Protein AF-0000000084380809 (afdb_homodimer)

Sequence (590 aa):
MQLVTRNTAVLCALCAFASAAHSDEVAWRGMGEVIAASSATDWRDIEPGNTLYVELNHGTVVLELAPQFAPRHIDNLRKLIAAGHFRDAAIVRSQDNYVVQWNADGPFGEAADKLKPEFYRDAEGLAFTSLESNDAYADEVGFVDGFPVGRDSADGRAWLAHCYGMLGAGRANDVDSGNAAELYVVTGHAPRHLDRNVTLMGRVIFGIEHLSSLPRGTGPLGFYEKESENVPIRSMRFGSDYDAAWQALRTDTETFKALVESRRYRNEEWFADPAGKIELCNVPLPVRRVETTRPMQLVTRNTAVLCALCAFASAAHSDEVAWRGMGEVIAASSATDWRDIEPGNTLYVELNHGTVVLELAPQFAPRHIDNLRKLIAAGHFRDAAIVRSQDNYVVQWNADGPFGEAADKLKPEFYRDAEGLAFTSLESNDAYADEVGFVDGFPVGRDSADGRAWLAHCYGMLGAGRANDVDSGNAAELYVVTGHAPRHLDRNVTLMGRVIFGIEHLSSLPRGTGPLGFYEKESENVPIRSMRFGSDYDAAWQALRTDTETFKALVESRRYRNEEWFADPAGKIELCNVPLPVRRVETTRP

Nearest PDB structures (foldseek):
  5ex1-assembly2_B  TM=9.160E-01  e=2.878E-23  Hirschia baltica ATCC 49814
  5ex2-assembly2_B  TM=7.808E-01  e=4.479E-17  Hirschia baltica ATCC 49814
  6lkb-assembly1_B  TM=7.505E-01  e=6.022E-09  Arabidopsis thaliana
  2hq6-assembly1_A  TM=6.993E-01  e=2.936E-08  Homo sapiens
  4r3f-assembly1_A  TM=6.390E-01  e=5.599E-08  Thermochaetoides thermophila DSM 1495

InterPro domains:
  IPR002130 Cyclophilin-type peptidyl-prolyl cis-trans isomerase domain [PF00160] (53-236)
  IPR029000 Cyclophilin-like domain superfamily [G3DSA:2.40.100.10] (38-242)
  IPR029000 Cyclophilin-like domain superfamily [SSF50891] (52-246)

Secondary structure (DSSP, 8-state):
------------------------------HHHHHHT--GGGEEEPPGGGEEEEEETTEEEEEEE-TTT-HHHHHHHHHHHHHTTTTT-EEEEE-TTSEEEEE-----TTS-S-----S-EE-TT---EEE----SS-SEEEEETTEEEEEETTTTEEEE---TTEEEE---SSTT---SSEEEEE-SS--GGGTTTS-EEEEEEE-THHHHTSPPP-SGGGB-SSGGG-EEEEEEEEGGGSS-EEEEE-SSSHHHHHHHHHHHH--STT-SS------GGGS---EEEE-----/------------------------------HHHHHHT--GGGEEEPPGGGEEEEEETTEEEEEEE-TTT-HHHHHHHHHHHHHTTTTT-EEEEE-TTSEEEEE-----TTS-S-----S-EE-TT---EEE----SS-SEEEEETTEEEEEETTTTEEEE---TTEEEE---SSTT---SSEEEEE-SS--GGGTTTS-EEEEEEE-THHHHTSPPP-SGGGB-SSGGG-EEEEEEEEGGGSS-EEEEE-SSSHHHHHHHHHHHH--STT-SS------GGGS---EEEE-----

pLDDT: mean 90.98, std 17.99, range [30.98, 99.0]

Solvent-accessible surface area (backbone atoms only — not comparable to full-atom values): 31765 Å² total; per-residue (Å²): 137,83,79,79,80,78,80,78,78,78,78,78,76,79,77,76,75,74,75,71,73,70,70,77,72,76,76,91,52,51,51,71,54,44,59,69,68,51,59,76,85,46,43,38,77,53,53,36,87,40,23,39,36,40,32,39,93,89,45,59,30,34,29,40,52,35,60,92,54,17,47,68,45,52,54,25,35,52,33,22,49,73,47,43,14,43,61,75,16,28,35,47,28,26,22,81,64,36,35,33,31,34,38,44,84,45,49,44,68,88,29,56,76,58,29,83,66,35,26,50,41,70,40,76,91,59,75,71,31,78,46,87,51,45,50,43,84,34,78,39,42,29,32,44,92,64,36,55,28,31,30,33,78,90,78,40,37,23,28,62,48,43,26,62,35,24,27,32,28,43,59,61,63,52,71,33,44,32,28,43,62,26,36,31,32,29,48,11,40,52,57,52,67,45,35,53,55,43,34,46,40,32,30,54,71,39,44,57,65,73,58,46,26,45,75,62,27,82,32,79,87,10,22,45,80,48,77,87,68,39,44,60,31,70,41,66,44,49,27,74,78,49,99,65,38,41,30,33,48,40,56,84,40,70,63,35,52,50,35,53,48,23,65,20,36,39,82,49,81,61,44,82,41,53,60,68,36,44,44,80,77,73,59,84,75,58,60,45,78,44,81,74,72,74,129,137,83,82,76,81,77,78,77,79,76,77,75,79,76,76,78,77,72,74,72,73,70,68,76,73,75,76,89,51,51,50,69,55,43,61,71,66,50,57,76,83,45,43,38,76,53,54,36,87,39,22,39,36,40,33,39,92,88,43,56,30,34,27,40,52,36,60,92,54,19,47,70,45,52,54,26,34,53,32,21,49,74,47,42,15,44,63,77,15,27,36,46,28,26,23,82,63,38,37,33,32,34,38,46,84,44,49,43,69,88,27,56,75,56,28,83,68,33,27,49,43,71,40,75,91,59,73,69,32,79,46,87,54,46,50,42,86,34,78,39,42,28,31,43,91,64,35,54,27,32,29,34,79,91,78,41,36,24,29,63,48,43,26,61,35,24,27,31,25,42,56,63,63,52,74,33,44,33,28,44,63,28,37,32,33,30,48,9,39,51,55,53,66,44,35,53,54,44,32,45,41,32,29,54,71,39,46,58,65,72,58,47,25,43,74,62,28,83,32,79,86,10,23,46,80,47,77,86,68,40,45,60,32,70,39,67,44,49,27,75,78,48,98,68,40,42,31,32,48,40,54,84,41,68,61,34,53,49,34,52,50,24,66,19,34,38,82,49,82,62,44,80,40,52,62,67,34,44,47,79,76,71,59,83,74,58,60,45,79,43,83,75,73,73,129

Structure (mmCIF, N/CA/C/O backbone):
data_AF-0000000084380809-model_v1
#
loop_
_entity.id
_entity.type
_entity.pdbx_description
1 polymer 'PPIase cyclophilin-type domain-containing protein'
#
loop_
_atom_site.group_PDB
_atom_site.id
_atom_site.type_symbol
_atom_site.label_atom_id
_atom_site.label_alt_id
_atom_site.label_comp_id
_atom_site.label_asym_id
_atom_site.label_entity_id
_atom_site.label_seq_id
_atom_site.pdbx_PDB_ins_code
_atom_site.Cartn_x
_atom_site.Cartn_y
_atom_site.Cartn_z
_atom_site.occupancy
_atom_site.B_iso_or_equiv
_atom_site.auth_seq_id
_atom_site.auth_comp_id
_atom_site.auth_asym_id
_atom_site.auth_atom_id
_atom_site.pdbx_PDB_model_num
ATOM 1 N N . MET A 1 1 ? 85.312 -7.016 57.656 1 30.98 1 MET A N 1
ATOM 2 C CA . MET A 1 1 ? 85.062 -6.781 56.25 1 30.98 1 MET A CA 1
ATOM 3 C C . MET A 1 1 ? 83.75 -7.453 55.781 1 30.98 1 MET A C 1
ATOM 5 O O . MET A 1 1 ? 83.75 -8.656 55.5 1 30.98 1 MET A O 1
ATOM 9 N N . GLN A 1 2 ? 82.625 -7.156 56.5 1 34.59 2 GLN A N 1
ATOM 10 C CA . GLN A 1 2 ? 81.312 -7.727 56.469 1 34.59 2 GLN A CA 1
ATOM 11 C C . GLN A 1 2 ? 80.562 -7.402 55.156 1 34.59 2 GLN A C 1
ATOM 13 O O . GLN A 1 2 ? 80.438 -6.23 54.812 1 34.59 2 GLN A O 1
ATOM 18 N N . LEU A 1 3 ? 80.812 -8.266 54.156 1 33.81 3 LEU A N 1
ATOM 19 C CA . LEU A 1 3 ? 80.312 -8.156 52.812 1 33.81 3 LEU A CA 1
ATOM 20 C C . LEU A 1 3 ? 78.75 -8.211 52.812 1 33.81 3 LEU A C 1
ATOM 22 O O . LEU A 1 3 ? 78.188 -9.188 53.25 1 33.81 3 LEU A O 1
ATOM 26 N N . VAL A 1 4 ? 78.062 -7.09 52.844 1 39.56 4 VAL A N 1
ATOM 27 C CA . VAL A 1 4 ? 76.625 -6.859 52.812 1 39.56 4 VAL A CA 1
ATOM 28 C C . VAL A 1 4 ? 76.062 -7.246 51.438 1 39.56 4 VAL A C 1
ATOM 30 O O . VAL A 1 4 ? 76.5 -6.715 50.438 1 39.56 4 VAL A O 1
ATOM 33 N N . THR A 1 5 ? 75.625 -8.5 51.219 1 33.31 5 THR A N 1
ATOM 34 C CA . THR A 1 5 ? 75 -9.031 50 1 33.31 5 THR A CA 1
ATOM 35 C C . THR A 1 5 ? 73.688 -8.297 49.656 1 33.31 5 THR A C 1
ATOM 37 O O . THR A 1 5 ? 72.75 -8.281 50.469 1 33.31 5 THR A O 1
ATOM 40 N N . ARG A 1 6 ? 73.75 -7.172 48.938 1 34.53 6 ARG A N 1
ATOM 41 C CA . ARG A 1 6 ? 72.625 -6.391 48.469 1 34.53 6 ARG A CA 1
ATOM 42 C C . ARG A 1 6 ? 71.688 -7.211 47.562 1 34.53 6 ARG A C 1
ATOM 44 O O . ARG A 1 6 ? 72.125 -7.656 46.5 1 34.53 6 ARG A O 1
ATOM 51 N N . ASN A 1 7 ? 70.75 -7.953 48.094 1 32.09 7 ASN A N 1
ATOM 52 C CA . ASN A 1 7 ? 69.75 -8.695 47.344 1 32.09 7 ASN A CA 1
ATOM 53 C C . ASN A 1 7 ? 68.938 -7.773 46.406 1 32.09 7 ASN A C 1
ATOM 55 O O . ASN A 1 7 ? 68.312 -6.789 46.875 1 32.09 7 ASN A O 1
ATOM 59 N N . THR A 1 8 ? 69.312 -7.613 45.125 1 34.56 8 THR A N 1
ATOM 60 C CA . THR A 1 8 ? 68.688 -6.863 44.094 1 34.56 8 THR A CA 1
ATOM 61 C C . THR A 1 8 ? 67.312 -7.449 43.781 1 34.56 8 THR A C 1
ATOM 63 O O . THR A 1 8 ? 67.188 -8.609 43.375 1 34.56 8 THR A O 1
ATOM 66 N N . ALA A 1 9 ? 66.25 -7.09 44.5 1 35 9 ALA A N 1
ATOM 67 C CA . ALA A 1 9 ? 64.875 -7.449 44.188 1 35 9 ALA A CA 1
ATOM 68 C C . ALA A 1 9 ? 64.5 -6.949 42.812 1 35 9 ALA A C 1
ATOM 70 O O . ALA A 1 9 ? 64.5 -5.742 42.531 1 35 9 ALA A O 1
ATOM 71 N N . VAL A 1 10 ? 64.812 -7.715 41.75 1 36.34 10 VAL A N 1
ATOM 72 C CA . VAL A 1 10 ? 64.25 -7.367 40.438 1 36.34 10 VAL A CA 1
ATOM 73 C C . VAL A 1 10 ? 62.75 -7.422 40.438 1 36.34 10 VAL A C 1
ATOM 75 O O . VAL A 1 10 ? 62.156 -8.445 40.781 1 36.34 10 VAL A O 1
ATOM 78 N N . LEU A 1 11 ? 62.031 -6.301 40.625 1 35.75 11 LEU A N 1
ATOM 79 C CA . LEU A 1 11 ? 60.594 -6.094 40.438 1 35.75 11 LEU A CA 1
ATOM 80 C C . LEU A 1 11 ? 60.188 -6.43 39.031 1 35.75 11 LEU A C 1
ATOM 82 O O . LEU A 1 11 ? 60.656 -5.824 38.062 1 35.75 11 LEU A O 1
ATOM 86 N N . CYS A 1 12 ? 59.75 -7.703 38.781 1 33.09 12 CYS A N 1
ATOM 87 C CA . CYS A 1 12 ? 59.094 -8.086 37.531 1 33.09 12 CYS A CA 1
ATOM 88 C C . CYS A 1 12 ? 57.812 -7.262 37.281 1 33.09 12 CYS A C 1
ATOM 90 O O . CYS A 1 12 ? 56.875 -7.359 38.062 1 33.09 12 CYS A O 1
ATOM 92 N N . ALA A 1 13 ? 57.938 -6.137 36.625 1 37.59 13 ALA A N 1
ATOM 93 C CA . ALA A 1 13 ? 56.781 -5.391 36.156 1 37.59 13 ALA A CA 1
ATOM 94 C C . ALA A 1 13 ? 55.906 -6.266 35.25 1 37.59 13 ALA A C 1
ATOM 96 O O . ALA A 1 13 ? 56.344 -6.719 34.188 1 37.59 13 ALA A O 1
ATOM 97 N N . LEU A 1 14 ? 54.938 -6.996 35.844 1 39.19 14 LEU A N 1
ATOM 98 C CA . LEU A 1 14 ? 53.875 -7.645 35.062 1 39.19 14 LEU A CA 1
ATOM 99 C C . LEU A 1 14 ? 53.188 -6.641 34.156 1 39.19 14 LEU A C 1
ATOM 101 O O . LEU A 1 14 ? 52.531 -5.695 34.656 1 39.19 14 LEU A O 1
ATOM 105 N N . CYS A 1 15 ? 53.594 -6.551 32.875 1 40.41 15 CYS A N 1
ATOM 106 C CA . CYS A 1 15 ? 52.875 -5.855 31.844 1 40.41 15 CYS A CA 1
ATOM 107 C C . CYS A 1 15 ? 51.5 -6.488 31.641 1 40.41 15 CYS A C 1
ATOM 109 O O . CYS A 1 15 ? 51.406 -7.637 31.203 1 40.41 15 CYS A O 1
ATOM 111 N N . ALA A 1 16 ? 50.5 -6.09 32.406 1 41.19 16 ALA A N 1
ATOM 112 C CA . ALA A 1 16 ? 49.125 -6.449 32.062 1 41.19 16 ALA A CA 1
ATOM 113 C C . ALA A 1 16 ? 48.781 -6.016 30.641 1 41.19 16 ALA A C 1
ATOM 115 O O . ALA A 1 16 ? 48.844 -4.828 30.312 1 41.19 16 ALA A O 1
ATOM 116 N N . PHE A 1 17 ? 48.906 -6.906 29.656 1 42.09 17 PHE A N 1
ATOM 117 C CA . PHE A 1 17 ? 48.281 -6.715 28.359 1 42.09 17 PHE A CA 1
ATOM 118 C C . PHE A 1 17 ? 46.781 -6.461 28.5 1 42.09 17 PHE A C 1
ATOM 120 O O . PHE A 1 17 ? 46.062 -7.344 28.922 1 42.09 17 PHE A O 1
ATOM 127 N N . ALA A 1 18 ? 46.344 -5.238 28.625 1 39.56 18 ALA A N 1
ATOM 128 C CA . ALA A 1 18 ? 44.938 -4.961 28.359 1 39.56 18 ALA A CA 1
ATOM 129 C C . ALA A 1 18 ? 44.531 -5.414 26.953 1 39.56 18 ALA A C 1
ATOM 131 O O . ALA A 1 18 ? 45.031 -4.867 25.969 1 39.56 18 ALA A O 1
ATOM 132 N N . SER A 1 19 ? 44.125 -6.633 26.812 1 38.03 19 SER A N 1
ATOM 133 C CA . SER A 1 19 ? 43.438 -6.91 25.562 1 38.03 19 SER A CA 1
ATOM 134 C C . SER A 1 19 ? 42.344 -5.895 25.312 1 38.03 19 SER A C 1
ATOM 136 O O . SER A 1 19 ? 41.406 -5.773 26.109 1 38.03 19 SER A O 1
ATOM 138 N N . ALA A 1 20 ? 42.656 -4.773 24.656 1 39.41 20 ALA A N 1
ATOM 139 C CA . ALA A 1 20 ? 41.531 -3.994 24.094 1 39.41 20 ALA A CA 1
ATOM 140 C C . ALA A 1 20 ? 40.531 -4.902 23.422 1 39.41 20 ALA A C 1
ATOM 142 O O . ALA A 1 20 ? 40.812 -5.555 22.422 1 39.41 20 ALA A O 1
ATOM 143 N N . ALA A 1 21 ? 39.625 -5.352 24.125 1 38.53 21 ALA A N 1
ATOM 144 C CA . ALA A 1 21 ? 38.438 -5.844 23.438 1 38.53 21 ALA A CA 1
ATOM 145 C C . ALA A 1 21 ? 38.031 -4.91 22.312 1 38.53 21 ALA A C 1
ATOM 147 O O . ALA A 1 21 ? 37.531 -3.801 22.547 1 38.53 21 ALA A O 1
ATOM 148 N N . HIS A 1 22 ? 38.75 -4.922 21.219 1 38.31 22 HIS A N 1
ATOM 149 C CA . HIS A 1 22 ? 38.094 -4.352 20.062 1 38.31 22 HIS A CA 1
ATOM 150 C C . HIS A 1 22 ? 36.656 -4.91 19.906 1 38.31 22 HIS A C 1
ATOM 152 O O . HIS A 1 22 ? 36.5 -6.098 19.625 1 38.31 22 HIS A O 1
ATOM 158 N N . SER A 1 23 ? 35.812 -4.582 20.75 1 39.19 23 SER A N 1
ATOM 159 C CA . SER A 1 23 ? 34.438 -4.82 20.312 1 39.19 23 SER A CA 1
ATOM 160 C C . SER A 1 23 ? 34.281 -4.508 18.828 1 39.19 23 SER A C 1
ATOM 162 O O . SER A 1 23 ? 34.562 -3.391 18.391 1 39.19 23 SER A O 1
ATOM 164 N N . ASP A 1 24 ? 34.531 -5.348 17.891 1 40.16 24 ASP A N 1
ATOM 165 C CA . ASP A 1 24 ? 34.188 -5.246 16.484 1 40.16 24 ASP A CA 1
ATOM 166 C C . ASP A 1 24 ? 32.844 -4.539 16.312 1 40.16 24 ASP A C 1
ATOM 168 O O . ASP A 1 24 ? 31.781 -5.156 16.453 1 40.16 24 ASP A O 1
ATOM 172 N N . GLU A 1 25 ? 32.562 -3.443 16.828 1 47.03 25 GLU A N 1
ATOM 173 C CA . GLU A 1 25 ? 31.359 -2.67 16.484 1 47.03 25 GLU A CA 1
ATOM 174 C C . GLU A 1 25 ? 31.109 -2.686 14.969 1 47.03 25 GLU A C 1
ATOM 176 O O . GLU A 1 25 ? 31.891 -2.104 14.203 1 47.03 25 GLU A O 1
ATOM 181 N N . VAL A 1 26 ? 30.703 -3.748 14.391 1 52.19 26 VAL A N 1
ATOM 182 C CA . VAL A 1 26 ? 30.344 -3.811 12.984 1 52.19 26 VAL A CA 1
ATOM 183 C C . VAL A 1 26 ? 29.594 -2.543 12.586 1 52.19 26 VAL A C 1
ATOM 185 O O . VAL A 1 26 ? 28.531 -2.25 13.133 1 52.19 26 VAL A O 1
ATOM 188 N N . ALA A 1 27 ? 30.188 -1.633 11.883 1 68.81 27 ALA A N 1
ATOM 189 C CA . ALA A 1 27 ? 29.656 -0.369 11.375 1 68.81 27 ALA A CA 1
ATOM 190 C C . ALA A 1 27 ? 28.359 -0.586 10.594 1 68.81 27 ALA A C 1
ATOM 192 O O . ALA A 1 27 ? 28.25 -1.529 9.805 1 68.81 27 ALA A O 1
ATOM 193 N N . TRP A 1 28 ? 27.203 0.055 10.969 1 81.06 28 TRP A N 1
ATOM 194 C CA . TRP A 1 28 ? 25.922 0.03 10.258 1 81.06 28 TRP A CA 1
ATOM 195 C C . TRP A 1 28 ? 26.125 0.343 8.773 1 81.06 28 TRP A C 1
ATOM 197 O O . TRP A 1 28 ? 26.938 1.208 8.422 1 81.06 28 TRP A O 1
ATOM 207 N N . ARG A 1 29 ? 25.562 -0.516 7.91 1 89.81 29 ARG A N 1
ATOM 208 C CA . ARG A 1 29 ? 25.547 -0.294 6.465 1 89.81 29 ARG A CA 1
ATOM 209 C C . ARG A 1 29 ? 24.109 -0.105 5.973 1 89.81 29 ARG A C 1
ATOM 211 O O . ARG A 1 29 ? 23.203 -0.832 6.383 1 89.81 29 ARG A O 1
ATOM 218 N N . GLY A 1 30 ? 23.922 0.896 5.086 1 93.88 30 GLY A N 1
ATOM 219 C CA . GLY A 1 30 ? 22.641 1.019 4.402 1 93.88 30 GLY A CA 1
ATOM 220 C C . GLY A 1 30 ? 22.391 -0.087 3.395 1 93.88 30 GLY A C 1
ATOM 221 O O . GLY A 1 30 ? 23.312 -0.848 3.064 1 93.88 30 GLY A O 1
ATOM 222 N N . MET A 1 31 ? 21.188 -0.156 2.891 1 94.75 31 MET A N 1
ATOM 223 C CA . MET A 1 31 ? 20.812 -1.243 1.993 1 94.75 31 MET A CA 1
ATOM 224 C C . MET A 1 31 ? 21.688 -1.255 0.748 1 94.75 31 MET A C 1
ATOM 226 O O . MET A 1 31 ? 22.141 -2.314 0.312 1 94.75 31 MET A O 1
ATOM 230 N N . GLY A 1 32 ? 21.859 -0.03 0.182 1 95.31 32 GLY A N 1
ATOM 231 C CA . GLY A 1 32 ? 22.703 0.044 -0.997 1 95.31 32 GLY A CA 1
ATOM 232 C C . GLY A 1 32 ? 24.094 -0.515 -0.767 1 95.31 32 GLY A C 1
ATOM 233 O O . GLY A 1 32 ? 24.625 -1.23 -1.616 1 95.31 32 GLY A O 1
ATOM 234 N N . GLU A 1 33 ? 24.656 -0.23 0.369 1 96.25 33 GLU A N 1
ATOM 235 C CA . GLU A 1 33 ? 25.984 -0.722 0.723 1 96.25 33 GLU A CA 1
ATOM 236 C C . GLU A 1 33 ? 25.969 -2.236 0.917 1 96.25 33 GLU A C 1
ATOM 238 O O . GLU A 1 33 ? 26.922 -2.92 0.53 1 96.25 33 GLU A O 1
ATOM 243 N N . VAL A 1 34 ? 24.938 -2.742 1.586 1 97.69 34 VAL A N 1
ATOM 244 C CA . VAL A 1 34 ? 24.812 -4.176 1.81 1 97.69 34 VAL A CA 1
ATOM 245 C C . VAL A 1 34 ? 24.766 -4.906 0.469 1 97.69 34 VAL A C 1
ATOM 247 O O . VAL A 1 34 ? 25.469 -5.902 0.274 1 97.69 34 VAL A O 1
ATOM 250 N N . ILE A 1 35 ? 24 -4.414 -0.496 1 97.69 35 ILE A N 1
ATOM 251 C CA . ILE A 1 35 ? 23.844 -5.039 -1.806 1 97.69 35 ILE A CA 1
ATOM 252 C C . ILE A 1 35 ? 25.172 -4.969 -2.566 1 97.69 35 ILE A C 1
ATOM 254 O O . ILE A 1 35 ? 25.578 -5.945 -3.189 1 97.69 35 ILE A O 1
ATOM 258 N N . ALA A 1 36 ? 25.828 -3.807 -2.465 1 97.25 36 ALA A N 1
ATOM 259 C CA . ALA A 1 36 ? 27.094 -3.625 -3.164 1 97.25 36 ALA A CA 1
ATOM 260 C C . ALA A 1 36 ? 28.156 -4.602 -2.648 1 97.25 36 ALA A C 1
ATOM 262 O O . ALA A 1 36 ? 29.031 -5.027 -3.4 1 97.25 36 ALA A O 1
ATOM 263 N N . ALA A 1 37 ? 28.031 -4.949 -1.426 1 97.44 37 ALA A N 1
ATOM 264 C CA . ALA A 1 37 ? 29.031 -5.82 -0.8 1 97.44 37 ALA A CA 1
ATOM 265 C C . ALA A 1 37 ? 28.656 -7.289 -0.986 1 97.44 37 ALA A C 1
ATOM 267 O O . ALA A 1 37 ? 29.406 -8.18 -0.57 1 97.44 37 ALA A O 1
ATOM 268 N N . SER A 1 38 ? 27.547 -7.562 -1.621 1 97.94 38 SER A N 1
ATOM 269 C CA . SER A 1 38 ? 27.094 -8.938 -1.791 1 97.94 38 SER A CA 1
ATOM 270 C C . SER A 1 38 ? 28.016 -9.719 -2.721 1 97.94 38 SER A C 1
ATOM 272 O O . SER A 1 38 ? 28.703 -9.125 -3.561 1 97.94 38 SER A O 1
ATOM 274 N N . SER A 1 39 ? 28.062 -11.016 -2.535 1 97.75 39 SER A N 1
ATOM 275 C CA . SER A 1 39 ? 28.828 -11.891 -3.42 1 97.75 39 SER A CA 1
ATOM 276 C C . SER A 1 39 ? 27.922 -12.539 -4.465 1 97.75 39 SER A C 1
ATOM 278 O O . SER A 1 39 ? 26.688 -12.469 -4.363 1 97.75 39 SER A O 1
ATOM 280 N N . ALA A 1 40 ? 28.516 -13.188 -5.441 1 96.69 40 ALA A N 1
ATOM 281 C CA . ALA A 1 40 ? 27.75 -13.867 -6.488 1 96.69 40 ALA A CA 1
ATOM 282 C C . ALA A 1 40 ? 26.875 -14.969 -5.902 1 96.69 40 ALA A C 1
ATOM 284 O O . ALA A 1 40 ? 25.781 -15.219 -6.387 1 96.69 40 ALA A O 1
ATOM 285 N N . THR A 1 41 ? 27.328 -15.57 -4.812 1 98 41 THR A N 1
ATOM 286 C CA . THR A 1 41 ? 26.625 -16.703 -4.238 1 98 41 THR A CA 1
ATOM 287 C C . THR A 1 41 ? 25.422 -16.234 -3.422 1 98 41 THR A C 1
ATOM 289 O O . THR A 1 41 ? 24.594 -17.047 -3.014 1 98 41 THR A O 1
ATOM 292 N N . ASP A 1 42 ? 25.344 -14.953 -3.199 1 98.62 42 ASP A N 1
ATOM 293 C CA . ASP A 1 42 ? 24.203 -14.398 -2.484 1 98.62 42 ASP A CA 1
ATOM 294 C C . ASP A 1 42 ? 22.984 -14.281 -3.408 1 98.62 42 ASP A C 1
ATOM 296 O O . ASP A 1 42 ? 21.891 -13.969 -2.953 1 98.62 42 ASP A O 1
ATOM 300 N N . TRP A 1 43 ? 23.203 -14.508 -4.656 1 98.25 43 TRP A N 1
ATOM 301 C CA . TRP A 1 43 ? 22.156 -14.359 -5.656 1 98.25 43 TRP A CA 1
ATOM 302 C C . TRP A 1 43 ? 21.797 -15.703 -6.281 1 98.25 43 TRP A C 1
ATOM 304 O O . TRP A 1 43 ? 22.688 -16.516 -6.566 1 98.25 43 TRP A O 1
ATOM 314 N N . ARG A 1 44 ? 20.562 -15.938 -6.453 1 98.06 44 ARG A N 1
ATOM 315 C CA . ARG A 1 44 ? 20.109 -17.125 -7.156 1 98.06 44 ARG A CA 1
ATOM 316 C C . ARG A 1 44 ? 19.547 -16.781 -8.531 1 98.06 44 ARG A C 1
ATOM 318 O O . ARG A 1 44 ? 18.906 -15.742 -8.695 1 98.06 44 ARG A O 1
ATOM 325 N N . ASP A 1 45 ? 19.734 -17.672 -9.422 1 96.94 45 ASP A N 1
ATOM 326 C CA . ASP A 1 45 ? 19.125 -17.531 -10.734 1 96.94 45 ASP A CA 1
ATOM 327 C C . ASP A 1 45 ? 17.625 -17.797 -10.68 1 96.94 45 ASP A C 1
ATOM 329 O O . ASP A 1 45 ? 17.172 -18.719 -9.992 1 96.94 45 ASP A O 1
ATOM 333 N N . ILE A 1 46 ? 16.906 -16.953 -11.312 1 97.75 46 ILE A N 1
ATOM 334 C CA . ILE A 1 46 ? 15.492 -17.234 -11.508 1 97.75 46 ILE A CA 1
ATOM 335 C C . ILE A 1 46 ? 15.305 -18.078 -12.766 1 97.75 46 ILE A C 1
ATOM 337 O O . ILE A 1 46 ? 15.703 -17.672 -13.859 1 97.75 46 ILE A O 1
ATOM 341 N N . GLU A 1 47 ? 14.742 -19.266 -12.57 1 96.19 47 GLU A N 1
ATOM 342 C CA . GLU A 1 47 ? 14.586 -20.188 -13.688 1 96.19 47 GLU A CA 1
ATOM 343 C C . GLU A 1 47 ? 13.719 -19.578 -14.789 1 96.19 47 GLU A C 1
ATOM 345 O O . GLU A 1 47 ? 12.602 -19.141 -14.531 1 96.19 47 GLU A O 1
ATOM 350 N N . PRO A 1 48 ? 14.203 -19.609 -16 1 95.62 48 PRO A N 1
ATOM 351 C CA . PRO A 1 48 ? 13.414 -19.047 -17.094 1 95.62 48 PRO A CA 1
ATOM 352 C C . PRO A 1 48 ? 12.023 -19.688 -17.203 1 95.62 48 PRO A C 1
ATOM 354 O O . PRO A 1 48 ? 11.055 -19 -17.547 1 95.62 48 PRO A O 1
ATOM 357 N N . GLY A 1 49 ? 11.93 -20.969 -16.859 1 95.88 49 GLY A N 1
ATOM 358 C CA . GLY A 1 49 ? 10.648 -21.641 -16.906 1 95.88 49 GLY A CA 1
ATOM 359 C C . GLY A 1 49 ? 9.688 -21.172 -15.82 1 95.88 49 GLY A C 1
ATOM 360 O O . GLY A 1 49 ? 8.492 -21.453 -15.883 1 95.88 49 GLY A O 1
ATOM 361 N N . ASN A 1 50 ? 10.227 -20.422 -14.859 1 97.38 50 ASN A N 1
ATOM 362 C CA . ASN A 1 50 ? 9.414 -19.844 -13.797 1 97.38 50 ASN A CA 1
ATOM 363 C C . ASN A 1 50 ? 9.375 -18.328 -13.883 1 97.38 50 ASN A C 1
ATOM 365 O O . ASN A 1 50 ? 9.102 -17.641 -12.891 1 97.38 50 ASN A O 1
ATOM 369 N N . THR A 1 51 ? 9.742 -17.844 -15.016 1 98.06 51 THR A N 1
ATOM 370 C CA . THR A 1 51 ? 9.664 -16.422 -15.305 1 98.06 51 THR A CA 1
ATOM 371 C C . THR A 1 51 ? 8.586 -16.141 -16.344 1 98.06 51 THR A C 1
ATOM 373 O O . THR A 1 51 ? 8.578 -16.75 -17.422 1 98.06 51 THR A O 1
ATOM 376 N N . LEU A 1 52 ? 7.668 -15.297 -16.047 1 98.44 52 LEU A N 1
ATOM 377 C CA . LEU A 1 52 ? 6.57 -14.93 -16.938 1 98.44 52 LEU A CA 1
ATOM 378 C C . LEU A 1 52 ? 6.723 -13.484 -17.422 1 98.44 52 LEU A C 1
ATOM 380 O O . LEU A 1 52 ? 6.918 -12.578 -16.609 1 98.44 52 LEU A O 1
ATOM 384 N N . TYR A 1 53 ? 6.68 -13.289 -18.672 1 98 53 TYR A N 1
ATOM 385 C CA . TYR A 1 53 ? 6.68 -11.969 -19.297 1 98 53 TYR A CA 1
ATOM 386 C C . TYR A 1 53 ? 5.281 -11.586 -19.75 1 98 53 TYR A C 1
ATOM 388 O O . TYR A 1 53 ? 4.629 -12.336 -20.484 1 98 53 TYR A O 1
ATOM 396 N N . VAL A 1 54 ? 4.824 -10.5 -19.328 1 98.62 54 VAL A N 1
ATOM 397 C CA . VAL A 1 54 ? 3.592 -9.875 -19.797 1 98.62 54 VAL A CA 1
ATOM 398 C C . VAL A 1 54 ? 3.916 -8.602 -20.578 1 98.62 54 VAL A C 1
ATOM 400 O O . VAL A 1 54 ? 4.363 -7.609 -20 1 98.62 54 VAL A O 1
ATOM 403 N N . GLU A 1 55 ? 3.619 -8.633 -21.844 1 98.12 55 GLU A N 1
ATOM 404 C CA . GLU A 1 55 ? 3.949 -7.508 -22.703 1 98.12 55 GLU A CA 1
ATOM 405 C C . GLU A 1 55 ? 2.74 -6.598 -22.906 1 98.12 55 GLU A C 1
ATOM 407 O O . GLU A 1 55 ? 1.707 -7.035 -23.422 1 98.12 55 GLU A O 1
ATOM 412 N N . LEU A 1 56 ? 2.9 -5.387 -22.484 1 98.62 56 LEU A N 1
ATOM 413 C CA . LEU A 1 56 ? 1.92 -4.336 -22.734 1 98.62 56 LEU A CA 1
ATOM 414 C C . LEU A 1 56 ? 2.434 -3.348 -23.781 1 98.62 56 LEU A C 1
ATOM 416 O O . LEU A 1 56 ? 3.625 -3.338 -24.094 1 98.62 56 LEU A O 1
ATOM 420 N N . ASN A 1 57 ? 1.523 -2.545 -24.359 1 97.88 57 ASN A N 1
ATOM 421 C CA . ASN A 1 57 ? 1.944 -1.558 -25.344 1 97.88 57 ASN A CA 1
ATOM 422 C C . ASN A 1 57 ? 2.916 -0.545 -24.75 1 97.88 57 ASN A C 1
ATOM 424 O O . ASN A 1 57 ? 3.801 -0.042 -25.438 1 97.88 57 ASN A O 1
ATOM 428 N N . HIS A 1 58 ? 2.773 -0.322 -23.438 1 97.56 58 HIS A N 1
ATOM 429 C CA . HIS A 1 58 ? 3.547 0.757 -22.828 1 97.56 58 HIS A CA 1
ATOM 430 C C . HIS A 1 58 ? 4.68 0.208 -21.969 1 97.56 58 HIS A C 1
ATOM 432 O O . HIS A 1 58 ? 5.332 0.958 -21.234 1 97.56 58 HIS A O 1
ATOM 438 N N . GLY A 1 59 ? 4.863 -1.145 -22.016 1 97.88 59 GLY A N 1
ATOM 439 C CA . GLY A 1 59 ? 6.008 -1.691 -21.297 1 97.88 59 GLY A CA 1
ATOM 440 C C . GLY A 1 59 ? 5.863 -3.168 -20.984 1 97.88 59 GLY A C 1
ATOM 441 O O . GLY A 1 59 ? 4.805 -3.756 -21.203 1 97.88 59 GLY A O 1
ATOM 442 N N . THR A 1 60 ? 6.93 -3.768 -20.422 1 97.75 60 THR A N 1
ATOM 443 C CA . THR A 1 60 ? 6.98 -5.184 -20.078 1 97.75 60 THR A CA 1
ATOM 444 C C . THR A 1 60 ? 6.941 -5.379 -18.562 1 97.75 60 THR A C 1
ATOM 446 O O . THR A 1 60 ? 7.605 -4.652 -17.828 1 97.75 60 THR A O 1
ATOM 449 N N . VAL A 1 61 ? 6.148 -6.301 -18.172 1 98.75 61 VAL A N 1
ATOM 450 C CA . VAL A 1 61 ? 6.125 -6.746 -16.781 1 98.75 61 VAL A CA 1
ATOM 451 C C . VAL A 1 61 ? 6.707 -8.156 -16.672 1 98.75 61 VAL A C 1
ATOM 453 O O . VAL A 1 61 ? 6.348 -9.039 -17.453 1 98.75 61 VAL A O 1
ATOM 456 N N . VAL A 1 62 ? 7.648 -8.375 -15.742 1 98.69 62 VAL A N 1
ATOM 457 C CA . VAL A 1 62 ? 8.258 -9.688 -15.523 1 98.69 62 VAL A CA 1
ATOM 458 C C . VAL A 1 62 ? 7.887 -10.203 -14.133 1 98.69 62 VAL A C 1
ATOM 460 O O . VAL A 1 62 ? 7.973 -9.469 -13.148 1 98.69 62 VAL A O 1
ATOM 463 N N . LEU A 1 63 ? 7.457 -11.43 -14.094 1 98.88 63 LEU A N 1
ATOM 464 C CA . LEU A 1 63 ? 7.055 -12.055 -12.844 1 98.88 63 LEU A CA 1
ATOM 465 C C . LEU A 1 63 ? 7.863 -13.32 -12.586 1 98.88 63 LEU A C 1
ATOM 467 O O . LEU A 1 63 ? 8.188 -14.055 -13.516 1 98.88 63 LEU A O 1
ATOM 471 N N . GLU A 1 64 ? 8.195 -13.539 -11.375 1 98.88 64 GLU A N 1
ATOM 472 C CA . GLU A 1 64 ? 8.688 -14.844 -10.93 1 98.88 64 GLU A CA 1
ATOM 473 C C . GLU A 1 64 ? 7.562 -15.664 -10.305 1 98.88 64 GLU A C 1
ATOM 475 O O . GLU A 1 64 ? 6.816 -15.172 -9.461 1 98.88 64 GLU A O 1
ATOM 480 N N . LEU A 1 65 ? 7.457 -16.906 -10.773 1 98.88 65 LEU A N 1
ATOM 481 C CA . LEU A 1 65 ? 6.441 -17.812 -10.234 1 98.88 65 LEU A CA 1
ATOM 482 C C . LEU A 1 65 ? 6.977 -18.578 -9.039 1 98.88 65 LEU A C 1
ATOM 484 O O . LEU A 1 65 ? 8.195 -18.656 -8.836 1 98.88 65 LEU A O 1
ATOM 488 N N . ALA A 1 66 ? 6.055 -19.062 -8.203 1 98.81 66 ALA A N 1
ATOM 489 C CA . ALA A 1 66 ? 6.391 -19.75 -6.957 1 98.81 66 ALA A CA 1
ATOM 490 C C . ALA A 1 66 ? 5.891 -21.188 -6.984 1 98.81 66 ALA A C 1
ATOM 492 O O . ALA A 1 66 ? 4.949 -21.547 -6.27 1 98.81 66 ALA A O 1
ATOM 493 N N . PRO A 1 67 ? 6.594 -22.078 -7.613 1 98.19 67 PRO A N 1
ATOM 494 C CA . PRO A 1 67 ? 6.086 -23.438 -7.781 1 98.19 67 PRO A CA 1
ATOM 495 C C . PRO A 1 67 ? 6.008 -24.203 -6.461 1 98.19 67 PRO A C 1
ATOM 497 O O . PRO A 1 67 ? 5.273 -25.188 -6.355 1 98.19 67 PRO A O 1
ATOM 500 N N . GLN A 1 68 ? 6.703 -23.828 -5.414 1 98.12 68 GLN A N 1
ATOM 501 C CA . GLN A 1 68 ? 6.613 -24.5 -4.121 1 98.12 68 GLN A CA 1
ATOM 502 C C . GLN A 1 68 ? 5.262 -24.25 -3.463 1 98.12 68 GLN A C 1
ATOM 504 O O . GLN A 1 68 ? 4.832 -25.016 -2.604 1 98.12 68 GLN A O 1
ATOM 509 N N . PHE A 1 69 ? 4.613 -23.172 -3.854 1 98.81 69 PHE A N 1
ATOM 510 C CA . PHE A 1 69 ? 3.391 -22.781 -3.16 1 98.81 69 PHE A CA 1
ATOM 511 C C . PHE A 1 69 ? 2.168 -23.031 -4.035 1 98.81 69 PHE A C 1
ATOM 513 O O . PHE A 1 69 ? 1.068 -23.25 -3.525 1 98.81 69 PHE A O 1
ATOM 520 N N . ALA A 1 70 ? 2.354 -22.984 -5.367 1 98.75 70 ALA A N 1
ATOM 521 C CA . ALA A 1 70 ? 1.188 -23.125 -6.238 1 98.75 70 ALA A CA 1
ATOM 522 C C . ALA A 1 70 ? 1.514 -23.984 -7.461 1 98.75 70 ALA A C 1
ATOM 524 O O . ALA A 1 70 ? 1.283 -23.562 -8.594 1 98.75 70 ALA A O 1
ATOM 525 N N . PRO A 1 71 ? 2.016 -25.172 -7.238 1 98.69 71 PRO A N 1
ATOM 526 C CA . PRO A 1 71 ? 2.443 -26.016 -8.367 1 98.69 71 PRO A CA 1
ATOM 527 C C . PRO A 1 71 ? 1.306 -26.328 -9.336 1 98.69 71 PRO A C 1
ATOM 529 O O . PRO A 1 71 ? 1.504 -26.328 -10.547 1 98.69 71 PRO A O 1
ATOM 532 N N . ARG A 1 72 ? 0.098 -26.641 -8.875 1 98.69 72 ARG A N 1
ATOM 533 C CA . ARG A 1 72 ? -1.013 -27 -9.758 1 98.69 72 ARG A CA 1
ATOM 534 C C . ARG A 1 72 ? -1.457 -25.797 -10.586 1 98.69 72 ARG A C 1
ATOM 536 O O . ARG A 1 72 ? -1.728 -25.922 -11.781 1 98.69 72 ARG A O 1
ATOM 543 N N . HIS A 1 73 ? -1.496 -24.703 -9.969 1 98.88 73 HIS A N 1
ATOM 544 C CA . HIS A 1 73 ? -1.915 -23.5 -10.664 1 98.88 73 HIS A CA 1
ATOM 545 C C . HIS A 1 73 ? -0.898 -23.078 -11.727 1 98.88 73 HIS A C 1
ATOM 547 O O . HIS A 1 73 ? -1.273 -22.672 -12.82 1 98.88 73 HIS A O 1
ATOM 553 N N . ILE A 1 74 ? 0.333 -23.156 -11.383 1 98.75 74 ILE A N 1
ATOM 554 C CA . ILE A 1 74 ? 1.383 -22.781 -12.328 1 98.75 74 ILE A CA 1
ATOM 555 C C . ILE A 1 74 ? 1.383 -23.75 -13.508 1 98.75 74 ILE A C 1
ATOM 557 O O . ILE A 1 74 ? 1.536 -23.328 -14.656 1 98.75 74 ILE A O 1
ATOM 561 N N . ASP A 1 75 ? 1.219 -25.047 -13.211 1 98.69 75 ASP A N 1
ATOM 562 C CA . ASP A 1 75 ? 1.094 -26.016 -14.289 1 98.69 75 ASP A CA 1
ATOM 563 C C . ASP A 1 75 ? -0.097 -25.688 -15.188 1 98.69 75 ASP A C 1
ATOM 565 O O . ASP A 1 75 ? 0.007 -25.75 -16.422 1 98.69 75 ASP A O 1
ATOM 569 N N . ASN A 1 76 ? -1.217 -25.312 -14.602 1 98.88 76 ASN A N 1
ATOM 570 C CA . ASN A 1 76 ? -2.398 -24.953 -15.375 1 98.88 76 ASN A CA 1
ATOM 571 C C . ASN A 1 76 ? -2.162 -23.688 -16.203 1 98.88 76 ASN A C 1
ATOM 573 O O . ASN A 1 76 ? -2.623 -23.594 -17.328 1 98.88 76 ASN A O 1
ATOM 577 N N . LEU A 1 77 ? -1.484 -22.703 -15.602 1 98.62 77 LEU A N 1
ATOM 578 C CA . LEU A 1 77 ? -1.129 -21.5 -16.328 1 98.62 77 LEU A CA 1
ATOM 579 C C . LEU A 1 77 ? -0.302 -21.828 -17.578 1 98.62 77 LEU A C 1
ATOM 581 O O . LEU A 1 77 ? -0.54 -21.281 -18.656 1 98.62 77 LEU A O 1
ATOM 585 N N . ARG A 1 78 ? 0.675 -22.719 -17.422 1 98.12 78 ARG A N 1
ATOM 586 C CA . ARG A 1 78 ? 1.492 -23.141 -18.562 1 98.12 78 ARG A CA 1
ATOM 587 C C . ARG A 1 78 ? 0.625 -23.719 -19.672 1 98.12 78 ARG A C 1
ATOM 589 O O . ARG A 1 78 ? 0.826 -23.406 -20.844 1 98.12 78 ARG A O 1
ATOM 596 N N . LYS A 1 79 ? -0.314 -24.578 -19.328 1 98.62 79 LYS A N 1
ATOM 597 C CA . LYS A 1 79 ? -1.218 -25.172 -20.297 1 98.62 79 LYS A CA 1
ATOM 598 C C . LYS A 1 79 ? -2.078 -24.125 -20.984 1 98.62 79 LYS A C 1
ATOM 600 O O . LYS A 1 79 ? -2.297 -24.172 -22.188 1 98.62 79 LYS A O 1
ATOM 605 N N . LEU A 1 80 ? -2.574 -23.141 -20.188 1 98.56 80 LEU A N 1
ATOM 606 C CA . LEU A 1 80 ? -3.391 -22.062 -20.734 1 98.56 80 LEU A CA 1
ATOM 607 C C . LEU A 1 80 ? -2.598 -21.25 -21.75 1 98.56 80 LEU A C 1
ATOM 609 O O . LEU A 1 80 ? -3.098 -20.953 -22.828 1 98.56 80 LEU A O 1
ATOM 613 N N . ILE A 1 81 ? -1.424 -20.859 -21.422 1 97.81 81 ILE A N 1
ATOM 614 C CA . ILE A 1 81 ? -0.591 -20.078 -22.312 1 97.81 81 ILE A CA 1
ATOM 615 C C . ILE A 1 81 ? -0.284 -20.875 -23.578 1 97.81 81 ILE A C 1
ATOM 617 O O . ILE A 1 81 ? -0.36 -20.359 -24.688 1 97.81 81 ILE A O 1
ATOM 621 N N . ALA A 1 82 ? 0.035 -22.156 -23.406 1 97.06 82 ALA A N 1
ATOM 622 C CA . ALA A 1 82 ? 0.325 -23.031 -24.547 1 97.06 82 ALA A CA 1
ATOM 623 C C . ALA A 1 82 ? -0.881 -23.141 -25.469 1 97.06 82 ALA A C 1
ATOM 625 O O . ALA A 1 82 ? -0.728 -23.234 -26.688 1 97.06 82 ALA A O 1
ATOM 626 N N . ALA A 1 83 ? -2.07 -23.109 -24.906 1 98.19 83 ALA A N 1
ATOM 627 C CA . ALA A 1 83 ? -3.305 -23.25 -25.672 1 98.19 83 ALA A CA 1
ATOM 628 C C . ALA A 1 83 ? -3.68 -21.953 -26.359 1 98.19 83 ALA A C 1
ATOM 630 O O . ALA A 1 83 ? -4.602 -21.922 -27.188 1 98.19 83 ALA A O 1
ATOM 631 N N . GLY A 1 84 ? -3.018 -20.891 -26.016 1 97.75 84 GLY A N 1
ATOM 632 C CA . GLY A 1 84 ? -3.342 -19.578 -26.578 1 97.75 84 GLY A CA 1
ATOM 633 C C . GLY A 1 84 ? -4.48 -18.891 -25.859 1 97.75 84 GLY A C 1
ATOM 634 O O . GLY A 1 84 ? -5.172 -18.047 -26.438 1 97.75 84 GLY A O 1
ATOM 635 N N . HIS A 1 85 ? -4.707 -19.281 -24.641 1 98.19 85 HIS A N 1
ATOM 636 C CA . HIS A 1 85 ? -5.816 -18.734 -23.875 1 98.19 85 HIS A CA 1
ATOM 637 C C . HIS A 1 85 ? -5.711 -17.219 -23.766 1 98.19 85 HIS A C 1
ATOM 639 O O . HIS A 1 85 ? -6.723 -16.516 -23.828 1 98.19 85 HIS A O 1
ATOM 645 N N . PHE A 1 86 ? -4.5 -16.656 -23.688 1 98.19 86 PHE A N 1
ATOM 646 C CA . PHE A 1 86 ? -4.285 -15.258 -23.359 1 98.19 86 PHE A CA 1
ATOM 647 C C . PHE A 1 86 ? -3.99 -14.438 -24.609 1 98.19 86 PHE A C 1
ATOM 649 O O . PHE A 1 86 ? -3.523 -13.305 -24.531 1 98.19 86 PHE A O 1
ATOM 656 N N . ARG A 1 87 ? -4.207 -14.914 -25.781 1 96.81 87 ARG A N 1
ATOM 657 C CA . ARG A 1 87 ? -3.922 -14.219 -27.031 1 96.81 87 ARG A CA 1
ATOM 658 C C . ARG A 1 87 ? -4.66 -12.891 -27.094 1 96.81 87 ARG A C 1
ATOM 660 O O . ARG A 1 87 ? -4.137 -11.906 -27.625 1 96.81 87 ARG A O 1
ATOM 667 N N . ASP A 1 88 ? -5.898 -12.805 -26.547 1 96.19 88 ASP A N 1
ATOM 668 C CA . ASP A 1 88 ? -6.688 -11.578 -26.547 1 96.19 88 ASP A CA 1
ATOM 669 C C . ASP A 1 88 ? -6.973 -11.117 -25.109 1 96.19 88 ASP A C 1
ATOM 671 O O . ASP A 1 88 ? -8.07 -10.633 -24.812 1 96.19 88 ASP A O 1
ATOM 675 N N . ALA A 1 89 ? -5.965 -11.336 -24.328 1 98.5 89 ALA A N 1
ATOM 676 C CA . ALA A 1 89 ? -6.121 -10.953 -22.938 1 98.5 89 ALA A CA 1
ATOM 677 C C . ALA A 1 89 ? -6.09 -9.43 -22.781 1 98.5 89 ALA A C 1
ATOM 679 O O . ALA A 1 89 ? -5.477 -8.734 -23.578 1 98.5 89 ALA A O 1
ATOM 680 N N . ALA A 1 90 ? -6.754 -8.906 -21.703 1 98.88 90 ALA A N 1
ATOM 681 C CA . ALA A 1 90 ? -6.746 -7.484 -21.375 1 98.88 90 ALA A CA 1
ATOM 682 C C . ALA A 1 90 ? -6.883 -7.266 -19.875 1 98.88 90 ALA A C 1
ATOM 684 O O . ALA A 1 90 ? -7.523 -8.055 -19.188 1 98.88 90 ALA A O 1
ATOM 685 N N . ILE A 1 91 ? -6.238 -6.242 -19.438 1 98.94 91 ILE A N 1
ATOM 686 C CA . ILE A 1 91 ? -6.527 -5.746 -18.094 1 98.94 91 ILE A CA 1
ATOM 687 C C . ILE A 1 91 ? -7.91 -5.09 -18.078 1 98.94 91 ILE A C 1
ATOM 689 O O . ILE A 1 91 ? -8.188 -4.191 -18.875 1 98.94 91 ILE A O 1
ATOM 693 N N . VAL A 1 92 ? -8.766 -5.555 -17.156 1 98.88 92 VAL A N 1
ATOM 694 C CA . VAL A 1 92 ? -10.164 -5.133 -17.172 1 98.88 92 VAL A CA 1
ATOM 695 C C . VAL A 1 92 ? -10.523 -4.469 -15.844 1 98.88 92 VAL A C 1
ATOM 697 O O . VAL A 1 92 ? -11.641 -3.979 -15.664 1 98.88 92 VAL A O 1
ATOM 700 N N . ARG A 1 93 ? -9.609 -4.496 -14.953 1 98.88 93 ARG A N 1
ATOM 701 C CA . ARG A 1 93 ? -9.828 -3.973 -13.609 1 98.88 93 ARG A CA 1
ATOM 702 C C . ARG A 1 93 ? -8.555 -3.338 -13.055 1 98.88 93 ARG A C 1
ATOM 704 O O . ARG A 1 93 ? -7.477 -3.934 -13.125 1 98.88 93 ARG A O 1
ATOM 711 N N . SER A 1 94 ? -8.594 -2.143 -12.656 1 98.88 94 SER A N 1
ATOM 712 C CA . SER A 1 94 ? -7.594 -1.442 -11.859 1 98.88 94 SER A CA 1
ATOM 713 C C . SER A 1 94 ? -8.234 -0.731 -10.672 1 98.88 94 SER A C 1
ATOM 715 O O . SER A 1 94 ? -8.711 0.398 -10.797 1 98.88 94 SER A O 1
ATOM 717 N N . GLN A 1 95 ? -8.211 -1.427 -9.562 1 98.75 95 GLN A N 1
ATOM 718 C CA . GLN A 1 95 ? -8.836 -0.905 -8.352 1 98.75 95 GLN A CA 1
ATOM 719 C C . GLN A 1 95 ? -7.82 -0.203 -7.457 1 98.75 95 GLN A C 1
ATOM 721 O O . GLN A 1 95 ? -6.801 -0.787 -7.094 1 98.75 95 GLN A O 1
ATOM 726 N N . ASP A 1 96 ? -8.078 1.055 -7.145 1 98.44 96 ASP A N 1
ATOM 727 C CA . ASP A 1 96 ? -7.152 1.84 -6.332 1 98.44 96 ASP A CA 1
ATOM 728 C C . ASP A 1 96 ? -6.895 1.169 -4.984 1 98.44 96 ASP A C 1
ATOM 730 O O . ASP A 1 96 ? -7.832 0.695 -4.336 1 98.44 96 ASP A O 1
ATOM 734 N N . ASN A 1 97 ? -5.598 1.163 -4.629 1 98.69 97 ASN A N 1
ATOM 735 C CA . ASN A 1 97 ? -5.145 0.66 -3.336 1 98.69 97 ASN A CA 1
ATOM 736 C C . ASN A 1 97 ? -5.535 -0.801 -3.133 1 98.69 97 ASN A C 1
ATOM 738 O O . ASN A 1 97 ? -5.922 -1.198 -2.033 1 98.69 97 ASN A O 1
ATOM 742 N N . TYR A 1 98 ? -5.531 -1.568 -4.219 1 98.75 98 TYR A N 1
ATOM 743 C CA . TYR A 1 98 ? -5.93 -2.965 -4.09 1 98.75 98 TYR A CA 1
ATOM 744 C C . TYR A 1 98 ? -5.25 -3.826 -5.148 1 98.75 98 TYR A C 1
ATOM 746 O O . TYR A 1 98 ? -4.113 -4.273 -4.957 1 98.75 98 TYR A O 1
ATOM 754 N N . VAL A 1 99 ? -5.895 -3.945 -6.449 1 98.94 99 VAL A N 1
ATOM 755 C CA . VAL A 1 99 ? -5.301 -4.879 -7.402 1 98.94 99 VAL A CA 1
ATOM 756 C C . VAL A 1 99 ? -5.547 -4.387 -8.828 1 98.94 99 VAL A C 1
ATOM 758 O O . VAL A 1 99 ? -6.43 -3.561 -9.062 1 98.94 99 VAL A O 1
ATOM 761 N N . VAL A 1 100 ? -4.699 -4.84 -9.695 1 98.94 100 VAL A N 1
ATOM 762 C CA . VAL A 1 100 ? -4.969 -4.875 -11.133 1 98.94 100 VAL A CA 1
ATOM 763 C C . VAL A 1 100 ? -5.242 -6.312 -11.57 1 98.94 100 VAL A C 1
ATOM 765 O O . VAL A 1 100 ? -4.602 -7.246 -11.094 1 98.94 100 VAL A O 1
ATOM 768 N N . GLN A 1 101 ? -6.207 -6.457 -12.5 1 98.94 101 GLN A N 1
ATOM 769 C CA . GLN A 1 101 ? -6.645 -7.797 -12.875 1 98.94 101 GLN A CA 1
ATOM 770 C C . GLN A 1 101 ? -6.844 -7.91 -14.383 1 98.94 101 GLN A C 1
ATOM 772 O O . GLN A 1 101 ? -7.316 -6.969 -15.023 1 98.94 101 GLN A O 1
ATOM 777 N N . TRP A 1 102 ? -6.434 -9.07 -14.914 1 98.88 102 TRP A N 1
ATOM 778 C CA . TRP A 1 102 ? -6.672 -9.312 -16.328 1 98.88 102 TRP A CA 1
ATOM 779 C C . TRP A 1 102 ? -7.219 -10.719 -16.562 1 98.88 102 TRP A C 1
ATOM 781 O O . TRP A 1 102 ? -7.102 -11.586 -15.695 1 98.88 102 TRP A O 1
ATOM 791 N N . ASN A 1 103 ? -7.922 -10.836 -17.594 1 96.88 103 ASN A N 1
ATOM 792 C CA . ASN A 1 103 ? -8.484 -12.117 -18.016 1 96.88 103 ASN A CA 1
ATOM 793 C C . ASN A 1 103 ? -8.516 -12.234 -19.531 1 96.88 103 ASN A C 1
ATOM 795 O O . ASN A 1 103 ? -8.023 -11.359 -20.234 1 96.88 103 ASN A O 1
ATOM 799 N N . ALA A 1 104 ? -8.828 -13.398 -19.938 1 95.5 104 ALA A N 1
ATOM 800 C CA . ALA A 1 104 ? -9.031 -13.734 -21.344 1 95.5 104 ALA A CA 1
ATOM 801 C C . ALA A 1 104 ? -10.141 -14.758 -21.516 1 95.5 104 ALA A C 1
ATOM 803 O O . ALA A 1 104 ? -10.664 -15.289 -20.531 1 95.5 104 ALA A O 1
ATOM 804 N N . ASP A 1 105 ? -10.508 -14.969 -22.766 1 94.88 105 ASP A N 1
ATOM 805 C CA . ASP A 1 105 ? -11.578 -15.914 -23.078 1 94.88 105 ASP A CA 1
ATOM 806 C C . ASP A 1 105 ? -11.109 -16.969 -24.078 1 94.88 105 ASP A C 1
ATOM 808 O O . ASP A 1 105 ? -11.922 -17.547 -24.812 1 94.88 105 ASP A O 1
ATOM 812 N N . GLY A 1 106 ? -9.844 -17.156 -24.141 1 97 106 GLY A N 1
ATOM 813 C CA . GLY A 1 106 ? -9.32 -18.141 -25.094 1 97 106 GLY A CA 1
ATOM 814 C C . GLY A 1 106 ? -9.539 -19.562 -24.656 1 97 106 GLY A C 1
ATOM 815 O O . GLY A 1 106 ? -10.156 -19.828 -23.625 1 97 106 GLY A O 1
ATOM 816 N N . PRO A 1 107 ? -9.07 -20.484 -25.5 1 97.88 107 PRO A N 1
ATOM 817 C CA . PRO A 1 107 ? -9.289 -21.906 -25.219 1 97.88 107 PRO A CA 1
ATOM 818 C C . PRO A 1 107 ? -8.492 -22.406 -24.016 1 97.88 107 PRO A C 1
ATOM 820 O O . PRO A 1 107 ? -7.41 -21.8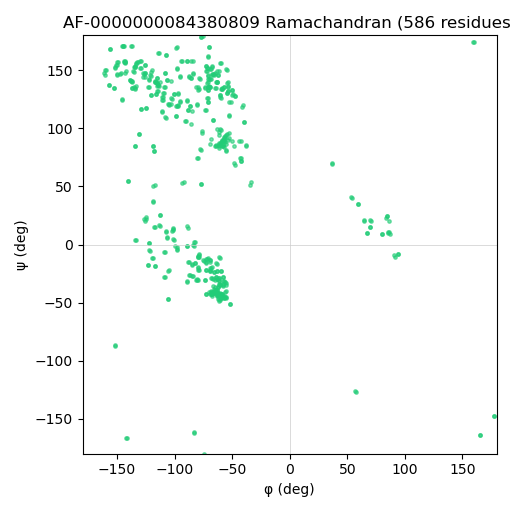91 -23.734 1 97.88 107 PRO A O 1
ATOM 823 N N . PHE A 1 108 ? -9 -23.375 -23.375 1 97.81 108 PHE A N 1
ATOM 824 C CA . PHE A 1 108 ? -8.336 -23.953 -22.203 1 97.81 108 PHE A CA 1
ATOM 825 C C . PHE A 1 108 ? -7.352 -25.031 -22.625 1 97.81 108 PHE A C 1
ATOM 827 O O . PHE A 1 108 ? -6.383 -25.312 -21.906 1 97.81 108 PHE A O 1
ATOM 834 N N . GLY A 1 109 ? -7.645 -25.594 -23.734 1 97.94 109 GLY A N 1
ATOM 835 C CA . GLY A 1 109 ? -6.82 -26.734 -24.094 1 97.94 109 GLY A CA 1
ATOM 836 C C . GLY A 1 109 ? -6.816 -27.828 -23.062 1 97.94 109 GLY A C 1
ATOM 837 O O . GLY A 1 109 ? -7.879 -28.312 -22.656 1 97.94 109 GLY A O 1
ATOM 838 N N . GLU A 1 110 ? -5.562 -28.25 -22.609 1 98.38 110 GLU A N 1
ATOM 839 C CA . GLU A 1 110 ? -5.418 -29.312 -21.625 1 98.38 110 GLU A CA 1
ATOM 840 C C . GLU A 1 110 ? -5.562 -28.781 -20.203 1 98.38 110 GLU A C 1
ATOM 842 O O . GLU A 1 110 ? -5.48 -29.531 -19.234 1 98.38 110 GLU A O 1
ATOM 847 N N . ALA A 1 111 ? -5.785 -27.469 -20.031 1 98.56 111 ALA A N 1
ATOM 848 C CA . ALA A 1 111 ? -5.91 -26.859 -18.719 1 98.56 111 ALA A CA 1
ATOM 849 C C . ALA A 1 111 ? -7.238 -27.234 -18.062 1 98.56 111 ALA A C 1
ATOM 851 O O . ALA A 1 111 ? -8.234 -27.453 -18.75 1 98.56 111 ALA A O 1
ATOM 852 N N . ALA A 1 112 ? -7.223 -27.297 -16.766 1 98.5 112 ALA A N 1
ATOM 853 C CA . ALA A 1 112 ? -8.422 -27.625 -16 1 98.5 112 ALA A CA 1
ATOM 854 C C . ALA A 1 112 ? -9.273 -26.375 -15.766 1 98.5 112 ALA A C 1
ATOM 856 O O . ALA A 1 112 ? -8.742 -25.281 -15.531 1 98.5 112 ALA A O 1
ATOM 857 N N . ASP A 1 113 ? -10.578 -26.578 -15.734 1 96.88 113 ASP A N 1
ATOM 858 C CA . ASP A 1 113 ? -11.516 -25.5 -15.469 1 96.88 113 ASP A CA 1
ATOM 859 C C . ASP A 1 113 ? -11.602 -25.188 -13.977 1 96.88 113 ASP A C 1
ATOM 861 O O . ASP A 1 113 ? -11.883 -24.062 -13.578 1 96.88 113 ASP A O 1
ATOM 865 N N . LYS A 1 114 ? -11.391 -26.219 -13.25 1 98 114 LYS A N 1
ATOM 866 C CA . LYS A 1 114 ? -11.375 -26.109 -11.797 1 98 114 LYS A CA 1
ATOM 867 C C . LYS A 1 114 ? -10.094 -26.703 -11.219 1 98 114 LYS A C 1
ATOM 869 O O . LYS A 1 114 ? -9.547 -27.672 -11.766 1 98 114 LYS A O 1
ATOM 874 N N . LEU A 1 115 ? -9.633 -26.047 -10.156 1 98.25 115 LEU A N 1
ATOM 875 C CA . LEU A 1 115 ? -8.438 -26.516 -9.469 1 98.25 115 LEU A CA 1
ATOM 876 C C . LEU A 1 115 ? -8.648 -26.516 -7.957 1 98.25 115 LEU A C 1
ATOM 878 O O . LEU A 1 115 ? -9.227 -25.594 -7.406 1 98.25 115 LEU A O 1
ATOM 882 N N . LYS A 1 116 ? -8.227 -27.625 -7.391 1 98 116 LYS A N 1
ATOM 883 C CA . LYS A 1 116 ? -8.148 -27.562 -5.934 1 98 116 LYS A CA 1
ATOM 884 C C . LYS A 1 116 ? -7.316 -26.375 -5.477 1 98 116 LYS A C 1
ATOM 886 O O . LYS A 1 116 ? -6.199 -26.156 -5.957 1 98 116 LYS A O 1
ATOM 891 N N . PRO A 1 117 ? -7.824 -25.625 -4.531 1 98.12 117 PRO A N 1
ATOM 892 C CA . PRO A 1 117 ? -7.113 -24.422 -4.129 1 98.12 117 PRO A CA 1
ATOM 893 C C . PRO A 1 117 ? -5.758 -24.719 -3.49 1 98.12 117 PRO A C 1
ATOM 895 O O . PRO A 1 117 ? -5.594 -25.75 -2.83 1 98.12 117 PRO A O 1
ATOM 898 N N . GLU A 1 118 ? -4.852 -23.859 -3.689 1 98.75 118 GLU A N 1
ATOM 899 C CA . GLU A 1 118 ? -3.545 -23.859 -3.041 1 98.75 118 GLU A CA 1
ATOM 900 C C . GLU A 1 118 ? -3.344 -22.594 -2.213 1 98.75 118 GLU A C 1
ATOM 902 O O . GLU A 1 118 ? -2.307 -21.938 -2.316 1 98.75 118 GLU A O 1
ATOM 907 N N . PHE A 1 119 ? -4.371 -22.359 -1.382 1 98.62 119 PHE A N 1
ATOM 908 C CA . PHE A 1 119 ? -4.41 -21.172 -0.539 1 98.62 119 PHE A CA 1
ATOM 909 C C . PHE A 1 119 ? -3.266 -21.188 0.466 1 98.62 119 PHE A C 1
ATOM 911 O O . PHE A 1 119 ? -2.848 -20.125 0.949 1 98.62 119 PHE A O 1
ATOM 918 N N . TYR A 1 120 ? -2.82 -22.344 0.829 1 98.25 120 TYR A N 1
ATOM 919 C CA . TYR A 1 120 ? -1.743 -22.625 1.77 1 98.25 120 TYR A CA 1
ATOM 920 C C . TYR A 1 120 ? -1.145 -24 1.504 1 98.25 120 TYR A C 1
ATOM 922 O O . TYR A 1 120 ? -1.656 -24.766 0.676 1 98.25 120 TYR A O 1
ATOM 930 N N . ARG A 1 121 ? -0.071 -24.281 2.09 1 98.25 121 ARG A N 1
ATOM 931 C CA . ARG A 1 121 ? 0.547 -25.594 2.094 1 98.25 121 ARG A CA 1
ATOM 932 C C . ARG A 1 121 ? 1.073 -25.953 3.48 1 98.25 121 ARG A C 1
ATOM 934 O O . ARG A 1 121 ? 1.04 -25.125 4.391 1 98.25 121 ARG A O 1
ATOM 941 N N . ASP A 1 122 ? 1.456 -27.203 3.566 1 97.81 122 ASP A N 1
ATOM 942 C CA . ASP A 1 122 ? 2.156 -27.594 4.781 1 97.81 122 ASP A CA 1
ATOM 943 C C . ASP A 1 122 ? 3.49 -26.859 4.914 1 97.81 122 ASP A C 1
ATOM 945 O O . ASP A 1 122 ? 4.246 -26.766 3.943 1 97.81 122 ASP A O 1
ATOM 949 N N . ALA A 1 123 ? 3.758 -26.375 6.066 1 97.5 123 ALA A N 1
ATOM 950 C CA . ALA A 1 123 ? 4.996 -25.641 6.316 1 97.5 123 ALA A CA 1
ATOM 951 C C . ALA A 1 123 ? 6.195 -26.594 6.355 1 97.5 123 ALA A C 1
ATOM 953 O O . ALA A 1 123 ? 7.336 -26.156 6.176 1 97.5 123 ALA A O 1
ATOM 954 N N . GLU A 1 124 ? 5.953 -27.812 6.598 1 95.94 124 GLU A N 1
ATOM 955 C CA . GLU A 1 124 ? 7.035 -28.797 6.684 1 95.94 124 GLU A CA 1
ATOM 956 C C . GLU A 1 124 ? 7.824 -28.859 5.379 1 95.94 124 GLU A C 1
ATOM 958 O O . GLU A 1 124 ? 7.234 -28.875 4.293 1 95.94 124 GLU A O 1
ATOM 963 N N . GLY A 1 125 ? 9.109 -28.844 5.547 1 95.44 125 GLY A N 1
ATOM 964 C CA . GLY A 1 125 ? 9.977 -29.016 4.395 1 95.44 125 GLY A CA 1
ATOM 965 C C . GLY A 1 125 ? 10.359 -27.703 3.738 1 95.44 125 GLY A C 1
ATOM 966 O O . GLY A 1 125 ? 11.227 -27.672 2.859 1 95.44 125 GLY A O 1
ATOM 967 N N . LEU A 1 126 ? 9.719 -26.609 4.156 1 96.56 126 LEU A N 1
ATOM 968 C CA . LEU A 1 126 ? 10.078 -25.312 3.6 1 96.56 126 LEU A CA 1
ATOM 969 C C . LEU A 1 126 ? 11.344 -24.766 4.254 1 96.56 126 LEU A C 1
ATOM 971 O O . LEU A 1 126 ? 11.5 -24.844 5.473 1 96.56 126 LEU A O 1
ATOM 975 N N . ALA A 1 127 ? 12.281 -24.281 3.486 1 97.5 127 ALA A N 1
ATOM 976 C CA . ALA A 1 127 ? 13.422 -23.547 4.008 1 97.5 127 ALA A CA 1
ATOM 977 C C . ALA A 1 127 ? 13.031 -22.109 4.375 1 97.5 127 ALA A C 1
ATOM 979 O O . ALA A 1 127 ? 13.289 -21.172 3.615 1 97.5 127 ALA A O 1
ATOM 980 N N . PHE A 1 128 ? 12.469 -21.984 5.535 1 97.75 128 PHE A N 1
ATOM 981 C CA . PHE A 1 128 ? 11.867 -20.75 6.016 1 97.75 128 PHE A CA 1
ATOM 982 C C . PHE A 1 128 ? 12.898 -19.891 6.746 1 97.75 128 PHE A C 1
ATOM 984 O O . PHE A 1 128 ? 13.586 -20.375 7.645 1 97.75 128 PHE A O 1
ATOM 991 N N . THR A 1 129 ? 13.07 -18.641 6.281 1 98.5 129 THR A N 1
ATOM 992 C CA . THR A 1 129 ? 13.852 -17.641 7 1 98.5 129 THR A CA 1
ATOM 993 C C . THR A 1 129 ? 12.938 -16.719 7.801 1 98.5 129 THR A C 1
ATOM 995 O O . THR A 1 129 ? 12.219 -15.898 7.23 1 98.5 129 THR A O 1
ATOM 998 N N . SER A 1 130 ? 13 -16.844 9.102 1 97.81 130 SER A N 1
ATOM 999 C CA . SER A 1 130 ? 12.086 -16.109 9.969 1 97.81 130 SER A CA 1
ATOM 1000 C C . SER A 1 130 ? 12.43 -14.625 10 1 97.81 130 SER A C 1
ATOM 1002 O O . SER A 1 130 ? 13.609 -14.258 9.992 1 97.81 130 SER A O 1
ATOM 1004 N N . LEU A 1 131 ? 11.438 -13.82 9.977 1 98.44 131 LEU A N 1
ATOM 1005 C CA . LEU A 1 131 ? 11.555 -12.391 10.227 1 98.44 131 LEU A CA 1
ATOM 1006 C C . LEU A 1 131 ? 11.07 -12.039 11.625 1 98.44 131 LEU A C 1
ATOM 1008 O O . LEU A 1 131 ? 9.945 -12.375 12 1 98.44 131 LEU A O 1
ATOM 1012 N N . GLU A 1 132 ? 11.922 -11.453 12.438 1 96.88 132 GLU A N 1
ATOM 1013 C CA . GLU A 1 132 ? 11.438 -10.914 13.703 1 96.88 132 GLU A CA 1
ATOM 1014 C C . GLU A 1 132 ? 10.5 -9.727 13.477 1 96.88 132 GLU A C 1
ATOM 1016 O O . GLU A 1 132 ? 10.945 -8.641 13.102 1 96.88 132 GLU A O 1
ATOM 1021 N N . SER A 1 133 ? 9.227 -9.961 13.695 1 96.19 133 SER A N 1
ATOM 1022 C CA . SER A 1 133 ? 8.203 -8.945 13.461 1 96.19 133 SER A CA 1
ATOM 1023 C C . SER A 1 133 ? 6.91 -9.289 14.203 1 96.19 133 SER A C 1
ATOM 1025 O O . SER A 1 133 ? 6.617 -10.461 14.445 1 96.19 133 SER A O 1
ATOM 1027 N N . ASN A 1 134 ? 6.203 -8.258 14.641 1 95.44 134 ASN A N 1
ATOM 1028 C CA . ASN A 1 134 ? 4.812 -8.453 15.039 1 95.44 134 ASN A CA 1
ATOM 1029 C C . ASN A 1 134 ? 3.867 -8.367 13.844 1 95.44 134 ASN A C 1
ATOM 1031 O O . ASN A 1 134 ? 3.816 -7.352 13.156 1 95.44 134 ASN A O 1
ATOM 1035 N N . ASP A 1 135 ? 3.244 -9.453 13.547 1 96.94 135 ASP A N 1
ATOM 1036 C CA . ASP A 1 135 ? 2.363 -9.5 12.383 1 96.94 135 ASP A CA 1
ATOM 1037 C C . ASP A 1 135 ? 0.907 -9.68 12.805 1 96.94 135 ASP A C 1
ATOM 1039 O O . ASP A 1 135 ? 0.607 -10.484 13.695 1 96.94 135 ASP A O 1
ATOM 1043 N N . ALA A 1 136 ? 0.056 -9 12.156 1 96 136 ALA A N 1
ATOM 1044 C CA . ALA A 1 136 ? -1.352 -9 12.547 1 96 136 ALA A CA 1
ATOM 1045 C C . ALA A 1 136 ? -2.055 -10.266 12.047 1 96 136 ALA A C 1
ATOM 1047 O O . ALA A 1 136 ? -3.086 -10.664 12.594 1 96 136 ALA A O 1
ATOM 1048 N N . TYR A 1 137 ? -1.499 -10.969 11.039 1 96.62 137 TYR A N 1
ATOM 1049 C CA . TYR A 1 137 ? -2.307 -11.945 10.32 1 96.62 137 TYR A CA 1
ATOM 1050 C C . TYR A 1 137 ? -1.745 -13.352 10.492 1 96.62 137 TYR A C 1
ATOM 1052 O O . TYR A 1 137 ? -2.426 -14.344 10.211 1 96.62 137 TYR A O 1
ATOM 1060 N N . ALA A 1 138 ? -0.473 -13.422 10.906 1 97.25 138 ALA A N 1
ATOM 1061 C CA . ALA A 1 138 ? 0.169 -14.727 11.031 1 97.25 138 ALA A CA 1
ATOM 1062 C C . ALA A 1 138 ? 0.935 -14.836 12.352 1 97.25 138 ALA A C 1
ATOM 1064 O O . ALA A 1 138 ? 1.434 -13.828 12.867 1 97.25 138 ALA A O 1
ATOM 1065 N N . ASP A 1 139 ? 1.085 -16.016 12.859 1 96.5 139 ASP A N 1
ATOM 1066 C CA . ASP A 1 139 ? 1.901 -16.234 14.047 1 96.5 139 ASP A CA 1
ATOM 1067 C C . ASP A 1 139 ? 3.363 -15.875 13.789 1 96.5 139 ASP A C 1
ATOM 1069 O O . ASP A 1 139 ? 4.027 -15.281 14.633 1 96.5 139 ASP A O 1
ATOM 1073 N N . GLU A 1 140 ? 3.77 -16.344 12.617 1 97.5 140 GLU A N 1
ATOM 1074 C CA . GLU A 1 140 ? 5.129 -16.047 12.172 1 97.5 140 GLU A CA 1
ATOM 1075 C C . GLU A 1 140 ? 5.145 -15.633 10.703 1 97.5 140 GLU A C 1
ATOM 1077 O O . GLU A 1 140 ? 4.32 -16.094 9.906 1 97.5 140 GLU A O 1
ATOM 1082 N N . VAL A 1 141 ? 6.094 -14.781 10.406 1 98.62 141 VAL A N 1
ATOM 1083 C CA . VAL A 1 141 ? 6.289 -14.367 9.023 1 98.62 141 VAL A CA 1
ATOM 1084 C C . VAL A 1 141 ? 7.77 -14.469 8.656 1 98.62 141 VAL A C 1
ATOM 1086 O O . VAL A 1 141 ? 8.633 -14.508 9.531 1 98.62 141 VAL A O 1
ATOM 1089 N N . GLY A 1 142 ? 8.008 -14.578 7.418 1 98.75 142 GLY A N 1
ATOM 1090 C CA . GLY A 1 142 ? 9.359 -14.68 6.879 1 98.75 142 GLY A CA 1
ATOM 1091 C C . GLY A 1 142 ? 9.383 -14.867 5.375 1 98.75 142 GLY A C 1
ATOM 1092 O O . GLY A 1 142 ? 8.594 -14.258 4.652 1 98.75 142 GLY A O 1
ATOM 1093 N N . PHE A 1 143 ? 10.383 -15.594 4.961 1 98.88 143 PHE A N 1
ATOM 1094 C CA . PHE A 1 143 ? 10.609 -15.711 3.525 1 98.88 143 PHE A CA 1
ATOM 1095 C C . PHE A 1 143 ? 10.984 -17.141 3.152 1 98.88 143 PHE A C 1
ATOM 1097 O O . PHE A 1 143 ? 11.68 -17.828 3.908 1 98.88 143 PHE A O 1
ATOM 1104 N N . VAL A 1 144 ? 10.484 -17.531 2.072 1 98.62 144 VAL A N 1
ATOM 1105 C CA . VAL A 1 144 ? 10.883 -18.781 1.428 1 98.62 144 VAL A CA 1
ATOM 1106 C C . VAL A 1 144 ? 11.227 -18.531 -0.037 1 98.62 144 VAL A C 1
ATOM 1108 O O . VAL A 1 144 ? 10.375 -18.078 -0.809 1 98.62 144 VAL A O 1
ATOM 1111 N N . ASP A 1 145 ? 12.453 -18.75 -0.41 1 97.25 145 ASP A N 1
ATOM 1112 C CA . ASP A 1 145 ? 12.906 -18.656 -1.794 1 97.25 145 ASP A CA 1
ATOM 1113 C C . ASP A 1 145 ? 12.547 -17.297 -2.396 1 97.25 145 ASP A C 1
ATOM 1115 O O . ASP A 1 145 ? 12.07 -17.219 -3.531 1 97.25 145 ASP A O 1
ATOM 1119 N N . GLY A 1 146 ? 12.703 -16.25 -1.59 1 98.06 146 GLY A N 1
ATOM 1120 C CA . GLY A 1 146 ? 12.531 -14.906 -2.111 1 98.06 146 GLY A CA 1
ATOM 1121 C C . GLY A 1 146 ? 11.086 -14.445 -2.104 1 98.06 146 GLY A C 1
ATOM 1122 O O . GLY A 1 146 ? 10.75 -13.445 -2.734 1 98.06 146 GLY A O 1
ATOM 1123 N N . PHE A 1 147 ? 10.195 -15.203 -1.438 1 98.94 147 PHE A N 1
ATOM 1124 C CA . PHE A 1 147 ? 8.789 -14.828 -1.357 1 98.94 147 PHE A CA 1
ATOM 1125 C C . PHE A 1 147 ? 8.383 -14.555 0.086 1 98.94 147 PHE A C 1
ATOM 1127 O O . PHE A 1 147 ? 8.82 -15.258 1.003 1 98.94 147 PHE A O 1
ATOM 1134 N N . PRO A 1 148 ? 7.551 -13.539 0.348 1 98.94 148 PRO A N 1
ATOM 1135 C CA . PRO A 1 148 ? 7.02 -13.312 1.693 1 98.94 148 PRO A CA 1
ATOM 1136 C C . PRO A 1 148 ? 5.988 -14.359 2.107 1 98.94 148 PRO A C 1
ATOM 1138 O O . PRO A 1 148 ? 5.082 -14.68 1.334 1 98.94 148 PRO A O 1
ATOM 1141 N N . VAL A 1 149 ? 6.152 -14.867 3.309 1 98.94 149 VAL A N 1
ATOM 1142 C CA . VAL A 1 149 ? 5.371 -16.031 3.729 1 98.94 149 VAL A CA 1
ATOM 1143 C C . VAL A 1 149 ? 4.875 -15.828 5.16 1 98.94 149 VAL A C 1
ATOM 1145 O O . VAL A 1 149 ? 5.617 -15.344 6.016 1 98.94 149 VAL A O 1
ATOM 1148 N N . GLY A 1 150 ? 3.605 -16.125 5.395 1 98.62 150 GLY A N 1
ATOM 1149 C CA . GLY A 1 150 ? 3.1 -16.359 6.742 1 98.62 150 GLY A CA 1
ATOM 1150 C C . GLY A 1 150 ? 3.006 -17.828 7.105 1 98.62 150 GLY A C 1
ATOM 1151 O O . GLY A 1 150 ? 2.896 -18.672 6.23 1 98.62 150 GLY A O 1
ATOM 1152 N N . ARG A 1 151 ? 3.121 -18.078 8.352 1 97.38 151 ARG A N 1
ATOM 1153 C CA . ARG A 1 151 ? 2.857 -19.438 8.812 1 97.38 151 ARG A CA 1
ATOM 1154 C C . ARG A 1 151 ? 2.252 -19.438 10.211 1 97.38 151 ARG A C 1
ATOM 1156 O O . ARG A 1 151 ? 2.457 -18.5 10.977 1 97.38 151 ARG A O 1
ATOM 1163 N N . ASP 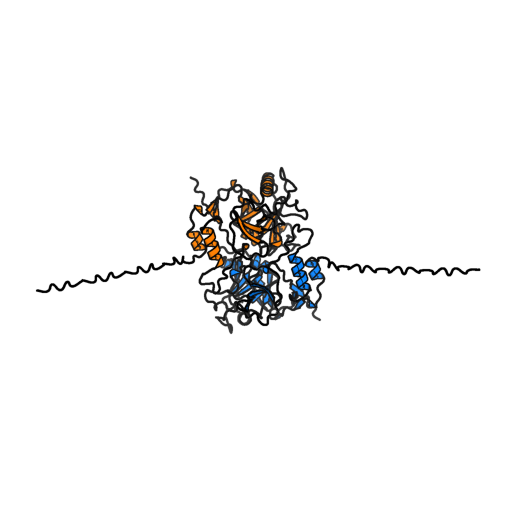A 1 152 ? 1.462 -20.344 10.406 1 94.88 152 ASP A N 1
ATOM 1164 C CA . ASP A 1 152 ? 0.83 -20.516 11.711 1 94.88 152 ASP A CA 1
ATOM 1165 C C . ASP A 1 152 ? 1.247 -21.844 12.344 1 94.88 152 ASP A C 1
ATOM 1167 O O . ASP A 1 152 ? 1.148 -22.906 11.711 1 94.88 152 ASP A O 1
ATOM 1171 N N . SER A 1 153 ? 1.666 -21.766 13.539 1 89.12 153 SER A N 1
ATOM 1172 C CA . SER A 1 153 ? 2.15 -22.938 14.25 1 89.12 153 SER A CA 1
ATOM 1173 C C . SER A 1 153 ? 0.999 -23.859 14.648 1 89.12 153 SER A C 1
ATOM 1175 O O . SER A 1 153 ? 1.172 -25.078 14.75 1 89.12 153 SER A O 1
ATOM 1177 N N . ALA A 1 154 ? -0.147 -23.281 14.891 1 88.94 154 ALA A N 1
ATOM 1178 C CA . ALA A 1 154 ? -1.279 -24.047 15.398 1 88.94 154 ALA A CA 1
ATOM 1179 C C . ALA A 1 154 ? -1.708 -25.125 14.406 1 88.94 154 ALA A C 1
ATOM 1181 O O . ALA A 1 154 ? -2.023 -26.25 14.789 1 88.94 154 ALA A O 1
ATOM 1182 N N . ASP A 1 155 ? -1.625 -24.812 13.094 1 89.94 155 ASP A N 1
ATOM 1183 C CA . ASP A 1 155 ? -2.121 -25.781 12.133 1 89.94 155 ASP A CA 1
ATOM 1184 C C . ASP A 1 155 ? -1.028 -26.188 11.141 1 89.94 155 ASP A C 1
ATOM 1186 O O . ASP A 1 155 ? -1.266 -27 10.242 1 89.94 155 ASP A O 1
ATOM 1190 N N . GLY A 1 156 ? 0.187 -25.625 11.312 1 95.31 156 GLY A N 1
ATOM 1191 C CA . GLY A 1 156 ? 1.333 -26.031 10.516 1 95.31 156 GLY A CA 1
ATOM 1192 C C . GLY A 1 156 ? 1.24 -25.578 9.07 1 95.31 156 GLY A C 1
ATOM 1193 O O . GLY A 1 156 ? 1.864 -26.156 8.188 1 95.31 156 GLY A O 1
ATOM 1194 N N . ARG A 1 157 ? 0.42 -24.578 8.812 1 97.06 157 ARG A N 1
ATOM 1195 C CA . ARG A 1 157 ? 0.207 -24.109 7.445 1 97.06 157 ARG A CA 1
ATOM 1196 C C . ARG A 1 157 ? 1.115 -22.922 7.129 1 97.06 157 ARG A C 1
ATOM 1198 O O . ARG A 1 157 ? 1.444 -22.141 8.016 1 97.06 157 ARG A O 1
ATOM 1205 N N . ALA A 1 158 ? 1.559 -22.875 5.91 1 98.62 158 ALA A N 1
ATOM 1206 C CA . ALA A 1 158 ? 2.293 -21.75 5.348 1 98.62 158 ALA A CA 1
ATOM 1207 C C . ALA A 1 158 ? 1.633 -21.234 4.066 1 98.62 158 ALA A C 1
ATOM 1209 O O . ALA A 1 158 ? 1.038 -22.016 3.32 1 98.62 158 ALA A O 1
ATOM 1210 N N . TRP A 1 159 ? 1.706 -20 3.811 1 98.75 159 TRP A N 1
ATOM 1211 C CA . TRP A 1 159 ? 1.088 -19.391 2.631 1 98.75 159 TRP A CA 1
ATOM 1212 C C . TRP A 1 159 ? 1.863 -18.172 2.174 1 98.75 159 TRP A C 1
ATOM 1214 O O . TRP A 1 159 ? 2.613 -17.578 2.953 1 98.75 159 TRP A O 1
ATOM 1224 N N . LEU A 1 160 ? 1.779 -17.844 0.94 1 98.94 160 LEU A N 1
ATOM 1225 C CA . LEU A 1 160 ? 2.287 -16.562 0.438 1 98.94 160 LEU A CA 1
ATOM 1226 C C . LEU A 1 160 ? 1.438 -15.406 0.942 1 98.94 160 LEU A C 1
ATOM 1228 O O . LEU A 1 160 ? 0.208 -15.5 0.971 1 98.94 160 LEU A O 1
ATOM 1232 N N . ALA A 1 161 ? 2.125 -14.352 1.389 1 98.94 161 ALA A N 1
ATOM 1233 C CA . ALA A 1 161 ? 1.418 -13.172 1.882 1 98.94 161 ALA A CA 1
ATOM 1234 C C . ALA A 1 161 ? 1.062 -12.227 0.739 1 98.94 161 ALA A C 1
ATOM 1236 O O . ALA A 1 161 ? 1.848 -12.055 -0.195 1 98.94 161 ALA A O 1
ATOM 1237 N N . HIS A 1 162 ? -0.081 -11.594 0.802 1 98.88 162 HIS A N 1
ATOM 1238 C CA . HIS A 1 162 ? -0.585 -10.711 -0.245 1 98.88 162 HIS A CA 1
ATOM 1239 C C . HIS A 1 162 ? 0.117 -9.359 -0.212 1 98.88 162 HIS A C 1
ATOM 1241 O O . HIS A 1 162 ? -0.537 -8.312 -0.222 1 98.88 162 HIS A O 1
ATOM 1247 N N . CYS A 1 163 ? 1.449 -9.367 -0.219 1 98.94 163 CYS A N 1
ATOM 1248 C CA . CYS A 1 163 ? 2.238 -8.141 -0.255 1 98.94 163 CYS A CA 1
ATOM 1249 C C . CYS A 1 163 ? 2.141 -7.469 -1.62 1 98.94 163 CYS A C 1
ATOM 1251 O O . CYS A 1 163 ? 1.677 -8.078 -2.584 1 98.94 163 CYS A O 1
ATOM 1253 N N . TYR A 1 164 ? 2.49 -6.164 -1.691 1 98.94 164 TYR A N 1
ATOM 1254 C CA . TYR A 1 164 ? 2.572 -5.41 -2.938 1 98.94 164 TYR A CA 1
ATOM 1255 C C . TYR A 1 164 ? 3.344 -6.188 -3.996 1 98.94 164 TYR A C 1
ATOM 1257 O O . TYR A 1 164 ? 4.422 -6.719 -3.721 1 98.94 164 TYR A O 1
ATOM 1265 N N . GLY A 1 165 ? 2.727 -6.34 -5.199 1 98.94 165 GLY A N 1
ATOM 1266 C CA . GLY A 1 165 ? 3.402 -6.957 -6.332 1 98.94 165 GLY A CA 1
ATOM 1267 C C . GLY A 1 165 ? 3.123 -8.445 -6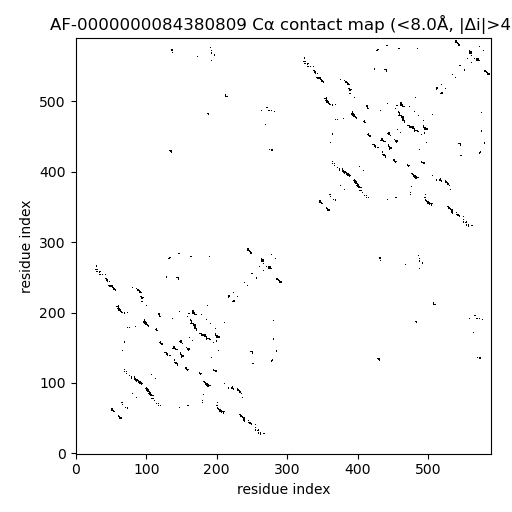.453 1 98.94 165 GLY A C 1
ATOM 1268 O O . GLY A 1 165 ? 3.5 -9.07 -7.445 1 98.94 165 GLY A O 1
ATOM 1269 N N . MET A 1 166 ? 2.455 -9.039 -5.465 1 99 166 MET A N 1
ATOM 1270 C CA . MET A 1 166 ? 2.191 -10.477 -5.516 1 99 166 MET A CA 1
ATOM 1271 C C . MET A 1 166 ? 1.151 -10.805 -6.582 1 99 166 MET A C 1
ATOM 1273 O O . MET A 1 166 ? 0.212 -10.039 -6.793 1 99 166 MET A O 1
ATOM 1277 N N . LEU A 1 167 ? 1.301 -11.953 -7.223 1 99 167 LEU A N 1
ATOM 1278 C CA . LEU A 1 167 ? 0.449 -12.453 -8.297 1 99 167 LEU A CA 1
ATOM 1279 C C . LEU A 1 167 ? -0.532 -13.492 -7.762 1 99 167 LEU A C 1
ATOM 1281 O O . LEU A 1 167 ? -0.126 -14.469 -7.125 1 99 167 LEU A O 1
ATOM 1285 N N . GLY A 1 168 ? -1.802 -13.305 -8.07 1 98.94 168 GLY A N 1
ATOM 1286 C CA . GLY A 1 168 ? -2.801 -14.266 -7.641 1 98.94 168 GLY A CA 1
ATOM 1287 C C . GLY A 1 168 ? -3.709 -14.734 -8.766 1 98.94 168 GLY A C 1
ATOM 1288 O O . GLY A 1 168 ? -3.781 -14.094 -9.812 1 98.94 168 GLY A O 1
ATOM 1289 N N . ALA A 1 169 ? -4.305 -15.883 -8.57 1 98.88 169 ALA A N 1
ATOM 1290 C CA . ALA A 1 169 ? -5.348 -16.406 -9.445 1 98.88 169 ALA A CA 1
ATOM 1291 C C . ALA A 1 169 ? -6.73 -15.969 -8.984 1 98.88 169 ALA A C 1
ATOM 1293 O O . ALA A 1 169 ? -7.238 -16.438 -7.961 1 98.88 169 ALA A O 1
ATOM 1294 N N . GLY A 1 170 ? -7.25 -15.055 -9.742 1 98.38 170 GLY A N 1
ATOM 1295 C CA . GLY A 1 170 ? -8.609 -14.648 -9.406 1 98.38 170 GLY A CA 1
ATOM 1296 C C . GLY A 1 170 ? -9.578 -15.812 -9.344 1 98.38 170 GLY A C 1
ATOM 1297 O O . GLY A 1 170 ? -9.414 -16.812 -10.055 1 98.38 170 GLY A O 1
ATOM 1298 N N . ARG A 1 171 ? -10.602 -15.633 -8.484 1 97.62 171 ARG A N 1
ATOM 1299 C CA . ARG A 1 171 ? -11.594 -16.703 -8.375 1 97.62 171 ARG A CA 1
ATOM 1300 C C . ARG A 1 171 ? -12.992 -16.125 -8.172 1 97.62 171 ARG A C 1
ATOM 1302 O O . ARG A 1 171 ? -13.141 -14.969 -7.75 1 97.62 171 ARG A O 1
ATOM 1309 N N . ALA A 1 172 ? -13.93 -16.953 -8.547 1 96.69 172 ALA A N 1
ATOM 1310 C CA . ALA A 1 172 ? -15.328 -16.672 -8.203 1 96.69 172 ALA A CA 1
ATOM 1311 C C . ALA A 1 172 ? -15.641 -17.141 -6.785 1 96.69 172 ALA A C 1
ATOM 1313 O O . ALA A 1 172 ? -14.75 -17.219 -5.938 1 96.69 172 ALA A O 1
ATOM 1314 N N . ASN A 1 173 ? -16.844 -17.281 -6.477 1 96.25 173 ASN A N 1
ATOM 1315 C CA . ASN A 1 173 ? -17.234 -17.656 -5.117 1 96.25 173 ASN A CA 1
ATOM 1316 C C . ASN A 1 173 ? -16.734 -19.062 -4.762 1 96.25 173 ASN A C 1
ATOM 1318 O O . ASN A 1 173 ? -16.328 -19.312 -3.629 1 96.25 173 ASN A O 1
ATOM 1322 N N . ASP A 1 174 ? -16.766 -19.938 -5.777 1 97.19 174 ASP A N 1
ATOM 1323 C CA . ASP A 1 174 ? -16.312 -21.297 -5.508 1 97.19 174 ASP A CA 1
ATOM 1324 C C . ASP A 1 174 ? -14.797 -21.328 -5.285 1 97.19 174 ASP A C 1
ATOM 1326 O O . ASP A 1 174 ? -14.031 -20.766 -6.082 1 97.19 174 ASP A O 1
ATOM 1330 N N . VAL A 1 175 ? -14.336 -22.047 -4.285 1 97.56 175 VAL A N 1
ATOM 1331 C CA . VAL A 1 175 ? -12.93 -22.031 -3.879 1 97.56 175 VAL A CA 1
ATOM 1332 C C . VAL A 1 175 ? -12.078 -22.703 -4.953 1 97.56 175 VAL A C 1
ATOM 1334 O O . VAL A 1 175 ? -10.859 -22.484 -5.012 1 97.56 175 VAL A O 1
ATOM 1337 N N . ASP A 1 176 ? -12.68 -23.531 -5.812 1 98.19 176 ASP A N 1
ATOM 1338 C CA . ASP A 1 176 ? -11.898 -24.234 -6.82 1 98.19 176 ASP A CA 1
ATOM 1339 C C . ASP A 1 176 ? -12.031 -23.578 -8.188 1 98.19 176 ASP A C 1
ATOM 1341 O O . ASP A 1 176 ? -11.594 -24.125 -9.195 1 98.19 176 ASP A O 1
ATOM 1345 N N . SER A 1 177 ? -12.609 -22.375 -8.188 1 97.94 177 SER A N 1
ATOM 1346 C CA . SER A 1 177 ? -12.852 -21.688 -9.461 1 97.94 177 SER A CA 1
ATOM 1347 C C . SER A 1 177 ? -11.617 -20.922 -9.914 1 97.94 177 SER A C 1
ATOM 1349 O O . SER A 1 177 ? -11.531 -20.5 -11.07 1 97.94 177 SER A O 1
ATOM 1351 N N . GLY A 1 178 ? -10.664 -20.656 -9.047 1 98.31 178 GLY A N 1
ATOM 1352 C CA . GLY A 1 178 ? -9.422 -20 -9.43 1 98.31 178 GLY A CA 1
ATOM 1353 C C . GLY A 1 178 ? -8.453 -20.906 -10.148 1 98.31 178 GLY A C 1
ATOM 1354 O O . GLY A 1 178 ? -7.684 -21.625 -9.516 1 98.31 178 GLY A O 1
ATOM 1355 N N . ASN A 1 179 ? -8.469 -20.828 -11.445 1 98.38 179 ASN A N 1
ATOM 1356 C CA . ASN A 1 179 ? -7.715 -21.812 -12.219 1 98.38 179 ASN A CA 1
ATOM 1357 C C . ASN A 1 179 ? -6.613 -21.156 -13.047 1 98.38 179 ASN A C 1
ATOM 1359 O O . ASN A 1 179 ? -6.16 -21.719 -14.047 1 98.38 179 ASN A O 1
ATOM 1363 N N . ALA A 1 180 ? -6.27 -19.875 -12.742 1 98.62 180 ALA A N 1
ATOM 1364 C CA . ALA A 1 180 ? -5.188 -19.109 -13.352 1 98.62 180 ALA A CA 1
ATOM 1365 C C . ALA A 1 180 ? -5.609 -18.547 -14.711 1 98.62 180 ALA A C 1
ATOM 1367 O O . ALA A 1 180 ? -4.793 -17.969 -15.43 1 98.62 180 ALA A O 1
ATOM 1368 N N . ALA A 1 181 ? -6.914 -18.672 -15.047 1 98.38 181 ALA A N 1
ATOM 1369 C CA . ALA A 1 181 ? -7.398 -18.062 -16.281 1 98.38 181 ALA A CA 1
ATOM 1370 C C . ALA A 1 181 ? -7.645 -16.562 -16.094 1 98.38 181 ALA A C 1
ATOM 1372 O O . ALA A 1 181 ? -7.777 -15.836 -17.078 1 98.38 181 ALA A O 1
ATOM 1373 N N . GLU A 1 182 ? -7.82 -16.172 -14.914 1 98.38 182 GLU A N 1
ATOM 1374 C CA . GLU A 1 182 ? -7.855 -14.781 -14.469 1 98.38 182 GLU A CA 1
ATOM 1375 C C . GLU A 1 182 ? -6.773 -14.5 -13.43 1 98.38 182 GLU A C 1
ATOM 1377 O O . GLU A 1 182 ? -6.633 -15.25 -12.461 1 98.38 182 GLU A O 1
ATOM 1382 N N . LEU A 1 183 ? -6.035 -13.477 -13.688 1 98.94 183 LEU A N 1
ATOM 1383 C CA . LEU A 1 183 ? -4.898 -13.188 -12.828 1 98.94 183 LEU A CA 1
ATOM 1384 C C . LEU A 1 183 ? -4.969 -11.758 -12.297 1 98.94 183 LEU A C 1
ATOM 1386 O O . LEU A 1 183 ? -5.625 -10.898 -12.891 1 98.94 183 LEU A O 1
ATOM 1390 N N . TYR A 1 184 ? -4.359 -11.484 -11.156 1 98.94 184 TYR A N 1
ATOM 1391 C CA . TYR A 1 184 ? -4.266 -10.133 -10.617 1 98.94 184 TYR A CA 1
ATOM 1392 C C . TYR A 1 184 ? -2.926 -9.914 -9.922 1 98.94 184 TYR A C 1
ATOM 1394 O O . TYR A 1 184 ? -2.254 -10.875 -9.547 1 98.94 184 TYR A O 1
ATOM 1402 N N . VAL A 1 185 ? -2.521 -8.703 -9.797 1 99 185 VAL A N 1
ATOM 1403 C CA . VAL A 1 185 ? -1.358 -8.258 -9.039 1 99 185 VAL A CA 1
ATOM 1404 C C . VAL A 1 185 ? -1.788 -7.234 -7.988 1 99 185 VAL A C 1
ATOM 1406 O O . VAL A 1 185 ? -2.598 -6.352 -8.273 1 99 185 VAL A O 1
ATOM 1409 N N . VAL A 1 186 ? -1.262 -7.41 -6.789 1 99 186 VAL A N 1
ATOM 1410 C CA . VAL A 1 186 ? -1.527 -6.449 -5.727 1 99 186 VAL A CA 1
ATOM 1411 C C . VAL A 1 186 ? -0.792 -5.141 -6.016 1 99 186 VAL A C 1
ATOM 1413 O O . VAL A 1 186 ? 0.434 -5.129 -6.152 1 99 186 VAL A O 1
ATOM 1416 N N . THR A 1 187 ? -1.508 -4.016 -6.098 1 98.94 187 THR A N 1
ATOM 1417 C CA . THR A 1 187 ? -0.905 -2.734 -6.441 1 98.94 187 THR A CA 1
ATOM 1418 C C . THR A 1 187 ? -1.23 -1.682 -5.383 1 98.94 187 THR A C 1
ATOM 1420 O O . THR A 1 187 ? -1.231 -0.483 -5.676 1 98.94 187 THR A O 1
ATOM 1423 N N . GLY A 1 188 ? -1.592 -2.023 -4.199 1 98.69 188 GLY A N 1
ATOM 1424 C CA . GLY A 1 188 ? -1.873 -1.155 -3.066 1 98.69 188 GLY A CA 1
ATOM 1425 C C . GLY A 1 188 ? -1.374 -1.714 -1.748 1 98.69 188 GLY A C 1
ATOM 1426 O O . GLY A 1 188 ? -0.473 -2.555 -1.726 1 98.69 188 GLY A O 1
ATOM 1427 N N . HIS A 1 189 ? -1.835 -1.12 -0.664 1 98.81 189 HIS A N 1
ATOM 1428 C CA . HIS A 1 189 ? -1.539 -1.682 0.649 1 98.81 189 HIS A CA 1
ATOM 1429 C C . HIS A 1 189 ? -1.949 -3.148 0.727 1 98.81 189 HIS A C 1
ATOM 1431 O O . HIS A 1 189 ? -3.025 -3.523 0.254 1 98.81 189 HIS A O 1
ATOM 1437 N N . ALA A 1 190 ? -1.093 -3.934 1.292 1 98.88 190 ALA A N 1
ATOM 1438 C CA . ALA A 1 190 ? -1.25 -5.383 1.315 1 98.88 190 ALA A CA 1
ATOM 1439 C C . ALA A 1 190 ? -2.621 -5.777 1.858 1 98.88 190 ALA A C 1
ATOM 1441 O O . ALA A 1 190 ? -2.895 -5.609 3.049 1 98.88 190 ALA A O 1
ATOM 1442 N N . PRO A 1 191 ? -3.498 -6.324 0.973 1 98.5 191 PRO A N 1
ATOM 1443 C CA . PRO A 1 191 ? -4.793 -6.812 1.452 1 98.5 191 PRO A CA 1
ATOM 1444 C C . PRO A 1 191 ? -4.703 -8.195 2.098 1 98.5 191 PRO A C 1
ATOM 1446 O O . PRO A 1 191 ? -5.27 -9.156 1.578 1 98.5 191 PRO A O 1
ATOM 1449 N N . ARG A 1 192 ? -4.191 -8.258 3.262 1 98.25 192 ARG A N 1
ATOM 1450 C CA . ARG A 1 192 ? -3.781 -9.5 3.904 1 98.25 192 ARG A CA 1
ATOM 1451 C C . ARG A 1 192 ? -4.996 -10.32 4.332 1 98.25 192 ARG A C 1
ATOM 1453 O O . ARG A 1 192 ? -4.871 -11.508 4.656 1 98.25 192 ARG A O 1
ATOM 1460 N N . HIS A 1 193 ? -6.184 -9.695 4.312 1 97.69 193 HIS A N 1
ATOM 1461 C CA . HIS A 1 193 ? -7.406 -10.461 4.543 1 97.69 193 HIS A CA 1
ATOM 1462 C C . HIS A 1 193 ? -7.617 -11.508 3.453 1 97.69 193 HIS A C 1
ATOM 1464 O O . HIS A 1 193 ? -8.43 -12.422 3.611 1 97.69 193 HIS A O 1
ATOM 1470 N N . LEU A 1 194 ? -6.93 -11.383 2.332 1 98.19 194 LEU A N 1
ATOM 1471 C CA . LEU A 1 194 ? -7.023 -12.344 1.24 1 98.19 194 LEU A CA 1
ATOM 1472 C C . LEU A 1 194 ? -6.129 -13.555 1.499 1 98.19 194 LEU A C 1
ATOM 1474 O O . LEU A 1 194 ? -6.258 -14.578 0.831 1 98.19 194 LEU A O 1
ATOM 1478 N N . ASP A 1 195 ? -5.176 -13.422 2.463 1 98.12 195 ASP A N 1
ATOM 1479 C CA . ASP A 1 195 ? -4.355 -14.578 2.812 1 98.12 195 ASP A CA 1
ATOM 1480 C C . ASP A 1 195 ? -5.227 -15.805 3.088 1 98.12 195 ASP A C 1
ATOM 1482 O O . ASP A 1 195 ? -6.254 -15.703 3.766 1 98.12 195 ASP A O 1
ATOM 1486 N N . ARG A 1 196 ? -4.805 -16.906 2.471 1 97.25 196 ARG A N 1
ATOM 1487 C CA . ARG A 1 196 ? -5.434 -18.203 2.666 1 97.25 196 ARG A CA 1
ATOM 1488 C C . ARG A 1 196 ? -6.824 -18.234 2.039 1 97.25 196 ARG A C 1
ATOM 1490 O O . ARG A 1 196 ? -7.625 -19.125 2.346 1 97.25 196 ARG A O 1
ATOM 1497 N N . ASN A 1 197 ? -7.141 -17.266 1.185 1 98.06 197 ASN A N 1
ATOM 1498 C CA . ASN A 1 197 ? -8.438 -17.266 0.522 1 98.06 197 ASN A CA 1
ATOM 1499 C C . ASN A 1 197 ? -8.297 -17.25 -0.997 1 98.06 197 ASN A C 1
ATOM 1501 O O . ASN A 1 197 ? -9.258 -17.531 -1.718 1 98.06 197 ASN A O 1
ATOM 1505 N N . VAL A 1 198 ? -7.152 -16.891 -1.474 1 98.38 198 VAL A N 1
ATOM 1506 C CA . VAL A 1 198 ? -6.844 -16.875 -2.9 1 98.38 198 VAL A CA 1
ATOM 1507 C C . VAL A 1 198 ? -5.453 -17.453 -3.137 1 98.38 198 VAL A C 1
ATOM 1509 O O . VAL A 1 198 ? -4.531 -17.219 -2.355 1 98.38 198 VAL A O 1
ATOM 1512 N N . THR A 1 199 ? -5.352 -18.234 -4.191 1 98.81 199 THR A N 1
ATOM 1513 C CA . THR A 1 199 ? -4.047 -18.812 -4.504 1 98.81 199 THR A CA 1
ATOM 1514 C C . THR A 1 199 ? -3.107 -17.734 -5.062 1 98.81 199 THR A C 1
ATOM 1516 O O . THR A 1 199 ? -3.377 -17.156 -6.117 1 98.81 199 THR A O 1
ATOM 1519 N N . LEU A 1 200 ? -2.074 -17.469 -4.336 1 98.94 200 LEU A N 1
ATOM 1520 C CA . LEU A 1 200 ? -0.965 -16.688 -4.867 1 98.94 200 LEU A CA 1
ATOM 1521 C C . LEU A 1 200 ? 0.048 -17.578 -5.57 1 98.94 200 LEU A C 1
ATOM 1523 O O . LEU A 1 200 ? 0.319 -18.688 -5.113 1 98.94 200 LEU A O 1
ATOM 1527 N N . MET A 1 201 ? 0.646 -16.984 -6.684 1 98.69 201 MET A N 1
ATOM 1528 C CA . MET A 1 201 ? 1.457 -17.875 -7.512 1 98.69 201 MET A CA 1
ATOM 1529 C C . MET A 1 201 ? 2.787 -17.219 -7.867 1 98.69 201 MET A C 1
ATOM 1531 O O . MET A 1 201 ? 3.543 -17.75 -8.688 1 98.69 201 MET A O 1
ATOM 1535 N N . GLY A 1 202 ? 3.062 -16.094 -7.387 1 98.94 202 GLY A N 1
ATOM 1536 C CA . GLY A 1 202 ? 4.301 -15.414 -7.742 1 98.94 202 GLY A CA 1
ATOM 1537 C C . GLY A 1 202 ? 4.312 -13.945 -7.359 1 98.94 202 GLY A C 1
ATOM 1538 O O . GLY A 1 202 ? 3.557 -13.523 -6.48 1 98.94 202 GLY A O 1
ATOM 1539 N N . ARG A 1 203 ? 5.285 -13.211 -7.965 1 98.94 203 ARG A N 1
ATOM 1540 C CA . ARG A 1 203 ? 5.418 -11.781 -7.727 1 98.94 203 ARG A CA 1
ATOM 1541 C C . ARG A 1 203 ? 6.027 -11.07 -8.93 1 98.94 203 ARG A C 1
ATOM 1543 O O . ARG A 1 203 ? 6.777 -11.68 -9.695 1 98.94 203 ARG A O 1
ATOM 1550 N N . VAL A 1 204 ? 5.715 -9.852 -9.094 1 98.94 204 VAL A N 1
ATOM 1551 C CA . VAL A 1 204 ? 6.367 -9.023 -10.102 1 98.94 204 VAL A CA 1
ATOM 1552 C C . VAL A 1 204 ? 7.801 -8.727 -9.672 1 98.94 204 VAL A C 1
ATOM 1554 O O . VAL A 1 204 ? 8.055 -8.375 -8.516 1 98.94 204 VAL A O 1
ATOM 1557 N N . ILE A 1 205 ? 8.727 -8.844 -10.586 1 98.75 205 ILE A N 1
ATOM 1558 C CA . ILE A 1 205 ? 10.117 -8.586 -10.25 1 98.75 205 ILE A CA 1
ATOM 1559 C C . ILE A 1 205 ? 10.648 -7.426 -11.086 1 98.75 205 ILE A C 1
ATOM 1561 O O . ILE A 1 205 ? 11.734 -6.902 -10.828 1 98.75 205 ILE A O 1
ATOM 1565 N N . PHE A 1 206 ? 9.898 -7.059 -12.055 1 98.19 206 PHE A N 1
ATOM 1566 C CA . PHE A 1 206 ? 10.273 -5.941 -12.914 1 98.19 206 PHE A CA 1
ATOM 1567 C C . PHE A 1 206 ? 9.047 -5.336 -13.586 1 98.19 206 PHE A C 1
ATOM 1569 O O . PHE A 1 206 ? 8.164 -6.059 -14.039 1 98.19 206 PHE A O 1
ATOM 1576 N N . GLY A 1 207 ? 8.977 -3.99 -13.641 1 98.56 207 GLY A N 1
ATOM 1577 C CA . GLY A 1 207 ? 8.008 -3.297 -14.477 1 98.56 207 GLY A CA 1
ATOM 1578 C C . GLY A 1 207 ? 6.656 -3.143 -13.812 1 98.56 207 GLY A C 1
ATOM 1579 O O . GLY A 1 207 ? 5.633 -3.031 -14.492 1 98.56 207 GLY A O 1
ATOM 1580 N N . ILE A 1 208 ? 6.559 -3.145 -12.5 1 98.88 208 ILE A N 1
ATOM 1581 C CA . ILE A 1 208 ? 5.266 -3.094 -11.82 1 98.88 208 ILE A CA 1
ATOM 1582 C C . ILE A 1 208 ? 4.59 -1.752 -12.094 1 98.88 208 ILE A C 1
ATOM 1584 O O . ILE A 1 208 ? 3.363 -1.645 -12.047 1 98.88 208 ILE A O 1
ATOM 1588 N N . GLU A 1 209 ? 5.383 -0.71 -12.438 1 98.56 209 GLU A N 1
ATOM 1589 C CA . GLU A 1 209 ? 4.828 0.612 -12.703 1 98.56 209 GLU A CA 1
ATOM 1590 C C . GLU A 1 209 ? 3.893 0.583 -13.906 1 98.56 209 GLU A C 1
ATOM 1592 O O . GLU A 1 209 ? 3.006 1.432 -14.031 1 98.56 209 GLU A O 1
ATOM 1597 N N . HIS A 1 210 ? 4.035 -0.381 -14.789 1 98.81 210 HIS A N 1
ATOM 1598 C CA . HIS A 1 210 ? 3.166 -0.506 -15.953 1 98.81 210 HIS A CA 1
ATOM 1599 C C . HIS A 1 210 ? 1.794 -1.044 -15.562 1 98.81 210 HIS A C 1
ATOM 1601 O O . HIS A 1 210 ? 0.853 -0.992 -16.359 1 98.81 210 HIS A O 1
ATOM 1607 N N . LEU A 1 211 ? 1.692 -1.563 -14.352 1 98.94 211 LEU A N 1
ATOM 1608 C CA . LEU A 1 211 ? 0.422 -2.016 -13.797 1 98.94 211 LEU A CA 1
ATOM 1609 C C . LEU A 1 211 ? -0.096 -1.03 -12.75 1 98.94 211 LEU A C 1
ATOM 1611 O O . LEU A 1 211 ? -1.257 -0.616 -12.805 1 98.94 211 LEU A O 1
ATOM 1615 N N . SER A 1 212 ? 0.76 -0.601 -11.844 1 98.75 212 SER A N 1
ATOM 1616 C CA . SER A 1 212 ? 0.362 0.149 -10.656 1 98.75 212 SER A CA 1
ATOM 1617 C C . SER A 1 212 ? -0.043 1.575 -11.008 1 98.75 212 SER A C 1
ATOM 1619 O O . SER A 1 212 ? -0.702 2.256 -10.219 1 98.75 212 SER A O 1
ATOM 1621 N N . SER A 1 213 ? 0.31 2.057 -12.227 1 98.31 213 SER A N 1
ATOM 1622 C CA . SER A 1 213 ? 0.021 3.439 -12.602 1 98.31 213 SER A CA 1
ATOM 1623 C C . SER A 1 213 ? -1.11 3.514 -13.617 1 98.31 213 SER A C 1
ATOM 1625 O O . SER A 1 213 ? -1.364 4.574 -14.195 1 98.31 213 SER A O 1
ATOM 1627 N N . LEU A 1 214 ? -1.789 2.432 -13.852 1 98.75 214 LEU A N 1
ATOM 1628 C CA . LEU A 1 214 ? -2.914 2.441 -14.773 1 98.75 214 LEU A CA 1
ATOM 1629 C C . LEU A 1 214 ? -4.055 3.301 -14.234 1 98.75 214 LEU A C 1
ATOM 1631 O O . LEU A 1 214 ? -4.27 3.367 -13.023 1 98.75 214 LEU A O 1
ATOM 1635 N N . PRO A 1 215 ? -4.785 3.969 -15.219 1 98.12 215 PRO A N 1
ATOM 1636 C CA . PRO A 1 215 ? -5.996 4.648 -14.75 1 98.12 215 PRO A CA 1
ATOM 1637 C C . PRO A 1 215 ? -6.934 3.723 -13.977 1 98.12 215 PRO A C 1
ATOM 1639 O O . PRO A 1 215 ? -7.09 2.555 -14.336 1 98.12 215 PRO A O 1
ATOM 1642 N N . ARG A 1 216 ? -7.473 4.277 -12.938 1 98.69 216 ARG A N 1
ATOM 1643 C CA . ARG A 1 216 ? -8.344 3.459 -12.109 1 98.69 216 ARG A CA 1
ATOM 1644 C C . ARG A 1 216 ? -9.734 3.322 -12.734 1 98.69 216 ARG A C 1
ATOM 1646 O O . ARG A 1 216 ? -10.234 4.266 -13.344 1 98.69 216 ARG A O 1
ATOM 1653 N N . GLY A 1 217 ? -10.273 2.117 -12.555 1 98.62 217 GLY A N 1
ATOM 1654 C CA . GLY A 1 217 ? -11.641 1.904 -13.008 1 98.62 217 GLY A CA 1
ATOM 1655 C C . GLY A 1 217 ? -12.664 2.615 -12.141 1 98.62 217 GLY A C 1
ATOM 1656 O O . GLY A 1 217 ? -12.461 2.783 -10.938 1 98.62 217 GLY A O 1
ATOM 1657 N N . THR A 1 218 ? -13.773 2.965 -12.75 1 96.75 218 THR A N 1
ATOM 1658 C CA . THR A 1 218 ? -14.828 3.674 -12.039 1 96.75 218 THR A CA 1
ATOM 1659 C C . THR A 1 218 ? -16.031 2.764 -11.812 1 96.75 218 THR A C 1
ATOM 1661 O O . THR A 1 218 ? -16.984 3.135 -11.109 1 96.75 218 THR A O 1
ATOM 1664 N N . GLY A 1 219 ? -15.984 1.581 -12.383 1 97.31 219 GLY A N 1
ATOM 1665 C CA . GLY A 1 219 ? -17.047 0.618 -12.156 1 97.31 219 GLY A CA 1
ATOM 1666 C C . GLY A 1 219 ? -16.953 -0.073 -10.805 1 97.31 219 GLY A C 1
ATOM 1667 O O . GLY A 1 219 ? -16.031 0.2 -10.031 1 97.31 219 GLY A O 1
ATOM 1668 N N . PRO A 1 220 ? -17.906 -0.94 -10.523 1 95.75 220 PRO A N 1
ATOM 1669 C CA . PRO A 1 220 ? -17.844 -1.68 -9.258 1 95.75 220 PRO A CA 1
ATOM 1670 C C . PRO A 1 220 ? -16.531 -2.42 -9.062 1 95.75 220 PRO A C 1
ATOM 1672 O O . PRO A 1 220 ? -16.016 -3.021 -10.008 1 95.75 220 PRO A O 1
ATOM 1675 N N . LEU A 1 221 ? -15.969 -2.227 -7.938 1 95.5 221 LEU A N 1
ATOM 1676 C CA . LEU A 1 221 ? -14.742 -2.91 -7.527 1 95.5 221 LEU A CA 1
ATOM 1677 C C . LEU A 1 221 ? -13.578 -2.52 -8.43 1 95.5 221 LEU A C 1
ATOM 1679 O O . LEU A 1 221 ? -12.641 -3.301 -8.617 1 95.5 221 LEU A O 1
ATOM 1683 N N . GLY A 1 222 ? -13.672 -1.399 -9.117 1 98 222 GLY A N 1
ATOM 1684 C CA . GLY A 1 222 ? -12.562 -0.885 -9.898 1 98 222 GLY A CA 1
ATOM 1685 C C . GLY A 1 222 ? -12.516 -1.456 -11.305 1 98 222 GLY A C 1
ATOM 1686 O O . GLY A 1 222 ? -11.5 -1.32 -12 1 98 222 GLY A O 1
ATOM 1687 N N . PHE A 1 223 ? -13.547 -2.168 -11.711 1 98.62 223 PHE A N 1
ATOM 1688 C CA . PHE A 1 223 ? -13.617 -2.635 -13.094 1 98.62 223 PHE A CA 1
ATOM 1689 C C . PHE A 1 223 ? -13.789 -1.462 -14.055 1 98.62 223 PHE A C 1
ATOM 1691 O O . PHE A 1 223 ? -14.43 -0.464 -13.711 1 98.62 223 PHE A O 1
ATOM 1698 N N . TYR A 1 224 ? -13.203 -1.66 -15.18 1 98.62 224 TYR A N 1
ATOM 1699 C CA . TYR A 1 224 ? -13.484 -0.699 -16.234 1 98.62 224 TYR A CA 1
ATOM 1700 C C . TYR A 1 224 ? -14.906 -0.857 -16.75 1 98.62 224 TYR A C 1
ATOM 1702 O O . TYR A 1 224 ? -15.406 -1.978 -16.875 1 98.62 224 TYR A O 1
ATOM 1710 N N . GLU A 1 225 ? -15.523 0.237 -17.062 1 98.25 225 GLU A N 1
ATOM 1711 C CA . GLU A 1 225 ? -16.938 0.215 -17.453 1 98.25 225 GLU A CA 1
ATOM 1712 C C . GLU A 1 225 ? -17.078 0.022 -18.953 1 98.25 225 GLU A C 1
ATOM 1714 O O . GLU A 1 225 ? -18.062 -0.55 -19.422 1 98.25 225 GLU A O 1
ATOM 1719 N N . LYS A 1 226 ? -16.125 0.549 -19.719 1 97.81 226 LYS A N 1
ATOM 1720 C CA . LYS A 1 226 ? -16.172 0.46 -21.172 1 97.81 226 LYS A CA 1
ATOM 1721 C C . LYS A 1 226 ? -15.016 -0.384 -21.719 1 97.81 226 LYS A C 1
ATOM 1723 O O . LYS A 1 226 ? -13.891 -0.299 -21.219 1 97.81 226 LYS A O 1
ATOM 1728 N N . GLU A 1 227 ? -15.258 -1.114 -22.719 1 96.19 227 GLU A N 1
ATOM 1729 C CA . GLU A 1 227 ? -14.242 -1.959 -23.344 1 96.19 227 GLU A CA 1
ATOM 1730 C C . GLU A 1 227 ? -13.039 -1.133 -23.797 1 96.19 227 GLU A C 1
ATOM 1732 O O . GLU A 1 227 ? -11.898 -1.602 -23.734 1 96.19 227 GLU A O 1
ATOM 1737 N N . SER A 1 228 ? -13.273 0.083 -24.172 1 97.56 228 SER A N 1
ATOM 1738 C CA . SER A 1 228 ? -12.211 0.95 -24.672 1 97.56 228 SER A CA 1
ATOM 1739 C C . SER A 1 228 ? -11.234 1.331 -23.562 1 97.56 228 SER A C 1
ATOM 1741 O O . SER A 1 228 ? -10.141 1.829 -23.828 1 97.56 228 SER A O 1
ATOM 1743 N N . GLU A 1 229 ? -11.641 1.105 -22.312 1 98 229 GLU A N 1
ATOM 1744 C CA . GLU A 1 229 ? -10.773 1.404 -21.172 1 98 229 GLU A CA 1
ATOM 1745 C C . GLU A 1 229 ? -9.859 0.227 -20.844 1 98 229 GLU A C 1
ATOM 1747 O O . GLU A 1 229 ? -8.891 0.374 -20.109 1 98 229 GLU A O 1
ATOM 1752 N N . ASN A 1 230 ? -10.227 -0.924 -21.422 1 98.56 230 ASN A N 1
ATOM 1753 C CA . ASN A 1 230 ? -9.367 -2.084 -21.203 1 98.56 230 ASN A CA 1
ATOM 1754 C C . ASN A 1 230 ? -7.965 -1.867 -21.75 1 98.56 230 ASN A C 1
ATOM 1756 O O . ASN A 1 230 ? -7.781 -1.115 -22.703 1 98.56 230 ASN A O 1
ATOM 1760 N N . VAL A 1 231 ? -7.012 -2.488 -21.109 1 98.81 231 VAL A N 1
ATOM 1761 C CA . VAL A 1 231 ? -5.629 -2.412 -21.578 1 98.81 231 VAL A CA 1
ATOM 1762 C C . VAL A 1 231 ? -5.211 -3.748 -22.172 1 98.81 231 VAL A C 1
ATOM 1764 O O . VAL A 1 231 ? -4.984 -4.723 -21.453 1 98.81 231 VAL A O 1
ATOM 1767 N N . PRO A 1 232 ? -5.043 -3.814 -23.484 1 98.62 232 PRO A N 1
ATOM 1768 C CA . PRO A 1 232 ? -4.688 -5.082 -24.125 1 98.62 232 PRO A CA 1
ATOM 1769 C C . PRO A 1 232 ? -3.326 -5.609 -23.672 1 98.62 232 PRO A C 1
ATOM 1771 O O . PRO A 1 232 ? -2.396 -4.828 -23.469 1 98.62 232 PRO A O 1
ATOM 1774 N N . ILE A 1 233 ? -3.262 -6.84 -23.484 1 98.75 233 ILE A N 1
ATOM 1775 C CA . ILE A 1 233 ? -2.004 -7.551 -23.281 1 98.75 233 ILE A CA 1
ATOM 1776 C C . ILE A 1 233 ? -1.543 -8.164 -24.594 1 98.75 233 ILE A C 1
ATOM 1778 O O . ILE A 1 233 ? -2.23 -9.016 -25.172 1 98.75 233 ILE A O 1
ATOM 1782 N N . ARG A 1 234 ? -0.394 -7.766 -25.047 1 98.06 234 ARG A N 1
ATOM 1783 C CA . ARG A 1 234 ? 0.095 -8.18 -26.344 1 98.06 234 ARG A CA 1
ATOM 1784 C C . ARG A 1 234 ? 0.532 -9.641 -26.344 1 98.06 234 ARG A C 1
ATOM 1786 O O . ARG A 1 234 ? 0.309 -10.367 -27.312 1 98.06 234 ARG A O 1
ATOM 1793 N N . SER A 1 235 ? 1.185 -9.977 -25.312 1 97.12 235 SER A N 1
ATOM 1794 C CA . SER A 1 235 ? 1.622 -11.359 -25.203 1 97.12 235 SER A CA 1
ATOM 1795 C C . SER A 1 235 ? 1.954 -11.719 -23.75 1 97.12 235 SER A C 1
ATOM 1797 O O . SER A 1 235 ? 2.27 -10.836 -22.953 1 97.12 235 SER A O 1
ATOM 1799 N N . MET A 1 236 ? 1.772 -12.906 -23.438 1 97.44 236 MET A N 1
ATOM 1800 C CA . MET A 1 236 ? 2.234 -13.555 -22.219 1 97.44 236 MET A CA 1
ATOM 1801 C C . MET A 1 236 ? 3.061 -14.789 -22.531 1 97.44 236 MET A C 1
ATOM 1803 O O . MET A 1 236 ? 2.564 -15.727 -23.172 1 97.44 236 MET A O 1
ATOM 1807 N N . ARG A 1 237 ? 4.336 -14.727 -22.109 1 96.06 237 ARG A N 1
ATOM 1808 C CA . ARG A 1 237 ? 5.25 -15.812 -22.453 1 96.06 237 ARG A CA 1
ATOM 1809 C C . ARG A 1 237 ? 6.211 -16.109 -21.312 1 96.06 237 ARG A C 1
ATOM 1811 O O . ARG A 1 237 ? 6.477 -15.234 -20.484 1 96.06 237 ARG A O 1
ATOM 1818 N N . PHE A 1 238 ? 6.688 -17.266 -21.328 1 95.06 238 PHE A N 1
ATOM 1819 C CA . PHE A 1 238 ? 7.672 -17.641 -20.312 1 95.06 238 PHE A CA 1
ATOM 1820 C C . PHE A 1 238 ? 9.07 -17.203 -20.734 1 95.06 238 PHE A C 1
ATOM 1822 O O . PHE A 1 238 ? 9.312 -16.922 -21.922 1 95.06 238 PHE A O 1
ATOM 1829 N N . GLY A 1 239 ? 9.93 -17.062 -19.766 1 87.69 239 GLY A N 1
ATOM 1830 C CA . GLY A 1 239 ? 11.289 -16.562 -19.922 1 87.69 239 GLY A CA 1
ATOM 1831 C C . GLY A 1 239 ? 12.133 -17.406 -20.859 1 87.69 239 GLY A C 1
ATOM 1832 O O . GLY A 1 239 ? 13.133 -16.938 -21.391 1 87.69 239 GLY A O 1
ATOM 1833 N N . SER A 1 240 ? 11.773 -18.609 -21.031 1 83.38 240 SER A N 1
ATOM 1834 C CA . SER A 1 240 ? 12.523 -19.484 -21.938 1 83.38 240 SER A CA 1
ATOM 1835 C C . SER A 1 240 ? 12.516 -18.938 -23.359 1 83.38 240 SER A C 1
ATOM 1837 O O . SER A 1 240 ? 13.359 -19.312 -24.172 1 83.38 240 SER A O 1
ATOM 1839 N N . ASP A 1 241 ? 11.695 -18 -23.547 1 79.88 241 ASP A N 1
ATOM 1840 C CA . ASP A 1 241 ? 11.562 -17.406 -24.875 1 79.88 241 ASP A CA 1
ATOM 1841 C C . ASP A 1 241 ? 12.367 -16.125 -24.984 1 79.88 241 ASP A C 1
ATOM 1843 O O . ASP A 1 241 ? 12.336 -15.445 -26.016 1 79.88 241 ASP A O 1
ATOM 1847 N N . TYR A 1 242 ? 13.031 -15.703 -23.891 1 82 242 TYR A N 1
ATOM 1848 C CA . TYR A 1 242 ? 13.719 -14.422 -23.844 1 82 242 TYR A CA 1
ATOM 1849 C C . TYR A 1 242 ? 15.203 -14.609 -23.578 1 82 242 TYR A C 1
ATOM 1851 O O . TYR A 1 242 ? 15.609 -15.578 -22.922 1 82 242 TYR A O 1
ATOM 1859 N N . ASP A 1 243 ? 15.953 -13.656 -24.125 1 78.62 243 ASP A N 1
ATOM 1860 C CA . ASP A 1 243 ? 17.391 -13.625 -23.844 1 78.62 243 ASP A CA 1
ATOM 1861 C C . ASP A 1 243 ? 17.688 -12.711 -22.656 1 78.62 243 ASP A C 1
ATOM 1863 O O . ASP A 1 243 ? 18.297 -11.664 -22.812 1 78.62 243 ASP A O 1
ATOM 1867 N N . ALA A 1 244 ? 17.047 -12.93 -21.625 1 84.88 244 ALA A N 1
ATOM 1868 C CA . ALA A 1 244 ? 17.266 -12.195 -20.375 1 84.88 244 ALA A CA 1
ATOM 1869 C C . ALA A 1 244 ? 17.344 -13.141 -19.188 1 84.88 244 ALA A C 1
ATOM 1871 O O . ALA A 1 244 ? 16.641 -14.148 -19.141 1 84.88 244 ALA A O 1
ATOM 1872 N N . ALA A 1 245 ? 18.297 -12.828 -18.406 1 92.94 245 ALA A N 1
ATOM 1873 C CA . ALA A 1 245 ? 18.422 -13.594 -17.172 1 92.94 245 ALA A CA 1
ATOM 1874 C C . ALA A 1 245 ? 18.234 -12.711 -15.945 1 92.94 245 ALA A C 1
ATOM 1876 O O . ALA A 1 245 ? 18.641 -11.547 -15.953 1 92.94 245 ALA A O 1
ATOM 1877 N N . TRP A 1 246 ? 17.547 -13.266 -15.016 1 97.19 246 TRP A N 1
ATOM 1878 C CA . TRP A 1 246 ? 17.25 -12.562 -13.773 1 97.19 246 TRP A CA 1
ATOM 1879 C C . TRP A 1 246 ? 17.812 -13.328 -12.57 1 97.19 246 TRP A C 1
ATOM 1881 O O . TRP A 1 246 ? 17.859 -14.555 -12.578 1 97.19 246 TRP A O 1
ATOM 1891 N N . GLN A 1 247 ? 18.25 -12.562 -11.602 1 98.25 247 GLN A N 1
ATOM 1892 C CA . GLN A 1 247 ? 18.641 -13.133 -10.312 1 98.25 247 GLN A CA 1
ATOM 1893 C C . GLN A 1 247 ? 17.922 -12.438 -9.164 1 98.25 247 GLN A C 1
ATOM 1895 O O . GLN A 1 247 ? 17.578 -11.258 -9.258 1 98.25 247 GLN A O 1
ATOM 1900 N N . ALA A 1 248 ? 17.641 -13.164 -8.164 1 98.75 248 ALA A N 1
ATOM 1901 C CA . ALA A 1 248 ? 17.078 -12.641 -6.922 1 98.75 248 ALA A CA 1
ATOM 1902 C C . ALA A 1 248 ? 18.047 -12.828 -5.758 1 98.75 248 ALA A C 1
ATOM 1904 O O . ALA A 1 248 ? 18.734 -13.852 -5.672 1 98.75 248 ALA A O 1
ATOM 1905 N N . LEU A 1 249 ? 18.156 -11.82 -4.91 1 98.81 249 LEU A N 1
ATOM 1906 C CA . LEU A 1 249 ? 18.922 -12.016 -3.686 1 98.81 249 LEU A CA 1
ATOM 1907 C C . LEU A 1 249 ? 18.328 -13.141 -2.842 1 98.81 249 LEU A C 1
ATOM 1909 O O . LEU A 1 249 ? 17.125 -13.148 -2.574 1 98.81 249 LEU A O 1
ATOM 1913 N N . ARG A 1 250 ? 19.172 -14.078 -2.508 1 98.81 250 ARG A N 1
ATOM 1914 C CA . ARG A 1 250 ? 18.719 -15.172 -1.654 1 98.81 250 ARG A CA 1
ATOM 1915 C C . ARG A 1 250 ? 18.266 -14.648 -0.292 1 98.81 250 ARG A C 1
ATOM 1917 O O . ARG A 1 250 ? 18.875 -13.727 0.259 1 98.81 250 ARG A O 1
ATOM 1924 N N . THR A 1 251 ? 17.266 -15.297 0.272 1 98.81 251 THR A N 1
ATOM 1925 C CA . THR A 1 251 ? 16.719 -14.82 1.538 1 98.81 251 THR A CA 1
ATOM 1926 C C . THR A 1 251 ? 17.234 -15.656 2.701 1 98.81 251 THR A C 1
ATOM 1928 O O . THR A 1 251 ? 16.797 -15.5 3.84 1 98.81 251 THR A O 1
ATOM 1931 N N . ASP A 1 252 ? 18.141 -16.594 2.418 1 98.5 252 ASP A N 1
ATOM 1932 C CA . ASP A 1 252 ? 18.688 -17.453 3.461 1 98.5 252 ASP A CA 1
ATOM 1933 C C . ASP A 1 252 ? 20.172 -17.156 3.689 1 98.5 252 ASP A C 1
ATOM 1935 O O . ASP A 1 252 ? 20.922 -18.031 4.109 1 98.5 252 ASP A O 1
ATOM 1939 N N . THR A 1 253 ? 20.641 -15.969 3.398 1 98.56 253 THR A N 1
ATOM 1940 C CA . THR A 1 253 ? 22.047 -15.609 3.51 1 98.56 253 THR A CA 1
ATOM 1941 C C . THR A 1 253 ? 22.25 -14.555 4.598 1 98.56 253 THR A C 1
ATOM 1943 O O . THR A 1 253 ? 21.297 -13.891 5.012 1 98.56 253 THR A O 1
ATOM 1946 N N . GLU A 1 254 ? 23.5 -14.398 4.996 1 97.69 254 GLU A N 1
ATOM 1947 C CA . GLU A 1 254 ? 23.875 -13.32 5.906 1 97.69 254 GLU A CA 1
ATOM 1948 C C . GLU A 1 254 ? 23.672 -11.953 5.25 1 97.69 254 GLU A C 1
ATOM 1950 O O . GLU A 1 254 ? 23.328 -10.977 5.922 1 97.69 254 GLU A O 1
ATOM 1955 N N . THR A 1 255 ? 23.844 -11.977 3.949 1 98.44 255 THR A N 1
ATOM 1956 C CA . THR A 1 255 ? 23.641 -10.742 3.211 1 98.44 255 THR A CA 1
ATOM 1957 C C . THR A 1 255 ? 22.188 -10.273 3.348 1 98.44 255 THR A C 1
ATOM 1959 O O . THR A 1 255 ? 21.938 -9.094 3.604 1 98.44 255 THR A O 1
ATOM 1962 N N . PHE A 1 256 ? 21.281 -11.203 3.246 1 98.75 256 PHE A N 1
ATOM 1963 C CA . PHE A 1 256 ? 19.875 -10.844 3.389 1 98.75 256 PHE A CA 1
ATOM 1964 C C . PHE A 1 256 ? 19.562 -10.438 4.82 1 98.75 256 PHE A C 1
ATOM 1966 O O . PHE A 1 256 ? 18.812 -9.484 5.051 1 98.75 256 PHE A O 1
ATOM 1973 N N . LYS A 1 257 ? 20.078 -11.078 5.73 1 97.88 257 LYS A N 1
ATOM 1974 C CA . LYS A 1 257 ? 19.906 -10.68 7.125 1 97.88 257 LYS A CA 1
ATOM 1975 C C . LYS A 1 257 ? 20.359 -9.242 7.348 1 97.88 257 LYS A C 1
ATOM 1977 O O . LYS A 1 257 ? 19.688 -8.469 8.023 1 97.88 257 LYS A O 1
ATOM 1982 N N . ALA A 1 258 ? 21.531 -8.906 6.785 1 97.81 258 ALA A N 1
ATOM 1983 C CA . ALA A 1 258 ? 22.062 -7.551 6.895 1 97.81 258 ALA A CA 1
ATOM 1984 C C . ALA A 1 258 ? 21.141 -6.547 6.219 1 97.81 258 ALA A C 1
ATOM 1986 O O . ALA A 1 258 ? 20.953 -5.434 6.719 1 97.81 258 ALA A O 1
ATOM 1987 N N . LEU A 1 259 ? 20.594 -6.945 5.074 1 98.25 259 LEU A N 1
ATOM 1988 C CA . LEU A 1 259 ? 19.656 -6.082 4.375 1 98.25 259 LEU A CA 1
ATOM 1989 C C . LEU A 1 259 ? 18.438 -5.801 5.246 1 98.25 259 LEU A C 1
ATOM 1991 O O . LEU A 1 259 ? 18.031 -4.645 5.398 1 98.25 259 LEU A O 1
ATOM 1995 N N . VAL A 1 260 ? 17.859 -6.82 5.832 1 98.31 260 VAL A N 1
ATOM 1996 C CA . VAL A 1 260 ? 16.688 -6.672 6.688 1 98.31 260 VAL A CA 1
ATOM 1997 C C . VAL A 1 260 ? 17.016 -5.754 7.859 1 98.31 260 VAL A C 1
ATOM 1999 O O . VAL A 1 260 ? 16.25 -4.859 8.195 1 98.31 260 VAL A O 1
ATOM 2002 N N . GLU A 1 261 ? 18.172 -5.922 8.461 1 96.38 261 GLU A N 1
ATOM 2003 C CA . GLU A 1 261 ? 18.594 -5.098 9.586 1 96.38 261 GLU A CA 1
ATOM 2004 C C . GLU A 1 261 ? 18.75 -3.637 9.172 1 96.38 261 GLU A C 1
ATOM 2006 O O . GLU A 1 261 ? 18.391 -2.729 9.922 1 96.38 261 GLU A O 1
ATOM 2011 N N . SER A 1 262 ? 19.312 -3.479 8 1 96.56 262 SER A N 1
ATOM 2012 C CA . SER A 1 262 ? 19.484 -2.117 7.504 1 96.56 262 SER A CA 1
ATOM 2013 C C . SER A 1 262 ? 18.141 -1.407 7.367 1 96.56 262 SER A C 1
ATOM 2015 O O . SER A 1 262 ? 18.031 -0.205 7.621 1 96.56 262 SER A O 1
ATOM 2017 N N . ARG A 1 263 ? 17.094 -2.166 6.996 1 97 263 ARG A N 1
ATOM 2018 C CA . ARG A 1 263 ? 15.773 -1.578 6.789 1 97 263 ARG A CA 1
ATOM 2019 C C . ARG A 1 263 ? 15.008 -1.476 8.102 1 97 263 ARG A C 1
ATOM 2021 O O . ARG A 1 263 ? 14.195 -0.566 8.281 1 97 263 ARG A O 1
ATOM 2028 N N . ARG A 1 264 ? 15.297 -2.322 9.055 1 95.62 264 ARG A N 1
ATOM 2029 C CA . ARG A 1 264 ? 14.672 -2.324 10.375 1 95.62 264 ARG A CA 1
ATOM 2030 C C . ARG A 1 264 ? 15.109 -1.106 11.188 1 95.62 264 ARG A C 1
ATOM 2032 O O . ARG A 1 264 ? 14.273 -0.431 11.789 1 95.62 264 ARG A O 1
ATOM 2039 N N . TYR A 1 265 ? 16.375 -0.716 11.141 1 90.81 265 TYR A N 1
ATOM 2040 C CA . TYR A 1 265 ? 16.891 0.316 12.039 1 90.81 265 TYR A CA 1
ATOM 2041 C C . TYR A 1 265 ? 17.094 1.627 11.289 1 90.81 265 TYR A C 1
ATOM 2043 O O . TYR A 1 265 ? 17.031 2.705 11.883 1 90.81 265 TYR A O 1
ATOM 2051 N N . ARG A 1 266 ? 17.25 1.555 9.984 1 89.19 266 ARG A N 1
ATOM 2052 C CA . ARG A 1 266 ? 17.438 2.756 9.172 1 89.19 266 ARG A CA 1
ATOM 2053 C C . ARG A 1 266 ? 18.281 3.793 9.906 1 89.19 266 ARG A C 1
ATOM 2055 O O . ARG A 1 266 ? 17.812 4.902 10.164 1 89.19 266 ARG A O 1
ATOM 2062 N N . ASN A 1 267 ? 19.469 3.623 10.102 1 87.31 267 ASN A N 1
ATOM 2063 C CA . ASN A 1 267 ? 20.344 4.477 10.898 1 87.31 267 ASN A CA 1
ATOM 2064 C C . ASN A 1 267 ? 20.953 5.586 10.062 1 87.31 267 ASN A C 1
ATOM 2066 O O . ASN A 1 267 ? 21.938 6.203 10.469 1 87.31 267 ASN A O 1
ATOM 2070 N N . GLU A 1 268 ? 20.422 5.793 8.922 1 89.44 268 GLU A N 1
ATOM 2071 C CA . GLU A 1 268 ? 20.844 6.957 8.148 1 89.44 268 GLU A CA 1
ATOM 2072 C C . GLU A 1 268 ? 20.578 8.25 8.906 1 89.44 268 GLU A C 1
ATOM 2074 O O . GLU A 1 268 ? 19.672 8.32 9.734 1 89.44 268 GLU A O 1
ATOM 2079 N N . GLU A 1 269 ? 21.312 9.25 8.562 1 89.81 269 GLU A N 1
ATOM 2080 C CA . GLU A 1 269 ? 21.234 10.547 9.234 1 89.81 269 GLU A CA 1
ATOM 2081 C C . GLU A 1 269 ? 19.828 11.117 9.172 1 89.81 269 GLU A C 1
ATOM 2083 O O . GLU A 1 269 ? 19.375 11.781 10.109 1 89.81 269 GLU A O 1
ATOM 2088 N N . TRP A 1 270 ? 19.109 10.797 8.219 1 93.25 270 TRP A N 1
ATOM 2089 C CA . TRP A 1 270 ? 17.797 11.367 7.969 1 93.25 270 TRP A CA 1
ATOM 2090 C C . TRP A 1 270 ? 16.797 10.938 9.039 1 93.25 270 TRP A C 1
ATOM 2092 O O . TRP A 1 270 ? 15.906 11.703 9.414 1 93.25 270 TRP A O 1
ATOM 2102 N N . PHE A 1 271 ? 17 9.805 9.609 1 95.12 271 PHE A N 1
ATOM 2103 C CA . PHE A 1 271 ? 16.047 9.273 10.586 1 95.12 271 PHE A CA 1
ATOM 2104 C C . PHE A 1 271 ? 16.391 9.766 11.992 1 95.12 271 PHE A C 1
ATOM 2106 O O . PHE A 1 271 ? 17.422 9.398 12.555 1 95.12 271 PHE A O 1
ATOM 2113 N N . ALA A 1 272 ? 15.5 10.516 12.531 1 93.88 272 ALA A N 1
ATOM 2114 C CA . ALA A 1 272 ? 15.641 11 13.906 1 93.88 272 ALA A CA 1
ATOM 2115 C C . ALA A 1 272 ? 15.219 9.938 14.914 1 93.88 272 ALA A C 1
ATOM 2117 O O . ALA A 1 272 ? 15.727 9.898 16.031 1 93.88 272 ALA A O 1
ATOM 2118 N N . ASP A 1 273 ? 14.297 9.109 14.516 1 92.44 273 ASP A N 1
ATOM 2119 C CA . ASP A 1 273 ? 13.758 8.031 15.352 1 92.44 273 ASP A CA 1
ATOM 2120 C C . ASP A 1 273 ? 13.68 6.723 14.57 1 92.44 273 ASP A C 1
ATOM 2122 O O . ASP A 1 273 ? 12.609 6.359 14.07 1 92.44 273 ASP A O 1
ATOM 2126 N N . PRO A 1 274 ? 14.812 5.992 14.547 1 92.19 274 PRO A N 1
ATOM 2127 C CA . PRO A 1 274 ? 14.734 4.691 13.867 1 92.19 274 PRO A CA 1
ATOM 2128 C C . PRO A 1 274 ? 13.688 3.77 14.484 1 92.19 274 PRO A C 1
ATOM 2130 O O . PRO A 1 274 ? 13.625 3.629 15.711 1 92.19 274 PRO A O 1
ATOM 2133 N N . ALA A 1 275 ? 12.891 3.143 13.703 1 91.31 275 ALA A N 1
ATOM 2134 C CA . ALA A 1 275 ? 11.758 2.357 14.172 1 91.31 275 ALA A CA 1
ATOM 2135 C C . ALA A 1 275 ? 12.219 1.146 14.977 1 91.31 275 ALA A C 1
ATOM 2137 O O . ALA A 1 275 ? 11.594 0.781 15.977 1 91.31 275 ALA A O 1
ATOM 2138 N N . GLY A 1 276 ? 13.359 0.532 14.5 1 94.56 276 GLY A N 1
ATOM 2139 C CA . GLY A 1 276 ? 13.82 -0.707 15.109 1 94.56 276 GLY A CA 1
ATOM 2140 C C . GLY A 1 276 ? 12.883 -1.874 14.867 1 94.56 276 GLY A C 1
ATOM 2141 O O . GLY A 1 276 ? 12.922 -2.871 15.586 1 94.56 276 GLY A O 1
ATOM 2142 N N . LYS A 1 277 ? 11.945 -1.66 14.023 1 95.62 277 LYS A N 1
ATOM 2143 C CA . LYS A 1 277 ? 10.922 -2.631 13.633 1 95.62 277 LYS A CA 1
ATOM 2144 C C . LYS A 1 277 ? 10.75 -2.674 12.117 1 95.62 277 LYS A C 1
ATOM 2146 O O . LYS A 1 277 ? 11.102 -1.721 11.422 1 95.62 277 LYS A O 1
ATOM 2151 N N . ILE A 1 278 ? 10.266 -3.793 11.664 1 97.44 278 ILE A N 1
ATOM 2152 C CA . ILE A 1 278 ? 9.922 -3.891 10.25 1 97.44 278 ILE A CA 1
ATOM 2153 C C . ILE A 1 278 ? 8.82 -4.93 10.062 1 97.44 278 ILE A C 1
ATOM 2155 O O . ILE A 1 278 ? 8.836 -5.98 10.703 1 97.44 278 ILE A O 1
ATOM 2159 N N . GLU A 1 279 ? 7.875 -4.543 9.281 1 97.94 279 GLU A N 1
ATOM 2160 C CA . GLU A 1 279 ? 6.82 -5.496 8.953 1 97.94 279 GLU A CA 1
ATOM 2161 C C . GLU A 1 279 ? 7.121 -6.223 7.645 1 97.94 279 GLU A C 1
ATOM 2163 O O . GLU A 1 279 ? 7.898 -5.738 6.82 1 97.94 279 GLU A O 1
ATOM 2168 N N . LEU A 1 280 ? 6.535 -7.387 7.434 1 98.75 280 LEU A N 1
ATOM 2169 C CA . LEU A 1 280 ? 6.84 -8.352 6.383 1 98.75 280 LEU A CA 1
ATOM 2170 C C . LEU A 1 280 ? 6.836 -7.68 5.012 1 98.75 280 LEU A C 1
ATOM 2172 O O . LEU A 1 280 ? 7.805 -7.789 4.258 1 98.75 280 LEU A O 1
ATOM 2176 N N . CYS A 1 281 ? 5.789 -6.949 4.688 1 98.81 281 CYS A N 1
ATOM 2177 C CA . CYS A 1 281 ? 5.574 -6.457 3.33 1 98.81 281 CYS A CA 1
ATOM 2178 C C . CYS A 1 281 ? 6.367 -5.18 3.082 1 98.81 281 CYS A C 1
ATOM 2180 O O . CYS A 1 281 ? 6.312 -4.613 1.989 1 98.81 281 CYS A O 1
ATOM 2182 N N . ASN A 1 282 ? 7.152 -4.719 4.086 1 98.5 282 ASN A N 1
ATOM 2183 C CA . ASN A 1 282 ? 8.055 -3.588 3.904 1 98.5 282 ASN A CA 1
ATOM 2184 C C . ASN A 1 282 ? 9.484 -4.051 3.621 1 98.5 282 ASN A C 1
ATOM 2186 O O . ASN A 1 282 ? 10.367 -3.229 3.365 1 98.5 282 ASN A O 1
ATOM 2190 N N . VAL A 1 283 ? 9.75 -5.352 3.658 1 98.69 283 VAL A N 1
ATOM 2191 C CA . VAL A 1 283 ? 11.094 -5.855 3.395 1 98.69 283 VAL A CA 1
ATOM 2192 C C . VAL A 1 283 ? 11.336 -5.914 1.888 1 98.69 283 VAL A C 1
ATOM 2194 O O . VAL A 1 283 ? 10.609 -6.602 1.164 1 98.69 283 VAL A O 1
ATOM 2197 N N . PRO A 1 284 ? 12.328 -5.211 1.421 1 98.19 284 PRO A N 1
ATOM 2198 C CA . PRO A 1 284 ? 12.648 -5.297 -0.005 1 98.19 284 PRO A CA 1
ATOM 2199 C C . PRO A 1 284 ? 13.219 -6.66 -0.398 1 98.19 284 PRO A C 1
ATOM 2201 O O . PRO A 1 284 ? 13.969 -7.27 0.373 1 98.19 284 PRO A O 1
ATOM 2204 N N . LEU A 1 285 ? 12.875 -7.137 -1.534 1 98.75 285 LEU A N 1
ATOM 2205 C CA . LEU A 1 285 ? 13.383 -8.367 -2.129 1 98.75 285 LEU A CA 1
ATOM 2206 C C . LEU A 1 285 ? 14.086 -8.086 -3.453 1 98.75 285 LEU A C 1
ATOM 2208 O O . LEU A 1 285 ? 13.484 -8.219 -4.52 1 98.75 285 LEU A O 1
ATOM 2212 N N . PRO A 1 286 ? 15.336 -7.727 -3.418 1 98.56 286 PRO A N 1
ATOM 2213 C CA . PRO A 1 286 ? 16.047 -7.238 -4.598 1 98.56 286 PRO A CA 1
ATOM 2214 C C . PRO A 1 286 ? 16.156 -8.289 -5.699 1 98.56 286 PRO A C 1
ATOM 2216 O O . PRO A 1 286 ? 16.359 -9.469 -5.41 1 98.56 286 PRO A O 1
ATOM 2219 N N . VAL A 1 287 ? 16 -7.863 -6.883 1 98.44 287 VAL A N 1
ATOM 2220 C CA . VAL A 1 287 ? 16.219 -8.625 -8.109 1 98.44 287 VAL A CA 1
ATOM 2221 C C . VAL A 1 287 ? 17.109 -7.824 -9.062 1 98.44 287 VAL A C 1
ATOM 2223 O O . VAL A 1 287 ? 17.188 -6.598 -8.961 1 98.44 287 VAL A O 1
ATOM 2226 N N . ARG A 1 288 ? 17.828 -8.5 -9.883 1 96.75 288 ARG A N 1
ATOM 2227 C CA . ARG A 1 288 ? 18.656 -7.824 -10.875 1 96.75 288 ARG A CA 1
ATOM 2228 C C . ARG A 1 288 ? 18.672 -8.594 -12.188 1 96.75 288 ARG A C 1
ATOM 2230 O O . ARG A 1 288 ? 18.5 -9.82 -12.203 1 96.75 288 ARG A O 1
ATOM 2237 N N . ARG A 1 289 ? 18.781 -7.848 -13.266 1 94.69 289 ARG A N 1
ATOM 2238 C CA . ARG A 1 289 ? 19 -8.445 -14.578 1 94.69 289 ARG A CA 1
ATOM 2239 C C . ARG A 1 289 ? 20.453 -8.82 -14.781 1 94.69 289 ARG A C 1
ATOM 2241 O O . ARG A 1 289 ? 21.359 -8.055 -14.414 1 94.69 289 ARG A O 1
ATOM 2248 N N . VAL A 1 290 ? 20.672 -10.008 -15.32 1 90.31 290 VAL A N 1
ATOM 2249 C CA . VAL A 1 290 ? 22.047 -10.461 -15.586 1 90.31 290 VAL A CA 1
ATOM 2250 C C . VAL A 1 290 ? 22.328 -10.383 -17.078 1 90.31 290 VAL A C 1
ATOM 2252 O O . VAL A 1 290 ? 21.453 -10.672 -17.906 1 90.31 290 VAL A O 1
ATOM 2255 N N . GLU A 1 291 ? 23.344 -9.602 -17.516 1 72.69 291 GLU A N 1
ATOM 2256 C CA . GLU A 1 291 ? 23.766 -9.539 -18.906 1 72.69 291 GLU A CA 1
ATOM 2257 C C . GLU A 1 291 ? 24.219 -10.906 -19.406 1 72.69 291 GLU A C 1
ATOM 2259 O O . GLU A 1 291 ? 24.969 -11.602 -18.719 1 72.69 291 GLU A O 1
ATOM 2264 N N . THR A 1 292 ? 23.453 -11.672 -20.094 1 59.72 292 THR A N 1
ATOM 2265 C CA . THR A 1 292 ? 23.875 -12.945 -20.656 1 59.72 292 THR A CA 1
ATOM 2266 C C . THR A 1 292 ? 25.016 -12.742 -21.656 1 59.72 292 THR A C 1
ATOM 2268 O O . THR A 1 292 ? 24.906 -11.914 -22.562 1 59.72 292 THR A O 1
ATOM 2271 N N . THR A 1 293 ? 26.234 -12.672 -21.172 1 47.56 293 THR A N 1
ATOM 2272 C CA . THR A 1 293 ? 27.312 -12.711 -22.156 1 47.56 293 THR A CA 1
ATOM 2273 C C . THR A 1 293 ? 27.188 -13.953 -23.031 1 47.56 293 THR A C 1
ATOM 2275 O O . THR A 1 293 ? 27.234 -15.078 -22.531 1 47.56 293 THR A O 1
ATOM 2278 N N . ARG A 1 294 ? 26.406 -13.984 -23.984 1 44.16 294 ARG A N 1
ATOM 2279 C CA . ARG A 1 294 ? 26.625 -15.055 -24.953 1 44.16 294 ARG A CA 1
ATOM 2280 C C . ARG A 1 294 ? 28.109 -15.25 -25.219 1 44.16 294 ARG A C 1
ATOM 2282 O O . ARG A 1 294 ? 28.828 -14.289 -25.547 1 44.16 294 ARG A O 1
ATOM 2289 N N . PRO A 1 295 ? 28.562 -16.531 -24.891 1 39.16 295 PRO A N 1
ATOM 2290 C CA . PRO A 1 295 ? 29.906 -16.734 -25.438 1 39.16 295 PRO A CA 1
ATOM 2291 C C . PRO A 1 295 ? 29.969 -16.469 -26.953 1 39.16 295 PRO A C 1
ATOM 2293 O O . PRO A 1 295 ? 28.953 -16.609 -27.641 1 39.16 295 PRO A O 1
ATOM 2296 N N . MET B 1 1 ? -71.562 -43.562 58.875 1 31.05 1 MET B N 1
ATOM 2297 C CA . MET B 1 1 ? -71.5 -42.688 57.688 1 31.05 1 MET B CA 1
ATOM 2298 C C . MET B 1 1 ? -70.188 -41.938 57.656 1 31.05 1 MET B C 1
ATOM 2300 O O . MET B 1 1 ? -70 -40.938 58.375 1 31.05 1 MET B O 1
ATOM 2304 N N . GLN B 1 2 ? -69.062 -42.688 57.625 1 33.19 2 GLN B N 1
ATOM 2305 C CA . GLN B 1 2 ? -67.625 -42.312 57.688 1 33.19 2 GLN B CA 1
ATOM 2306 C C . GLN B 1 2 ? -67.25 -41.469 56.5 1 33.19 2 GLN B C 1
ATOM 2308 O O . GLN B 1 2 ? -67.5 -41.844 55.344 1 33.19 2 GLN B O 1
ATOM 2313 N N . LEU B 1 3 ? -67.188 -40.125 56.688 1 31.19 3 LEU B N 1
ATOM 2314 C CA . LEU B 1 3 ? -66.875 -39.062 55.75 1 31.19 3 LEU B CA 1
ATOM 2315 C C . LEU B 1 3 ? -65.438 -39.188 55.25 1 31.19 3 LEU B C 1
ATOM 2317 O O . LEU B 1 3 ? -64.5 -39.156 56.031 1 31.19 3 LEU B O 1
ATOM 2321 N N . VAL B 1 4 ? -65.188 -39.969 54.219 1 37.5 4 VAL B N 1
ATOM 2322 C CA . VAL B 1 4 ? -63.875 -40.156 53.531 1 37.5 4 VAL B CA 1
ATOM 2323 C C . VAL B 1 4 ? -63.469 -38.844 52.875 1 37.5 4 VAL B C 1
ATOM 2325 O O . VAL B 1 4 ? -64.125 -38.312 52 1 37.5 4 VAL B O 1
ATOM 2328 N N . THR B 1 5 ? -62.812 -37.906 53.625 1 31.94 5 THR B N 1
ATOM 2329 C CA . THR B 1 5 ? -62.312 -36.656 53.094 1 31.94 5 THR B CA 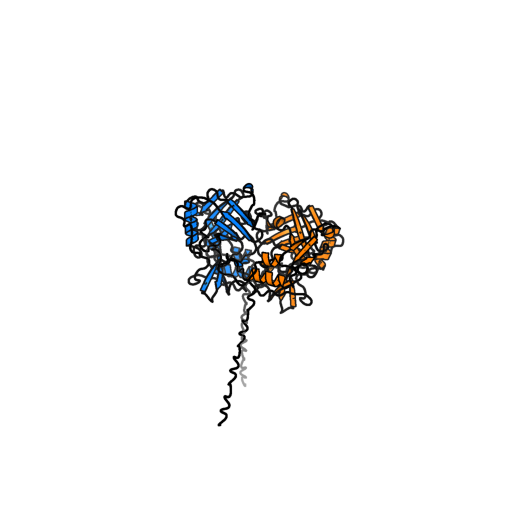1
ATOM 2330 C C . THR B 1 5 ? -61.25 -36.875 52 1 31.94 5 THR B C 1
ATOM 2332 O O . THR B 1 5 ? -60.25 -37.562 52.25 1 31.94 5 THR B O 1
ATOM 2335 N N . ARG B 1 6 ? -61.656 -37.031 50.75 1 33.97 6 ARG B N 1
ATOM 2336 C CA . ARG B 1 6 ? -60.812 -37.156 49.562 1 33.97 6 ARG B CA 1
ATOM 2337 C C . ARG B 1 6 ? -59.906 -35.938 49.438 1 33.97 6 ARG B C 1
ATOM 2339 O O . ARG B 1 6 ? -60.375 -34.812 49.25 1 33.97 6 ARG B O 1
ATOM 2346 N N . ASN B 1 7 ? -58.781 -35.906 50.094 1 32.16 7 ASN B N 1
ATOM 2347 C CA . ASN B 1 7 ? -57.781 -34.844 49.906 1 32.16 7 ASN B CA 1
ATOM 2348 C C . ASN B 1 7 ? -57.344 -34.719 48.469 1 32.16 7 ASN B C 1
ATOM 2350 O O . ASN B 1 7 ? -56.875 -35.719 47.875 1 32.16 7 ASN B O 1
ATOM 2354 N N . THR B 1 8 ? -57.969 -33.875 47.656 1 35.28 8 THR B N 1
ATOM 2355 C CA . THR B 1 8 ? -57.625 -33.531 46.312 1 35.28 8 THR B CA 1
ATOM 2356 C C . THR B 1 8 ? -56.219 -32.938 46.25 1 35.28 8 THR B C 1
ATOM 2358 O O . THR B 1 8 ? -55.938 -31.922 46.875 1 35.28 8 THR B O 1
ATOM 2361 N N . ALA B 1 9 ? -55.188 -33.781 46.062 1 33.94 9 ALA B N 1
ATOM 2362 C CA . ALA B 1 9 ? -53.812 -33.344 45.781 1 33.94 9 ALA B CA 1
ATOM 2363 C C . ALA B 1 9 ? -53.75 -32.469 44.531 1 33.94 9 ALA B C 1
ATOM 2365 O O . ALA B 1 9 ? -54.219 -32.875 43.469 1 33.94 9 ALA B O 1
ATOM 2366 N N . VAL B 1 10 ? -53.875 -31.141 44.75 1 36.22 10 VAL B N 1
ATOM 2367 C CA . VAL B 1 10 ? -53.625 -30.156 43.719 1 36.22 10 VAL B CA 1
ATOM 2368 C C . VAL B 1 10 ? -52.219 -30.281 43.188 1 36.22 10 VAL B C 1
ATOM 2370 O O . VAL B 1 10 ? -51.25 -30.141 43.938 1 36.22 10 VAL B O 1
ATOM 2373 N N . LEU B 1 11 ? -51.938 -31.156 42.188 1 35.78 11 LEU B N 1
ATOM 2374 C CA . LEU B 1 11 ? -50.688 -31.188 41.5 1 35.78 11 LEU B CA 1
ATOM 2375 C C . LEU B 1 11 ? -50.406 -29.844 40.812 1 35.78 11 LEU B C 1
ATOM 2377 O O . LEU B 1 11 ? -51.156 -29.406 39.969 1 35.78 11 LEU B O 1
ATOM 2381 N N . CYS B 1 12 ? -49.781 -28.906 41.531 1 32.59 12 CYS B N 1
ATOM 2382 C CA . CYS B 1 12 ? -49.25 -27.688 40.906 1 32.59 12 CYS B CA 1
ATOM 2383 C C . CYS B 1 12 ? -48.25 -28.031 39.812 1 32.59 12 CYS B C 1
ATOM 2385 O O . CYS B 1 12 ? -47.156 -28.562 40.125 1 32.59 12 CYS B O 1
ATOM 2387 N N . ALA B 1 13 ? -48.719 -28.188 38.625 1 36.09 13 ALA B N 1
ATOM 2388 C CA . ALA B 1 13 ? -47.812 -28.266 37.469 1 36.09 13 ALA B CA 1
ATOM 2389 C C . ALA B 1 13 ? -46.938 -27.016 37.406 1 36.09 13 ALA B C 1
ATOM 2391 O O . ALA B 1 13 ? -47.438 -25.906 37.219 1 36.09 13 ALA B O 1
ATOM 2392 N N . LEU B 1 14 ? -45.75 -27.047 38.062 1 38.28 14 LEU B N 1
ATOM 2393 C CA . LEU B 1 14 ? -44.75 -26.031 37.812 1 38.28 14 LEU B CA 1
ATOM 2394 C C . LEU B 1 14 ? -44.406 -25.953 36.344 1 38.28 14 LEU B C 1
ATOM 2396 O O . LEU B 1 14 ? -43.906 -26.922 35.75 1 38.28 14 LEU B O 1
ATOM 2400 N N . CYS B 1 15 ? -45.062 -25.062 35.594 1 39.59 15 CYS B N 1
ATOM 2401 C CA . CYS B 1 15 ? -44.656 -24.688 34.25 1 39.59 15 CYS B CA 1
ATOM 2402 C C . CYS B 1 15 ? -43.25 -24.094 34.281 1 39.59 15 CYS B C 1
ATOM 2404 O O . CYS B 1 15 ? -43.031 -23.016 34.812 1 39.59 15 CYS B O 1
ATOM 2406 N N . ALA B 1 16 ? -42.188 -24.938 34.188 1 40.59 16 ALA B N 1
ATOM 2407 C CA . ALA B 1 16 ? -40.875 -24.422 33.875 1 40.59 16 ALA B CA 1
ATOM 2408 C C . ALA B 1 16 ? -40.875 -23.562 32.625 1 40.59 16 ALA B C 1
ATOM 2410 O O . ALA B 1 16 ? -41.156 -24.078 31.531 1 40.59 16 ALA B O 1
ATOM 2411 N N . PHE B 1 17 ? -41.062 -22.25 32.781 1 41.75 17 PHE B N 1
ATOM 2412 C CA . PHE B 1 17 ? -40.75 -21.344 31.672 1 41.75 17 PHE B CA 1
ATOM 2413 C C . PHE B 1 17 ? -39.281 -21.5 31.25 1 41.75 17 PHE B C 1
ATOM 2415 O O . PHE B 1 17 ? -38.375 -21.203 32 1 41.75 17 PHE B O 1
ATOM 2422 N N . ALA B 1 18 ? -38.938 -22.375 30.359 1 39.62 18 ALA B N 1
ATOM 2423 C CA . ALA B 1 18 ? -37.656 -22.25 29.688 1 39.62 18 ALA B CA 1
ATOM 2424 C C . ALA B 1 18 ? -37.531 -20.875 29.031 1 39.62 18 ALA B C 1
ATOM 2426 O O . ALA B 1 18 ? -38.25 -20.547 28.109 1 39.62 18 ALA B O 1
ATOM 2427 N N . SER B 1 19 ? -37.094 -19.938 29.75 1 38 19 SER B N 1
ATOM 2428 C CA . SER B 1 19 ? -36.594 -18.781 29 1 38 19 SER B CA 1
ATOM 2429 C C . SER B 1 19 ? -35.656 -19.203 27.875 1 38 19 SER B C 1
ATOM 2431 O O . SER B 1 19 ? -34.625 -19.797 28.141 1 38 19 SER B O 1
ATOM 2433 N N . ALA B 1 20 ? -36.219 -19.547 26.719 1 39.16 20 ALA B N 1
ATOM 2434 C CA . ALA B 1 20 ? -35.312 -19.562 25.562 1 39.16 20 ALA B CA 1
ATOM 2435 C C . ALA B 1 20 ? -34.406 -18.344 25.594 1 39.16 20 ALA B C 1
ATOM 2437 O O . ALA B 1 20 ? -34.875 -17.203 25.469 1 39.16 20 ALA B O 1
ATOM 2438 N N . ALA B 1 21 ? -33.344 -18.453 26.203 1 38.12 21 ALA B N 1
ATOM 2439 C CA . ALA B 1 21 ? -32.312 -17.484 25.875 1 38.12 21 ALA B CA 1
ATOM 2440 C C . ALA B 1 21 ? -32.219 -17.266 24.375 1 38.12 21 ALA B C 1
ATOM 2442 O O . ALA B 1 21 ? -31.766 -18.156 23.641 1 38.12 21 ALA B O 1
ATOM 2443 N N . HIS B 1 22 ? -33.156 -16.562 23.797 1 38.03 22 HIS B N 1
ATOM 2444 C CA . HIS B 1 22 ? -32.75 -16.047 22.484 1 38.03 22 HIS B CA 1
ATOM 2445 C C . HIS B 1 22 ? -31.375 -15.383 22.547 1 38.03 22 HIS B C 1
ATOM 2447 O O . HIS B 1 22 ? -31.219 -14.352 23.203 1 38.03 22 HIS B O 1
ATOM 2453 N N . SER B 1 23 ? -30.391 -16.109 22.719 1 39.09 23 SER B N 1
ATOM 2454 C CA . SER B 1 23 ? -29.125 -15.469 22.359 1 39.09 23 SER B CA 1
ATOM 2455 C C . SER B 1 23 ? -29.281 -14.602 21.109 1 39.09 23 SER B C 1
ATOM 2457 O O . SER B 1 23 ? -29.703 -15.078 20.062 1 39.09 23 SER B O 1
ATOM 2459 N N . ASP B 1 24 ? -29.703 -13.398 21.172 1 40.12 24 ASP B N 1
ATOM 2460 C CA . ASP B 1 24 ? -29.656 -12.406 20.094 1 40.12 24 ASP B CA 1
ATOM 2461 C C . ASP B 1 24 ? -28.406 -12.602 19.234 1 40.12 24 ASP B C 1
ATOM 2463 O O . ASP B 1 24 ? -27.312 -12.164 19.594 1 40.12 24 ASP B O 1
ATOM 2467 N N . GLU B 1 25 ? -28.094 -13.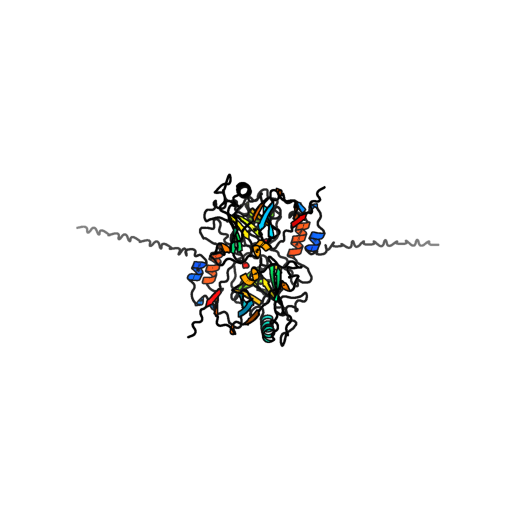688 18.703 1 47.12 25 GLU B N 1
ATOM 2468 C CA . GLU B 1 25 ? -27.047 -13.82 17.703 1 47.12 25 GLU B CA 1
ATOM 2469 C C . GLU B 1 25 ? -27.109 -12.68 16.688 1 47.12 25 GLU B C 1
ATOM 2471 O O . GLU B 1 25 ? -28.047 -12.586 15.906 1 47.12 25 GLU B O 1
ATOM 2476 N N . VAL B 1 26 ? -26.75 -11.492 17.031 1 52 26 VAL B N 1
ATOM 2477 C CA . VAL B 1 26 ? -26.672 -10.375 16.094 1 52 26 VAL B CA 1
ATOM 2478 C C . VAL B 1 26 ? -26.094 -10.852 14.758 1 52 26 VAL B C 1
ATOM 2480 O O . VAL B 1 26 ? -24.953 -11.344 14.711 1 52 26 VAL B O 1
ATOM 2483 N N . ALA B 1 27 ? -26.844 -11.008 13.727 1 68.44 27 ALA B N 1
ATOM 2484 C CA . ALA B 1 27 ? -26.516 -11.414 12.367 1 68.44 27 ALA B CA 1
ATOM 2485 C C . ALA B 1 27 ? -25.375 -10.57 11.805 1 68.44 27 ALA B C 1
ATOM 2487 O O . ALA B 1 27 ? -25.344 -9.352 11.992 1 68.44 27 ALA B O 1
ATOM 2488 N N . TRP B 1 28 ? -24.234 -11.164 11.359 1 80.75 28 TRP B N 1
ATOM 2489 C CA . TRP B 1 28 ? -23.125 -10.492 10.703 1 80.75 28 TRP B CA 1
ATOM 2490 C C . TRP B 1 28 ? -23.609 -9.609 9.562 1 80.75 28 TRP B C 1
ATOM 2492 O O . TRP B 1 28 ? -24.531 -9.984 8.828 1 80.75 28 TRP B O 1
ATOM 2502 N N . ARG B 1 29 ? -23.172 -8.336 9.562 1 89.69 29 ARG B N 1
ATOM 2503 C CA . ARG B 1 29 ? -23.422 -7.395 8.477 1 89.69 29 ARG B CA 1
ATOM 2504 C C . ARG B 1 29 ? -22.125 -7.023 7.762 1 89.69 29 ARG B C 1
ATOM 2506 O O . ARG B 1 29 ? -21.109 -6.785 8.406 1 89.69 29 ARG B O 1
ATOM 2513 N N . GLY B 1 30 ? -22.172 -6.984 6.418 1 93.81 30 GLY B N 1
ATOM 2514 C CA . GLY B 1 30 ? -21.062 -6.445 5.664 1 93.81 30 GLY B CA 1
ATOM 2515 C C . GLY B 1 30 ? -20.906 -4.941 5.809 1 93.81 30 GLY B C 1
ATOM 2516 O O . GLY B 1 30 ? -21.797 -4.27 6.328 1 93.81 30 GLY B O 1
ATOM 2517 N N . MET B 1 31 ? -19.812 -4.418 5.332 1 94.75 31 MET B N 1
ATOM 2518 C CA . MET B 1 31 ? -19.516 -3.002 5.516 1 94.75 31 MET B CA 1
ATOM 2519 C C . MET B 1 31 ? -20.594 -2.131 4.887 1 94.75 31 MET B C 1
ATOM 2521 O O . MET B 1 31 ? -21.031 -1.147 5.488 1 94.75 31 MET B O 1
ATOM 2525 N N . GLY B 1 32 ? -20.953 -2.521 3.639 1 95.38 32 GLY B N 1
ATOM 2526 C CA . GLY B 1 32 ? -22 -1.751 2.984 1 95.38 32 GLY B CA 1
ATOM 2527 C C . GLY B 1 32 ? -23.281 -1.672 3.795 1 95.38 32 GLY B C 1
ATOM 2528 O O . GLY B 1 32 ? -23.891 -0.609 3.889 1 95.38 32 GLY B O 1
ATOM 2529 N N . GLU B 1 33 ? -23.641 -2.756 4.406 1 96.25 33 GLU B N 1
ATOM 2530 C CA . GLU B 1 33 ? -24.844 -2.811 5.234 1 96.25 33 GLU B CA 1
ATOM 2531 C C . GLU B 1 33 ? -24.688 -1.968 6.496 1 96.25 33 GLU B C 1
ATOM 2533 O O . GLU B 1 33 ? -25.625 -1.307 6.934 1 96.25 33 GLU B O 1
ATOM 2538 N N . VAL B 1 34 ? -23.516 -2.053 7.117 1 97.69 34 VAL B N 1
ATOM 2539 C CA . VAL B 1 34 ? -23.234 -1.273 8.32 1 97.69 34 VAL B CA 1
ATOM 2540 C C . VAL B 1 34 ? -23.375 0.216 8.016 1 97.69 34 VAL B C 1
ATOM 2542 O O . VAL B 1 34 ? -24.016 0.955 8.758 1 97.69 34 VAL B O 1
ATOM 2545 N N . ILE B 1 35 ? -22.828 0.687 6.887 1 97.69 35 ILE B N 1
ATOM 2546 C CA . ILE B 1 35 ? -22.859 2.092 6.5 1 97.69 35 ILE B CA 1
ATOM 2547 C C . ILE B 1 35 ? -24.297 2.51 6.191 1 97.69 35 ILE B C 1
ATOM 2549 O O . ILE B 1 35 ? -24.734 3.586 6.605 1 97.69 35 ILE B O 1
ATOM 2553 N N . ALA B 1 36 ? -25.016 1.622 5.5 1 97.25 36 ALA B N 1
ATOM 2554 C CA . ALA B 1 36 ? -26.391 1.927 5.141 1 97.25 36 ALA B CA 1
ATOM 2555 C C . ALA B 1 36 ? -27.266 2.09 6.387 1 97.25 36 ALA B C 1
ATOM 2557 O O . ALA B 1 36 ? -28.219 2.857 6.383 1 97.25 36 ALA B O 1
ATOM 2558 N N . ALA B 1 37 ? -26.906 1.404 7.41 1 97.44 37 ALA B N 1
ATOM 2559 C CA . ALA B 1 37 ? -27.703 1.421 8.641 1 97.44 37 ALA B CA 1
ATOM 2560 C C . ALA B 1 37 ? -27.25 2.553 9.562 1 97.44 37 ALA B C 1
ATOM 2562 O O . ALA B 1 37 ? -27.844 2.762 10.625 1 97.44 37 ALA B O 1
ATOM 2563 N N . SER B 1 38 ? -26.25 3.293 9.164 1 97.94 38 SER B N 1
ATOM 2564 C CA . SER B 1 38 ? -25.719 4.359 10.016 1 97.94 38 SER B CA 1
ATOM 2565 C C . SER B 1 38 ? -26.734 5.488 10.172 1 97.94 38 SER B C 1
ATOM 2567 O O . SER B 1 38 ? -27.594 5.676 9.312 1 97.94 38 SER B O 1
ATOM 2569 N N . SER B 1 39 ? -26.641 6.203 11.273 1 97.75 39 SER B N 1
ATOM 2570 C CA . SER B 1 39 ? -27.469 7.383 11.508 1 97.75 39 SER B CA 1
ATOM 2571 C C . SER B 1 39 ? -26.719 8.664 11.18 1 97.75 39 SER B C 1
ATOM 2573 O O . SER B 1 39 ? -25.5 8.641 10.977 1 97.75 39 SER B O 1
ATOM 2575 N N . ALA B 1 40 ? -27.406 9.766 11.141 1 96.62 40 ALA B N 1
ATOM 2576 C CA . ALA B 1 40 ? -26.797 11.062 10.859 1 96.62 40 ALA B CA 1
ATOM 2577 C C . ALA B 1 40 ? -25.75 11.414 11.914 1 96.62 40 ALA B C 1
ATOM 2579 O O . ALA B 1 40 ? -24.734 12.031 11.602 1 96.62 40 ALA B O 1
ATOM 2580 N N . THR B 1 41 ? -25.953 10.953 13.141 1 98 41 THR B N 1
ATOM 2581 C CA . THR B 1 41 ? -25.062 11.32 14.234 1 98 41 THR B CA 1
ATOM 2582 C C . THR B 1 41 ? -23.781 10.492 14.188 1 98 41 THR B C 1
ATOM 2584 O O . THR B 1 41 ? -22.828 10.781 14.914 1 98 41 THR B O 1
ATOM 2587 N N . ASP B 1 42 ? -23.781 9.484 13.344 1 98.62 42 ASP B N 1
ATOM 2588 C CA . ASP B 1 42 ? -22.578 8.68 13.18 1 98.62 42 ASP B CA 1
ATOM 2589 C C . ASP B 1 42 ? -21.562 9.391 12.289 1 98.62 42 ASP B C 1
ATOM 2591 O O . ASP B 1 42 ? -20.422 8.938 12.148 1 98.62 42 ASP B O 1
ATOM 2595 N N . TRP B 1 43 ? -21.969 10.461 11.711 1 98.31 43 TRP B N 1
ATOM 2596 C CA . TRP B 1 43 ? -21.125 11.203 10.773 1 98.31 43 TRP B CA 1
ATOM 2597 C C . TRP B 1 43 ? -20.781 12.578 11.328 1 98.31 43 TRP B C 1
ATOM 2599 O O . TRP B 1 43 ? -21.625 13.25 11.922 1 98.31 43 TRP B O 1
ATOM 2609 N N . ARG B 1 44 ? -19.578 12.969 11.18 1 98.06 44 ARG B N 1
ATOM 2610 C CA . ARG B 1 44 ? -19.156 14.312 11.562 1 98.06 44 ARG B CA 1
ATOM 2611 C C . ARG B 1 44 ? -18.875 15.164 10.328 1 98.06 44 ARG B C 1
ATOM 2613 O O . ARG B 1 44 ? -18.359 14.664 9.32 1 98.06 44 ARG B O 1
ATOM 2620 N N . ASP B 1 45 ? -19.141 16.406 10.461 1 96.94 45 ASP B N 1
ATOM 2621 C CA . ASP B 1 45 ? -18.797 17.344 9.406 1 96.94 45 ASP B CA 1
ATOM 2622 C C . ASP B 1 45 ? -17.281 17.594 9.375 1 96.94 45 ASP B C 1
ATOM 2624 O O . ASP B 1 45 ? -16.641 17.719 10.422 1 96.94 45 ASP B O 1
ATOM 2628 N N . ILE B 1 46 ? -16.766 17.578 8.211 1 97.75 46 ILE B N 1
ATOM 2629 C CA . ILE B 1 46 ? -15.391 18.031 8.047 1 97.75 46 ILE B CA 1
ATOM 2630 C C . ILE B 1 46 ? -15.359 19.547 7.855 1 97.75 46 ILE B C 1
ATOM 2632 O O . ILE B 1 46 ? -15.977 20.062 6.926 1 97.75 46 ILE B O 1
ATOM 2636 N N . GLU B 1 47 ? -14.672 20.219 8.781 1 96.19 47 GLU B N 1
ATOM 2637 C CA . GLU B 1 47 ? -14.641 21.672 8.742 1 96.19 47 GLU B CA 1
ATOM 2638 C C . GLU B 1 47 ? -14.031 22.172 7.434 1 96.19 47 GLU B C 1
ATOM 2640 O O . GLU B 1 47 ? -12.922 21.781 7.066 1 96.19 47 GLU B O 1
ATOM 2645 N N . PRO B 1 48 ? -14.727 23.062 6.758 1 95.56 48 PRO B N 1
ATOM 2646 C CA . PRO B 1 48 ? -14.188 23.594 5.504 1 95.56 48 PRO B CA 1
ATOM 2647 C C . PRO B 1 48 ? -12.797 24.203 5.668 1 95.56 48 PRO B C 1
ATOM 2649 O O . PRO B 1 48 ? -11.953 24.094 4.77 1 95.56 48 PRO B O 1
ATOM 2652 N N . GLY B 1 49 ? -12.539 24.797 6.824 1 95.75 49 GLY B N 1
ATOM 2653 C CA . GLY B 1 49 ? -11.227 25.375 7.09 1 95.75 49 GLY B CA 1
ATOM 2654 C C . GLY B 1 49 ? -10.141 24.328 7.25 1 95.75 49 GLY B C 1
ATOM 2655 O O . GLY B 1 49 ? -8.953 24.656 7.219 1 95.75 49 GLY B O 1
ATOM 2656 N N . ASN B 1 50 ? -10.562 23.078 7.398 1 97.38 50 ASN B N 1
ATOM 2657 C CA . ASN B 1 50 ? -9.617 21.969 7.5 1 97.38 50 ASN B CA 1
ATOM 2658 C C . ASN B 1 50 ? -9.711 21.047 6.289 1 97.38 50 ASN B C 1
ATOM 2660 O O . ASN B 1 50 ? -9.32 19.875 6.359 1 97.38 50 ASN B O 1
ATOM 2664 N N . THR B 1 51 ? -10.32 21.547 5.281 1 98.06 51 THR B N 1
ATOM 2665 C CA . THR B 1 51 ? -10.406 20.844 4.012 1 98.06 51 THR B CA 1
ATOM 2666 C C . THR B 1 51 ? -9.555 21.531 2.947 1 98.06 51 THR B C 1
ATOM 2668 O O . THR B 1 51 ? -9.68 22.734 2.729 1 98.06 51 THR B O 1
ATOM 2671 N N . LEU B 1 52 ? -8.656 20.844 2.342 1 98.44 52 LEU B N 1
ATOM 2672 C CA . LEU B 1 52 ? -7.77 21.359 1.307 1 98.44 52 LEU B CA 1
ATOM 2673 C C . LEU B 1 52 ? -8.117 20.766 -0.055 1 98.44 52 LEU B C 1
ATOM 2675 O O . LEU B 1 52 ? -8.234 19.547 -0.195 1 98.44 52 LEU B O 1
ATOM 2679 N N . TYR B 1 53 ? -8.312 21.594 -1.005 1 98 53 TYR B N 1
ATOM 2680 C CA . TYR B 1 53 ? -8.531 21.188 -2.393 1 98 53 TYR B CA 1
ATOM 2681 C C . TYR B 1 53 ? -7.27 21.406 -3.223 1 98 53 TYR B C 1
ATOM 2683 O O . TYR B 1 53 ? -6.695 22.484 -3.225 1 98 53 TYR B O 1
ATOM 2691 N N . VAL B 1 54 ? -6.84 20.406 -3.859 1 98.62 54 VAL B N 1
ATOM 2692 C CA . VAL B 1 54 ? -5.762 20.453 -4.84 1 98.62 54 VAL B CA 1
ATOM 2693 C C . VAL B 1 54 ? -6.32 20.188 -6.234 1 98.62 54 VAL B C 1
ATOM 2695 O O . VAL B 1 54 ? -6.738 19.062 -6.535 1 98.62 54 VAL B O 1
ATOM 2698 N N . GLU B 1 55 ? -6.242 21.188 -7.062 1 98.06 55 GLU B N 1
ATOM 2699 C CA . GLU B 1 55 ? -6.809 21.062 -8.398 1 98.06 55 GLU B CA 1
ATOM 2700 C C . GLU B 1 55 ? -5.73 20.734 -9.43 1 98.06 55 GLU B C 1
ATOM 2702 O O . GLU B 1 55 ? -4.77 21.484 -9.594 1 98.06 55 GLU B O 1
ATOM 2707 N N . LEU B 1 56 ? -5.906 19.609 -10.047 1 98.62 56 LEU B N 1
ATOM 2708 C CA . LEU B 1 56 ? -5.074 19.188 -11.172 1 98.62 56 LEU B CA 1
ATOM 2709 C C . LEU B 1 56 ? -5.844 19.281 -12.484 1 98.62 56 LEU B C 1
ATOM 2711 O O . LEU B 1 56 ? -7.066 19.406 -12.484 1 98.62 56 LEU B O 1
ATOM 2715 N N . ASN B 1 57 ? -5.121 19.266 -13.609 1 97.88 57 ASN B N 1
ATOM 2716 C CA . ASN B 1 57 ? -5.789 19.328 -14.906 1 97.88 57 ASN B CA 1
ATOM 2717 C C . ASN B 1 57 ? -6.715 18.141 -15.117 1 97.88 57 ASN B C 1
ATOM 2719 O O . ASN B 1 57 ? -7.746 18.25 -15.781 1 97.88 57 ASN B O 1
ATOM 2723 N N . HIS B 1 58 ? -6.355 17.016 -14.484 1 97.56 58 HIS B N 1
ATOM 2724 C CA . HIS B 1 58 ? -7.094 15.797 -14.773 1 97.56 58 HIS B CA 1
ATOM 2725 C C . HIS B 1 58 ? -8.016 15.414 -13.617 1 97.56 58 HIS B C 1
ATOM 2727 O O . HIS B 1 58 ? -8.586 14.32 -13.609 1 97.56 58 HIS B O 1
ATOM 2733 N N . GLY B 1 59 ? -8.086 16.312 -12.586 1 97.88 59 GLY B N 1
ATOM 2734 C CA . GLY B 1 59 ? -9.039 16.031 -11.523 1 97.88 59 GLY B CA 1
ATOM 2735 C C . GLY B 1 59 ? -8.727 16.766 -10.234 1 97.88 59 GLY B C 1
ATOM 2736 O O . GLY B 1 59 ? -7.68 17.406 -10.125 1 97.88 59 GLY B O 1
ATOM 2737 N N . THR B 1 60 ? -9.633 16.656 -9.242 1 97.75 60 THR B N 1
ATOM 2738 C CA . THR B 1 60 ? -9.508 17.312 -7.953 1 97.75 60 THR B CA 1
ATOM 2739 C C . THR B 1 60 ? -9.188 16.312 -6.852 1 97.75 60 THR B C 1
ATOM 2741 O O . THR B 1 60 ? -9.766 15.219 -6.812 1 97.75 60 THR B O 1
ATOM 2744 N N . VAL B 1 61 ? -8.273 16.672 -6.043 1 98.75 61 VAL B N 1
ATOM 2745 C CA . VAL B 1 61 ? -7.973 15.93 -4.832 1 98.75 61 VAL B CA 1
ATOM 2746 C C . VAL B 1 61 ? -8.414 16.719 -3.605 1 98.75 61 VAL B C 1
ATOM 2748 O O . VAL B 1 61 ? -8.125 17.922 -3.498 1 98.75 61 VAL B O 1
ATOM 2751 N N . VAL B 1 62 ? -9.148 16.094 -2.68 1 98.69 62 VAL B N 1
ATOM 2752 C CA . VAL B 1 62 ? -9.602 16.734 -1.449 1 98.69 62 VAL B CA 1
ATOM 2753 C C . VAL B 1 62 ? -8.953 16.047 -0.244 1 98.69 62 VAL B C 1
ATOM 2755 O O . VAL B 1 62 ? -8.922 14.82 -0.155 1 98.69 62 VAL B O 1
ATOM 2758 N N . LEU B 1 63 ? -8.43 16.859 0.63 1 98.88 63 LEU B N 1
ATOM 2759 C CA . LEU B 1 63 ? -7.762 16.359 1.827 1 98.88 63 LEU B CA 1
ATOM 2760 C C . LEU B 1 63 ? -8.406 16.922 3.088 1 98.88 63 LEU B C 1
ATOM 2762 O O . LEU B 1 63 ? -8.836 18.078 3.105 1 98.88 63 LEU B O 1
ATOM 2766 N N . GLU B 1 64 ? -8.508 16.125 4.07 1 98.88 64 GLU B N 1
ATOM 2767 C CA . GLU B 1 64 ? -8.805 16.594 5.422 1 98.88 64 GLU B CA 1
ATOM 2768 C C . GLU B 1 64 ? -7.527 16.75 6.242 1 98.88 64 GLU B C 1
ATOM 2770 O O . GLU B 1 64 ? -6.688 15.852 6.281 1 98.88 64 GLU B O 1
ATOM 2775 N N . LEU B 1 65 ? -7.406 17.922 6.852 1 98.88 65 LEU B N 1
ATOM 2776 C CA . LEU B 1 65 ? -6.246 18.188 7.691 1 98.88 65 LEU B CA 1
ATOM 2777 C C . LEU B 1 65 ? -6.5 17.75 9.133 1 98.88 65 LEU B C 1
ATOM 2779 O O . LEU B 1 65 ? -7.652 17.547 9.523 1 98.88 65 LEU B O 1
ATOM 2783 N N . ALA B 1 66 ? -5.406 17.516 9.859 1 98.81 66 ALA B N 1
ATOM 2784 C CA . ALA B 1 66 ? -5.461 17 11.227 1 98.81 66 ALA B CA 1
ATOM 2785 C C . ALA B 1 66 ? -4.859 18 12.211 1 98.81 66 ALA B C 1
ATOM 2787 O O . ALA B 1 66 ? -3.787 17.766 12.773 1 98.81 66 ALA B O 1
ATOM 2788 N N . PRO B 1 67 ? -5.59 19 12.602 1 98.19 67 PRO B N 1
ATOM 2789 C CA . PRO B 1 67 ? -5.012 20.047 13.438 1 98.19 67 PRO B CA 1
ATOM 2790 C C . PRO B 1 67 ? -4.645 19.562 14.836 1 98.19 67 PRO B C 1
ATOM 2792 O O . PRO B 1 67 ? -3.826 20.188 15.516 1 98.19 67 PRO B O 1
ATOM 2795 N N . GLN B 1 68 ? -5.172 18.469 15.328 1 98.12 68 GLN B N 1
ATOM 2796 C CA . GLN B 1 68 ? -4.809 17.938 16.641 1 98.12 68 GLN B CA 1
ATOM 2797 C C . GLN B 1 68 ? -3.385 17.391 16.641 1 98.12 68 GLN B C 1
ATOM 2799 O O . GLN B 1 68 ? -2.756 17.281 17.688 1 98.12 68 GLN B O 1
ATOM 2804 N N . PHE B 1 69 ? -2.904 17.047 15.469 1 98.81 69 PHE B N 1
ATOM 2805 C CA . PHE B 1 69 ? -1.617 16.375 15.398 1 98.81 69 PHE B CA 1
ATOM 2806 C C . PHE B 1 69 ? -0.549 17.281 14.82 1 98.81 69 PHE B C 1
ATOM 2808 O O . PHE B 1 69 ? 0.636 17.141 15.133 1 98.81 69 PHE B O 1
ATOM 2815 N N . ALA B 1 70 ? -0.96 18.234 13.977 1 98.75 70 ALA B N 1
ATOM 2816 C CA . ALA B 1 70 ? 0.044 19.078 13.328 1 98.75 70 ALA B CA 1
ATOM 2817 C C . ALA B 1 70 ? -0.419 20.531 13.25 1 98.75 70 ALA B C 1
ATOM 2819 O O . ALA B 1 70 ? -0.428 21.125 12.172 1 98.75 70 ALA B O 1
ATOM 2820 N N . PRO B 1 71 ? -0.781 21.109 14.375 1 98.62 71 PRO B N 1
ATOM 2821 C CA . PRO B 1 71 ? -1.332 22.469 14.359 1 98.62 71 PRO B CA 1
ATOM 2822 C C . PRO B 1 71 ? -0.356 23.484 13.789 1 98.62 71 PRO B C 1
ATOM 2824 O O . PRO B 1 71 ? -0.763 24.391 13.055 1 98.62 71 PRO B O 1
ATOM 2827 N N . ARG B 1 72 ? 0.937 23.453 14.109 1 98.69 72 ARG B N 1
ATOM 2828 C CA . ARG B 1 72 ? 1.901 24.438 13.625 1 98.69 72 ARG B CA 1
ATOM 2829 C C . ARG B 1 72 ? 2.096 24.312 12.117 1 98.69 72 ARG B C 1
ATOM 2831 O O . ARG B 1 72 ? 2.166 25.312 11.406 1 98.69 72 ARG B O 1
ATOM 2838 N N . HIS B 1 73 ? 2.146 23.141 11.688 1 98.88 73 HIS B N 1
ATOM 2839 C CA . HIS B 1 73 ? 2.336 22.906 10.258 1 98.88 73 HIS B CA 1
ATOM 2840 C C . HIS B 1 73 ? 1.121 23.359 9.453 1 98.88 73 HIS B C 1
ATOM 2842 O O . HIS B 1 73 ? 1.265 23.953 8.383 1 98.88 73 HIS B O 1
ATOM 2848 N N . ILE B 1 74 ? -0.022 23.031 9.93 1 98.75 74 ILE B N 1
ATOM 2849 C CA . ILE B 1 74 ? -1.246 23.422 9.242 1 98.75 74 ILE B CA 1
ATOM 2850 C C . ILE B 1 74 ? -1.371 24.938 9.219 1 98.75 74 ILE B C 1
ATOM 2852 O O . ILE B 1 74 ? -1.752 25.531 8.203 1 98.75 74 ILE B O 1
ATOM 2856 N N . ASP B 1 75 ? -1.054 25.594 10.352 1 98.69 75 ASP B N 1
ATOM 2857 C CA . ASP B 1 75 ? -1.041 27.047 10.375 1 98.69 75 ASP B CA 1
ATOM 2858 C C . ASP B 1 75 ? -0.056 27.609 9.344 1 98.69 75 ASP B C 1
ATOM 2860 O O . ASP B 1 75 ? -0.366 28.562 8.641 1 98.69 75 ASP B O 1
ATOM 2864 N N . ASN B 1 76 ? 1.117 27.016 9.25 1 98.88 76 ASN B N 1
ATOM 2865 C CA . ASN B 1 76 ? 2.113 27.453 8.281 1 98.88 76 ASN B CA 1
ATOM 2866 C C . ASN B 1 76 ? 1.637 27.234 6.844 1 98.88 76 ASN B C 1
ATOM 2868 O O . ASN B 1 76 ? 1.887 28.062 5.965 1 98.88 76 ASN B O 1
ATOM 2872 N N . LEU B 1 77 ? 0.994 26.078 6.613 1 98.62 77 LEU B N 1
ATOM 2873 C CA . LEU B 1 77 ? 0.42 25.812 5.297 1 98.62 77 LEU B CA 1
ATOM 2874 C C . LEU B 1 77 ? -0.579 26.906 4.91 1 98.62 77 LEU B C 1
ATOM 2876 O O . LEU B 1 77 ? -0.577 27.375 3.771 1 98.62 77 LEU B O 1
ATOM 2880 N N . ARG B 1 78 ? -1.447 27.281 5.82 1 98.06 78 ARG B N 1
ATOM 2881 C CA . ARG B 1 78 ? -2.41 28.359 5.574 1 98.06 78 ARG B CA 1
ATOM 2882 C C . ARG B 1 78 ? -1.707 29.641 5.148 1 98.06 78 ARG B C 1
ATOM 2884 O O . ARG B 1 78 ? -2.135 30.297 4.203 1 98.06 78 ARG B O 1
ATOM 2891 N N . LYS B 1 79 ? -0.652 30.016 5.848 1 98.62 79 LYS B N 1
ATOM 2892 C CA . LYS B 1 79 ? 0.114 31.219 5.527 1 98.62 79 LYS B CA 1
ATOM 2893 C C . LYS B 1 79 ? 0.755 31.109 4.148 1 98.62 79 LYS B C 1
ATOM 2895 O O . LYS B 1 79 ? 0.763 32.062 3.385 1 98.62 79 LYS B O 1
ATOM 2900 N N . LEU B 1 80 ? 1.3 29.906 3.834 1 98.5 80 LEU B N 1
ATOM 2901 C CA . LEU B 1 80 ? 1.917 29.688 2.531 1 98.5 80 LEU B CA 1
ATOM 2902 C C . LEU B 1 80 ? 0.897 29.844 1.41 1 98.5 80 LEU B C 1
ATOM 2904 O O . LEU B 1 80 ? 1.174 30.516 0.408 1 98.5 80 LEU B O 1
ATOM 2908 N N . ILE B 1 81 ? -0.232 29.25 1.536 1 97.75 81 ILE B N 1
ATOM 2909 C CA . ILE B 1 81 ? -1.271 29.344 0.517 1 97.75 81 ILE B CA 1
ATOM 2910 C C . ILE B 1 81 ? -1.728 30.797 0.382 1 97.75 81 ILE B C 1
ATOM 2912 O O . ILE B 1 81 ? -1.891 31.297 -0.731 1 97.75 81 ILE B O 1
ATOM 2916 N N . ALA B 1 82 ? -1.912 31.484 1.502 1 97.06 82 ALA B N 1
ATOM 2917 C CA . ALA B 1 82 ? -2.326 32.875 1.49 1 97.06 82 ALA B CA 1
ATOM 2918 C C . ALA B 1 82 ? -1.298 33.75 0.773 1 97.06 82 ALA B C 1
ATOM 2920 O O . ALA B 1 82 ? -1.657 34.719 0.096 1 97.06 82 ALA B O 1
ATOM 2921 N N . ALA B 1 83 ? -0.031 33.406 0.894 1 98.19 83 ALA B N 1
ATOM 2922 C CA . ALA B 1 83 ? 1.055 34.188 0.302 1 98.19 83 ALA B CA 1
ATOM 2923 C C . ALA B 1 83 ? 1.196 33.875 -1.188 1 98.19 83 ALA B C 1
ATOM 2925 O O . ALA B 1 83 ? 1.957 34.531 -1.892 1 98.19 83 ALA B O 1
ATOM 2926 N N . GLY B 1 84 ? 0.524 32.844 -1.652 1 97.69 84 GLY B N 1
ATOM 2927 C CA . GLY B 1 84 ? 0.638 32.469 -3.047 1 97.69 84 GLY B CA 1
ATOM 2928 C C . GLY B 1 84 ? 1.825 31.547 -3.312 1 97.69 84 GLY B C 1
ATOM 2929 O O . GLY B 1 84 ? 2.33 31.5 -4.438 1 97.69 84 GLY B O 1
ATOM 2930 N N . HIS B 1 85 ? 2.293 30.922 -2.279 1 98.19 85 HIS B N 1
ATOM 2931 C CA . HIS B 1 85 ? 3.473 30.062 -2.404 1 98.19 85 HIS B CA 1
ATOM 2932 C C . HIS B 1 85 ? 3.266 29 -3.465 1 98.19 85 HIS B C 1
ATOM 2934 O O . HIS B 1 85 ? 4.191 28.656 -4.207 1 98.19 85 HIS B O 1
ATOM 2940 N N . PHE B 1 86 ? 2.039 28.469 -3.627 1 98.19 86 PHE B N 1
ATOM 2941 C CA . PHE B 1 86 ? 1.776 27.281 -4.438 1 98.19 86 PHE B CA 1
ATOM 2942 C C . PHE B 1 86 ? 1.203 27.672 -5.793 1 98.19 86 PHE B C 1
ATOM 2944 O O . PHE B 1 86 ? 0.668 26.828 -6.512 1 98.19 86 PHE B O 1
ATOM 2951 N N . ARG B 1 87 ? 1.247 28.875 -6.215 1 96.75 87 ARG B N 1
ATOM 2952 C CA . ARG B 1 87 ? 0.693 29.344 -7.484 1 96.75 87 ARG B CA 1
ATOM 2953 C C . ARG B 1 87 ? 1.305 28.578 -8.656 1 96.75 87 ARG B C 1
ATOM 2955 O O . ARG B 1 87 ? 0.62 28.281 -9.641 1 96.75 87 ARG B O 1
ATOM 2962 N N . ASP B 1 88 ? 2.605 28.203 -8.57 1 96.12 88 ASP B N 1
ATOM 2963 C CA . ASP B 1 88 ? 3.283 27.469 -9.633 1 96.12 88 ASP B CA 1
ATOM 2964 C C . ASP B 1 88 ? 3.773 26.109 -9.117 1 96.12 88 ASP B C 1
ATOM 2966 O O . ASP B 1 88 ? 4.859 25.656 -9.484 1 96.12 88 ASP B O 1
ATOM 2970 N N . ALA B 1 89 ? 2.943 25.578 -8.289 1 98.5 89 ALA B N 1
ATOM 2971 C CA . ALA B 1 89 ? 3.309 24.297 -7.719 1 98.5 89 ALA B CA 1
ATOM 2972 C C . ALA B 1 89 ? 3.182 23.172 -8.758 1 98.5 89 ALA B C 1
ATOM 2974 O O . ALA B 1 89 ? 2.383 23.281 -9.695 1 98.5 89 ALA B O 1
ATOM 2975 N N . ALA B 1 90 ? 3.975 22.078 -8.586 1 98.88 90 ALA B N 1
ATOM 2976 C CA . ALA B 1 90 ? 3.91 20.906 -9.445 1 98.88 90 ALA B CA 1
ATOM 2977 C C . ALA B 1 90 ? 4.289 19.641 -8.68 1 98.88 90 ALA B C 1
ATOM 2979 O O . ALA B 1 90 ? 5.105 19.688 -7.758 1 98.88 90 ALA B O 1
ATOM 2980 N N . ILE B 1 91 ? 3.656 18.594 -9.07 1 98.94 91 ILE B N 1
ATOM 2981 C CA . ILE B 1 91 ? 4.137 17.281 -8.641 1 98.94 91 ILE B CA 1
ATOM 2982 C C . ILE B 1 91 ? 5.438 16.953 -9.367 1 98.94 91 ILE B C 1
ATOM 2984 O O . ILE B 1 91 ? 5.5 16.984 -10.602 1 98.94 91 ILE B O 1
ATOM 2988 N N . VAL B 1 92 ? 6.48 16.625 -8.586 1 98.88 92 VAL B N 1
ATOM 2989 C CA . VAL B 1 92 ? 7.812 16.484 -9.156 1 98.88 92 VAL B CA 1
ATOM 2990 C C . VAL B 1 92 ? 8.344 15.078 -8.875 1 98.88 92 VAL B C 1
ATOM 2992 O O . VAL B 1 92 ? 9.43 14.711 -9.336 1 98.88 92 VAL B O 1
ATOM 2995 N N . ARG B 1 93 ? 7.605 14.344 -8.133 1 98.88 93 ARG B N 1
ATOM 2996 C CA . ARG B 1 93 ? 8.016 13.008 -7.707 1 98.88 93 ARG B CA 1
ATOM 2997 C C . ARG B 1 93 ? 6.816 12.078 -7.613 1 98.88 93 ARG B C 1
ATOM 2999 O O . ARG B 1 93 ? 5.793 12.43 -7.02 1 98.88 93 ARG B O 1
ATOM 3006 N N . SER B 1 94 ? 6.832 10.992 -8.258 1 98.88 94 SER B N 1
ATOM 3007 C CA . SER B 1 94 ? 5.938 9.852 -8.102 1 98.88 94 SER B CA 1
ATOM 3008 C C . SER B 1 94 ? 6.719 8.547 -8 1 98.88 94 SER B C 1
ATOM 3010 O O . SER B 1 94 ? 7.074 7.949 -9.016 1 98.88 94 SER B O 1
ATOM 3012 N N . GLN B 1 95 ? 6.949 8.164 -6.766 1 98.75 95 GLN B N 1
ATOM 3013 C CA . GLN B 1 95 ? 7.738 6.969 -6.504 1 98.75 95 GLN B CA 1
ATOM 3014 C C . GLN B 1 95 ? 6.844 5.75 -6.293 1 98.75 95 GLN B C 1
ATOM 3016 O O . GLN B 1 95 ? 5.953 5.773 -5.441 1 98.75 95 GLN B O 1
ATOM 3021 N N . ASP B 1 96 ? 7.047 4.723 -7.09 1 98.44 96 ASP B N 1
ATOM 3022 C CA . ASP B 1 96 ? 6.219 3.521 -7.004 1 98.44 96 ASP B CA 1
ATOM 3023 C C . ASP B 1 96 ? 6.258 2.926 -5.602 1 98.44 96 ASP B C 1
ATOM 3025 O O . ASP B 1 96 ? 7.328 2.822 -4.992 1 98.44 96 ASP B O 1
ATOM 3029 N N . ASN B 1 97 ? 5.043 2.553 -5.125 1 98.69 97 ASN B N 1
ATOM 3030 C CA . ASN B 1 97 ? 4.863 1.875 -3.846 1 98.69 97 ASN B CA 1
ATOM 3031 C C . ASN B 1 97 ? 5.398 2.713 -2.688 1 98.69 97 ASN B C 1
ATOM 3033 O O . ASN B 1 97 ? 6 2.178 -1.754 1 98.69 97 ASN B O 1
ATOM 3037 N N . TYR B 1 98 ? 5.266 4.027 -2.795 1 98.75 98 TYR B N 1
ATOM 3038 C CA . TYR B 1 98 ? 5.793 4.875 -1.732 1 98.75 98 TYR B CA 1
ATOM 3039 C C . TYR B 1 98 ? 5.008 6.18 -1.637 1 98.75 98 TYR B C 1
ATOM 3041 O O . TYR B 1 98 ? 3.971 6.238 -0.972 1 98.75 98 TYR B O 1
ATOM 3049 N N . VAL B 1 99 ? 5.43 7.293 -2.486 1 98.94 99 VAL B N 1
ATOM 3050 C CA . VAL B 1 99 ? 4.75 8.57 -2.287 1 98.94 99 VAL B CA 1
ATOM 3051 C C . VAL B 1 99 ? 4.699 9.344 -3.604 1 98.94 99 VAL B C 1
ATOM 3053 O O . VAL B 1 99 ? 5.461 9.047 -4.531 1 98.94 99 VAL B O 1
ATOM 3056 N N . VAL B 1 100 ? 3.748 10.227 -3.668 1 98.94 100 VAL B N 1
ATOM 3057 C CA . VAL B 1 100 ? 3.76 11.344 -4.602 1 98.94 100 VAL B CA 1
ATOM 3058 C C . VAL B 1 100 ? 4.062 12.641 -3.852 1 98.94 100 VAL B C 1
ATOM 3060 O O . VAL B 1 100 ? 3.594 12.844 -2.729 1 98.94 100 VAL B O 1
ATOM 3063 N N . GLN B 1 101 ? 4.852 13.5 -4.5 1 98.94 101 GLN B N 1
ATOM 3064 C CA . GLN B 1 101 ? 5.324 14.695 -3.807 1 98.94 101 GLN B CA 1
ATOM 3065 C C . GLN B 1 101 ? 5.258 15.922 -4.715 1 98.94 101 GLN B C 1
ATOM 3067 O O . GLN B 1 101 ? 5.527 15.828 -5.914 1 98.94 101 GLN B O 1
ATOM 3072 N N . TRP B 1 102 ? 4.867 17.047 -4.109 1 98.88 102 TRP B N 1
ATOM 3073 C CA . TRP B 1 102 ? 4.867 18.297 -4.867 1 98.88 102 TRP B CA 1
ATOM 3074 C C . TRP B 1 102 ? 5.48 19.438 -4.047 1 98.88 102 TRP B C 1
ATOM 3076 O O . TRP B 1 102 ? 5.59 19.328 -2.824 1 98.88 102 TRP B O 1
ATOM 3086 N N . ASN B 1 103 ? 5.992 20.344 -4.723 1 96.81 103 ASN B N 1
ATOM 3087 C CA . ASN B 1 103 ? 6.574 21.547 -4.129 1 96.81 103 ASN B CA 1
ATOM 3088 C C . ASN B 1 103 ? 6.352 22.766 -5.012 1 96.81 103 ASN B C 1
ATOM 3090 O O . ASN B 1 103 ? 5.676 22.672 -6.039 1 96.81 103 ASN B O 1
ATOM 3094 N N . ALA B 1 104 ? 6.68 23.859 -4.441 1 95.25 104 ALA B N 1
ATOM 3095 C CA . ALA B 1 104 ? 6.656 25.141 -5.129 1 95.25 104 ALA B CA 1
ATOM 3096 C C . ALA B 1 104 ? 7.801 26.031 -4.652 1 95.25 104 ALA B C 1
ATOM 3098 O O . ALA B 1 104 ? 8.523 25.688 -3.717 1 95.25 104 ALA B O 1
ATOM 3099 N N . ASP B 1 105 ? 7.961 27.141 -5.363 1 94.75 105 ASP B N 1
ATOM 3100 C CA . ASP B 1 105 ? 9.031 28.078 -5.027 1 94.75 105 ASP B CA 1
ATOM 3101 C C . ASP B 1 105 ? 8.484 29.484 -4.797 1 94.75 105 ASP B C 1
ATOM 3103 O O . ASP B 1 105 ? 9.203 30.469 -4.965 1 94.75 105 ASP B O 1
ATOM 3107 N N . GLY B 1 106 ? 7.25 29.562 -4.457 1 96.94 106 GLY B N 1
ATOM 3108 C CA . GLY B 1 106 ? 6.648 30.859 -4.234 1 96.94 106 GLY B CA 1
ATOM 3109 C C . GLY B 1 106 ? 7.055 31.484 -2.914 1 96.94 106 GLY B C 1
ATOM 3110 O O . GLY B 1 106 ? 7.871 30.922 -2.178 1 96.94 106 GLY B O 1
ATOM 3111 N N . PRO B 1 107 ? 6.523 32.688 -2.682 1 97.81 107 PRO B N 1
ATOM 3112 C CA . PRO B 1 107 ? 6.902 33.438 -1.474 1 97.81 107 PRO B CA 1
ATOM 3113 C C . PRO B 1 107 ? 6.375 32.781 -0.196 1 97.81 107 PRO B C 1
ATOM 3115 O O . PRO B 1 107 ? 5.32 32.125 -0.214 1 97.81 107 PRO B O 1
ATOM 3118 N N . PHE B 1 108 ? 7.062 32.969 0.861 1 97.81 108 PHE B N 1
ATOM 3119 C CA . PHE B 1 108 ? 6.66 32.406 2.146 1 97.81 108 PHE B CA 1
ATOM 3120 C C . PHE B 1 108 ? 5.711 33.344 2.873 1 97.81 108 PHE B C 1
ATOM 3122 O O . PHE B 1 108 ? 4.898 32.906 3.695 1 97.81 108 PHE B O 1
ATOM 3129 N N . GLY B 1 109 ? 5.852 34.594 2.537 1 97.88 109 GLY B N 1
ATOM 3130 C CA . GLY B 1 109 ? 5.07 35.531 3.303 1 97.88 109 GLY B CA 1
ATOM 3131 C C . GLY B 1 109 ? 5.34 35.469 4.797 1 97.88 109 GLY B C 1
ATOM 3132 O O . GLY B 1 109 ? 6.488 35.562 5.23 1 97.88 109 GLY B O 1
ATOM 3133 N N . GLU B 1 110 ? 4.219 35.312 5.613 1 98.31 110 GLU B N 1
ATOM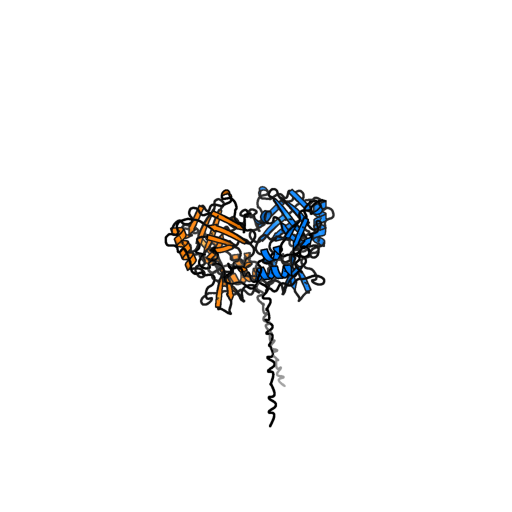 3134 C CA . GLU B 1 110 ? 4.336 35.25 7.066 1 98.31 110 GLU B CA 1
ATOM 3135 C C . GLU B 1 110 ? 4.684 33.844 7.535 1 98.31 110 GLU B C 1
ATOM 3137 O O . GLU B 1 110 ? 4.84 33.594 8.734 1 98.31 110 GLU B O 1
ATOM 3142 N N . ALA B 1 111 ? 4.812 32.875 6.617 1 98.56 111 ALA B N 1
ATOM 3143 C CA . ALA B 1 111 ? 5.121 31.484 6.973 1 98.56 111 ALA B CA 1
ATOM 3144 C C . ALA B 1 111 ? 6.566 31.344 7.438 1 98.56 111 ALA B C 1
ATOM 3146 O O . ALA B 1 111 ? 7.441 32.094 6.996 1 98.56 111 ALA B O 1
ATOM 3147 N N . ALA B 1 112 ? 6.781 30.422 8.312 1 98.44 112 ALA B N 1
ATOM 3148 C CA . ALA B 1 112 ? 8.125 30.156 8.828 1 98.44 112 ALA B CA 1
ATOM 3149 C C . ALA B 1 112 ? 8.898 29.234 7.898 1 98.44 112 ALA B C 1
ATOM 3151 O O . ALA B 1 112 ? 8.328 28.297 7.316 1 98.44 112 ALA B O 1
ATOM 3152 N N . ASP B 1 113 ? 10.195 29.438 7.848 1 96.81 113 ASP B N 1
ATOM 3153 C CA . ASP B 1 113 ? 11.07 28.609 7.027 1 96.81 113 ASP B CA 1
ATOM 3154 C C . ASP B 1 113 ? 11.398 27.297 7.738 1 96.81 113 ASP B C 1
ATOM 3156 O O . ASP B 1 113 ? 11.648 26.281 7.086 1 96.81 113 ASP B O 1
ATOM 3160 N N . LYS B 1 114 ? 11.414 27.391 8.992 1 97.94 114 LYS B N 1
ATOM 3161 C CA . LYS B 1 114 ? 11.641 26.234 9.844 1 97.94 114 LYS B CA 1
ATOM 3162 C C . LYS B 1 114 ? 10.531 26.078 10.875 1 97.94 114 LYS B C 1
ATOM 3164 O O . LYS B 1 114 ? 9.977 27.078 11.352 1 97.94 114 LYS B O 1
ATOM 3169 N N . LEU B 1 115 ? 10.211 24.812 11.141 1 98.19 115 LEU B N 1
ATOM 3170 C CA . LEU B 1 115 ? 9.195 24.516 12.133 1 98.19 115 LEU B CA 1
ATOM 3171 C C . LEU B 1 115 ? 9.656 23.391 13.062 1 98.19 115 LEU B C 1
ATOM 3173 O O . LEU B 1 115 ? 10.25 22.406 12.602 1 98.19 115 LEU B O 1
ATOM 3177 N N . LYS B 1 116 ? 9.438 23.641 14.32 1 97.94 116 LYS B N 1
ATOM 3178 C CA . LYS B 1 116 ? 9.609 22.516 15.211 1 97.94 116 LYS B CA 1
ATOM 3179 C C . LYS B 1 116 ? 8.773 21.312 14.75 1 97.94 116 LYS B C 1
ATOM 3181 O O . LYS B 1 116 ? 7.582 21.453 14.484 1 97.94 116 LYS B O 1
ATOM 3186 N N . PRO B 1 117 ? 9.391 20.156 14.711 1 98.12 117 PRO B N 1
ATOM 3187 C CA . PRO B 1 117 ? 8.664 19 14.172 1 98.12 117 PRO B CA 1
ATOM 3188 C C . PRO B 1 117 ? 7.469 18.609 15.039 1 98.12 117 PRO B C 1
ATOM 3190 O O . PRO B 1 117 ? 7.504 18.781 16.266 1 98.12 117 PRO B O 1
ATOM 3193 N N . GLU B 1 118 ? 6.477 18.141 14.43 1 98.75 118 GLU B N 1
ATOM 3194 C CA . GLU B 1 118 ? 5.305 17.531 15.062 1 98.75 118 GLU B CA 1
ATOM 3195 C C . GLU B 1 118 ? 5.152 16.078 14.672 1 98.75 118 GLU B C 1
ATOM 3197 O O . GLU B 1 118 ? 4.066 15.633 14.289 1 98.75 118 GLU B O 1
ATOM 3202 N N . PHE B 1 119 ? 6.293 15.375 14.852 1 98.62 119 PHE B N 1
ATOM 3203 C CA . PHE B 1 119 ? 6.387 13.969 14.484 1 98.62 119 PHE B CA 1
ATOM 3204 C C . PHE B 1 119 ? 5.441 13.125 15.328 1 98.62 119 PHE B C 1
ATOM 3206 O O . PHE B 1 119 ? 5.031 12.039 14.922 1 98.62 119 PHE B O 1
ATOM 3213 N N . TYR B 1 120 ? 5.16 13.57 16.516 1 98.19 120 TYR B N 1
ATOM 3214 C CA . TYR B 1 120 ? 4.293 12.961 17.516 1 98.19 120 TYR B CA 1
ATOM 3215 C C . TYR B 1 120 ? 3.766 14.008 18.484 1 98.19 120 TYR B C 1
ATOM 3217 O O . TYR B 1 120 ? 4.176 15.172 18.438 1 98.19 120 TYR B O 1
ATOM 3225 N N . ARG B 1 121 ? 2.834 13.664 19.25 1 98.25 121 ARG B N 1
ATOM 3226 C CA . ARG B 1 121 ? 2.33 14.469 20.359 1 98.25 121 ARG B CA 1
ATOM 3227 C C . ARG B 1 121 ? 2.086 13.609 21.594 1 98.25 121 ARG B C 1
ATOM 3229 O O . ARG B 1 121 ? 2.219 12.391 21.547 1 98.25 121 ARG B O 1
ATOM 3236 N N . ASP B 1 122 ? 1.815 14.328 22.656 1 97.81 122 ASP B N 1
ATOM 3237 C CA . ASP B 1 122 ? 1.378 13.609 23.859 1 97.81 122 ASP B CA 1
ATOM 3238 C C . ASP B 1 122 ? 0.033 12.922 23.625 1 97.81 122 ASP B C 1
ATOM 3240 O O . ASP B 1 122 ? -0.887 13.523 23.062 1 97.81 122 ASP B O 1
ATOM 3244 N N . ALA B 1 123 ? -0.062 11.719 24.031 1 97.5 123 ALA B N 1
ATOM 3245 C CA . ALA B 1 123 ? -1.29 10.945 23.859 1 97.5 123 ALA B CA 1
ATOM 3246 C C . ALA B 1 123 ? -2.385 11.438 24.812 1 97.5 123 ALA B C 1
ATOM 3248 O O . ALA B 1 123 ? -3.57 11.203 24.562 1 97.5 123 ALA B O 1
ATOM 3249 N N . GLU B 1 124 ? -2.004 12.07 25.844 1 96 124 GLU B N 1
ATOM 3250 C CA . GLU B 1 124 ? -2.975 12.555 26.828 1 96 124 GLU B CA 1
ATOM 3251 C C . GLU B 1 124 ? -3.967 13.523 26.188 1 96 124 GLU B C 1
ATOM 3253 O O . GLU B 1 124 ? -3.578 14.391 25.391 1 96 124 GLU B O 1
ATOM 3258 N N . GLY B 1 125 ? -5.199 13.281 26.5 1 95.5 125 GLY B N 1
ATOM 3259 C CA . GLY B 1 125 ? -6.238 14.195 26.047 1 95.5 125 GLY B CA 1
ATOM 3260 C C . GLY B 1 125 ? -6.84 13.797 24.719 1 95.5 125 GLY B C 1
ATOM 3261 O O . GLY B 1 125 ? -7.852 14.359 24.297 1 95.5 125 GLY B O 1
ATOM 3262 N N . LEU B 1 126 ? -6.227 12.828 24.031 1 96.62 126 LEU B N 1
ATOM 3263 C CA . LEU B 1 126 ? -6.777 12.367 22.766 1 96.62 126 LEU B CA 1
ATOM 3264 C C . LEU B 1 126 ? -7.949 11.414 23 1 96.62 126 LEU B C 1
ATOM 3266 O O . LEU B 1 126 ? -7.879 10.531 23.844 1 96.62 126 LEU B O 1
ATOM 3270 N N . ALA B 1 127 ? -9.039 11.602 22.297 1 97.56 127 ALA B N 1
ATOM 3271 C CA . ALA B 1 127 ? -10.133 10.633 22.266 1 97.56 127 ALA B CA 1
ATOM 3272 C C . ALA B 1 127 ? -9.789 9.453 21.359 1 97.56 127 ALA B C 1
ATOM 3274 O O . ALA B 1 127 ? -10.266 9.383 20.219 1 97.56 127 ALA B O 1
ATOM 3275 N N . PHE B 1 128 ? -9.047 8.555 21.906 1 97.75 128 PHE B N 1
ATOM 3276 C CA . PHE B 1 128 ? -8.477 7.438 21.172 1 97.75 128 PHE B CA 1
ATOM 3277 C C . PHE B 1 128 ? -9.422 6.246 21.172 1 97.75 128 PHE B C 1
ATOM 3279 O O . PHE B 1 128 ? -9.906 5.828 22.234 1 97.75 128 PHE B O 1
ATOM 3286 N N . THR B 1 129 ? -9.766 5.75 19.969 1 98.5 129 THR B N 1
ATOM 3287 C CA . THR B 1 129 ? -10.492 4.492 19.812 1 98.5 129 THR B CA 1
ATOM 3288 C C . THR B 1 129 ? -9.531 3.359 19.469 1 98.5 129 THR B C 1
ATOM 3290 O O . THR B 1 129 ? -8.992 3.309 18.359 1 98.5 129 THR B O 1
ATOM 3293 N N . SER B 1 130 ? -9.352 2.465 20.391 1 97.75 130 SER B N 1
ATOM 3294 C CA . SER B 1 130 ? -8.367 1.405 20.234 1 97.75 130 SER B CA 1
ATOM 3295 C C . SER B 1 130 ? -8.812 0.384 19.188 1 97.75 130 SER B C 1
ATOM 3297 O O . SER B 1 130 ? -10 0.056 19.109 1 97.75 130 SER B O 1
ATOM 3299 N N . LEU B 1 131 ? -7.902 -0.053 18.422 1 98.5 131 LEU B N 1
ATOM 3300 C CA . LEU B 1 131 ? -8.078 -1.181 17.516 1 98.5 131 LEU B CA 1
ATOM 3301 C C . LEU B 1 131 ? -7.375 -2.424 18.047 1 98.5 131 LEU B C 1
ATOM 3303 O O . LEU B 1 131 ? -6.176 -2.387 18.328 1 98.5 131 LEU B O 1
ATOM 3307 N N . GLU B 1 132 ? -8.102 -3.482 18.266 1 96.94 132 GLU B N 1
ATOM 3308 C CA . GLU B 1 132 ? -7.441 -4.75 18.562 1 96.94 132 GLU B CA 1
ATOM 3309 C C . GLU B 1 132 ? -6.656 -5.266 17.359 1 96.94 132 GLU B C 1
ATOM 3311 O O . GLU B 1 132 ? -7.246 -5.727 16.391 1 96.94 132 GLU B O 1
ATOM 3316 N N . SER B 1 133 ? -5.348 -5.176 17.438 1 96.31 133 SER B N 1
ATOM 3317 C CA . SER B 1 133 ? -4.465 -5.574 16.344 1 96.31 133 SER B CA 1
ATOM 3318 C C . SER B 1 133 ? -3.043 -5.816 16.844 1 96.31 133 SER B C 1
ATOM 3320 O O . SER B 1 133 ? -2.611 -5.211 17.828 1 96.31 133 SER B O 1
ATOM 3322 N N . ASN B 1 134 ? -2.361 -6.758 16.266 1 95.56 134 ASN B N 1
ATOM 3323 C CA . ASN B 1 134 ? -0.92 -6.883 16.453 1 95.56 134 ASN B CA 1
ATOM 3324 C C . ASN B 1 134 ? -0.149 -6.004 15.469 1 95.56 134 ASN B C 1
ATOM 3326 O O . ASN B 1 134 ? -0.082 -6.309 14.273 1 95.56 134 ASN B O 1
ATOM 3330 N N . ASP B 1 135 ? 0.355 -4.91 15.961 1 97 135 ASP B N 1
ATOM 3331 C CA . ASP B 1 135 ? 1.024 -3.945 15.102 1 97 135 ASP B CA 1
ATOM 3332 C C . ASP B 1 135 ? 2.541 -4.039 15.242 1 97 135 ASP B C 1
ATOM 3334 O O . ASP B 1 135 ? 3.061 -4.18 16.344 1 97 135 ASP B O 1
ATOM 3338 N N . ALA B 1 136 ? 3.201 -3.902 14.156 1 96.19 136 ALA B N 1
ATOM 3339 C CA . ALA B 1 136 ? 4.652 -4.086 14.148 1 96.19 136 ALA B CA 1
ATOM 3340 C C . ALA B 1 136 ? 5.363 -2.838 14.664 1 96.19 136 ALA B C 1
ATOM 3342 O O . ALA B 1 136 ? 6.508 -2.912 15.125 1 96.19 136 ALA B O 1
ATOM 3343 N N . TYR B 1 137 ? 4.699 -1.658 14.656 1 96.62 137 TYR B N 1
ATOM 3344 C CA . TYR B 1 137 ? 5.453 -0.417 14.797 1 96.62 137 TYR B CA 1
ATOM 3345 C C . TYR B 1 137 ? 5.055 0.323 16.062 1 96.62 137 TYR B C 1
ATOM 3347 O O . TYR B 1 137 ? 5.754 1.236 16.516 1 96.62 137 TYR B O 1
ATOM 3355 N N . ALA B 1 138 ? 3.891 -0.03 16.609 1 97.25 138 ALA B N 1
ATOM 3356 C CA . ALA B 1 138 ? 3.395 0.674 17.797 1 97.25 138 ALA B CA 1
ATOM 3357 C C . ALA B 1 138 ? 2.885 -0.308 18.844 1 97.25 138 ALA B C 1
ATOM 3359 O O . ALA B 1 138 ? 2.402 -1.393 18.5 1 97.25 138 ALA B O 1
ATOM 3360 N N . ASP B 1 139 ? 2.92 0.066 20.078 1 96.5 139 ASP B N 1
ATOM 3361 C CA . ASP B 1 139 ? 2.346 -0.753 21.141 1 96.5 139 ASP B CA 1
ATOM 3362 C C . ASP B 1 139 ? 0.836 -0.906 20.969 1 96.5 139 ASP B C 1
ATOM 3364 O O . ASP B 1 139 ? 0.287 -1.989 21.172 1 96.5 139 ASP B O 1
ATOM 3368 N N . GLU B 1 140 ? 0.281 0.254 20.641 1 97.5 140 GLU B N 1
ATOM 3369 C CA . GLU B 1 140 ? -1.152 0.281 20.375 1 97.5 140 GLU B CA 1
ATOM 3370 C C . GLU B 1 140 ? -1.46 1.108 19.125 1 97.5 140 GLU B C 1
ATOM 3372 O O . GLU B 1 140 ? -0.754 2.072 18.828 1 97.5 140 GLU B O 1
ATOM 3377 N N . VAL B 1 141 ? -2.514 0.701 18.469 1 98.62 141 VAL B N 1
ATOM 3378 C CA . VAL B 1 141 ? -2.98 1.453 17.312 1 98.62 141 VAL B CA 1
ATOM 3379 C C . VAL B 1 141 ? -4.488 1.676 17.406 1 98.62 141 VAL B C 1
ATOM 3381 O O . VAL B 1 141 ? -5.176 0.97 18.156 1 98.62 141 VAL B O 1
ATOM 3384 N N . GLY B 1 142 ? -4.934 2.66 16.75 1 98.75 142 GLY B N 1
ATOM 3385 C CA . GLY B 1 142 ? -6.344 3.021 16.719 1 98.75 142 GLY B CA 1
ATOM 3386 C C . GLY B 1 142 ? -6.621 4.277 15.914 1 98.75 142 GLY B C 1
ATOM 3387 O O . GLY B 1 142 ? -6.023 4.484 14.859 1 98.75 142 GLY B O 1
ATOM 3388 N N . PHE B 1 143 ? -7.617 4.973 16.375 1 98.88 143 PHE B N 1
ATOM 3389 C CA . PHE B 1 143 ? -8.086 6.113 15.594 1 98.88 143 PHE B CA 1
ATOM 3390 C C . PHE B 1 143 ? -8.398 7.297 16.5 1 98.88 143 PHE B C 1
ATOM 3392 O O . PHE B 1 143 ? -8.891 7.117 17.609 1 98.88 143 PHE B O 1
ATOM 3399 N N . VAL B 1 144 ? -8.07 8.406 16.031 1 98.62 144 VAL B N 1
ATOM 3400 C CA . VAL B 1 144 ? -8.469 9.672 16.625 1 98.62 144 VAL B CA 1
ATOM 3401 C C . VAL B 1 144 ? -9.086 10.578 15.562 1 98.62 144 VAL B C 1
ATOM 3403 O O . VAL B 1 144 ? -8.422 10.938 14.586 1 98.62 144 VAL B O 1
ATOM 3406 N N . ASP B 1 145 ? -10.336 10.906 15.719 1 97.19 145 ASP B N 1
ATOM 3407 C CA . ASP B 1 145 ? -11.031 11.852 14.844 1 97.19 145 ASP B CA 1
ATOM 3408 C C . ASP B 1 145 ? -10.891 11.453 13.383 1 97.19 145 ASP B C 1
ATOM 3410 O O . ASP B 1 145 ? -10.625 12.297 12.523 1 97.19 145 ASP B O 1
ATOM 3414 N N . GLY B 1 146 ? -10.992 10.141 13.125 1 98.06 146 GLY B N 1
ATOM 3415 C CA . GLY B 1 146 ? -11.023 9.672 11.75 1 98.06 146 GLY B CA 1
ATOM 3416 C C . GLY B 1 146 ? -9.641 9.484 11.156 1 98.06 146 GLY B C 1
ATOM 3417 O O . GLY B 1 146 ? -9.5 9.328 9.938 1 98.06 146 GLY B O 1
ATOM 3418 N N . PHE B 1 147 ? -8.586 9.555 11.984 1 98.94 147 PHE B N 1
ATOM 3419 C CA . PHE B 1 147 ? -7.219 9.367 11.516 1 98.94 147 PHE B CA 1
ATOM 3420 C C . PHE B 1 147 ? -6.586 8.133 12.148 1 98.94 147 PHE B C 1
ATOM 3422 O O . PHE B 1 147 ? -6.801 7.863 13.336 1 98.94 147 PHE B O 1
ATOM 3429 N N . PRO B 1 148 ? -5.809 7.348 11.398 1 98.94 148 PRO B N 1
ATOM 3430 C CA . PRO B 1 148 ? -5.07 6.23 11.984 1 98.94 148 PRO B CA 1
ATOM 3431 C C . PRO B 1 148 ? -3.9 6.684 12.859 1 98.94 148 PRO B C 1
ATOM 3433 O O . PRO B 1 148 ? -3.123 7.551 12.453 1 98.94 148 PRO B O 1
ATOM 3436 N N . VAL B 1 149 ? -3.814 6.098 14.031 1 98.94 149 VAL B N 1
ATOM 3437 C CA . VAL B 1 149 ? -2.883 6.602 15.039 1 98.94 149 VAL B CA 1
ATOM 3438 C C . VAL B 1 149 ? -2.162 5.434 15.703 1 98.94 149 VAL B C 1
ATOM 3440 O O . VAL B 1 149 ? -2.777 4.41 16.016 1 98.94 149 VAL B O 1
ATOM 3443 N N . GLY B 1 150 ? -0.848 5.551 15.859 1 98.62 150 GLY B N 1
ATOM 3444 C CA . GLY B 1 150 ? -0.095 4.727 16.781 1 98.62 150 GLY B CA 1
ATOM 3445 C C . GLY B 1 150 ? 0.18 5.414 18.109 1 98.62 150 GLY B C 1
ATOM 3446 O O . GLY B 1 150 ? 0.207 6.645 18.172 1 98.62 150 GLY B O 1
ATOM 3447 N N . ARG B 1 151 ? 0.304 4.641 19.125 1 97.38 151 ARG B N 1
ATOM 3448 C CA . ARG B 1 151 ? 0.755 5.207 20.391 1 97.38 151 ARG B CA 1
ATOM 3449 C C . ARG B 1 151 ? 1.591 4.199 21.172 1 97.38 151 ARG B C 1
ATOM 3451 O O . ARG B 1 151 ? 1.439 2.988 21 1 97.38 151 ARG B O 1
ATOM 3458 N N . ASP B 1 152 ? 2.471 4.699 21.844 1 94.81 152 ASP B N 1
ATOM 3459 C CA . ASP B 1 152 ? 3.33 3.883 22.688 1 94.81 152 ASP B CA 1
ATOM 3460 C C . ASP B 1 152 ? 3.141 4.238 24.172 1 94.81 152 ASP B C 1
ATOM 3462 O O . ASP B 1 152 ? 3.223 5.41 24.547 1 94.81 152 ASP B O 1
ATOM 3466 N N . SER B 1 153 ? 2.928 3.256 24.938 1 88.88 153 SER B N 1
ATOM 3467 C CA . SER B 1 153 ? 2.67 3.461 26.359 1 88.88 153 SER B CA 1
ATOM 3468 C C . SER B 1 153 ? 3.943 3.846 27.094 1 88.88 153 SER B C 1
ATOM 3470 O O . SER B 1 153 ? 3.891 4.551 28.109 1 88.88 153 SER B O 1
ATOM 3472 N N . ALA B 1 154 ? 5.055 3.371 26.609 1 89 154 ALA B N 1
ATOM 3473 C CA . ALA B 1 154 ? 6.316 3.578 27.312 1 89 154 ALA B CA 1
ATOM 3474 C C . ALA B 1 154 ? 6.652 5.062 27.422 1 89 154 ALA B C 1
ATOM 3476 O O . ALA B 1 154 ? 7.121 5.531 28.453 1 89 154 ALA B O 1
ATOM 3477 N N . ASP B 1 155 ? 6.328 5.844 26.375 1 89.94 155 ASP B N 1
ATOM 3478 C CA . ASP B 1 155 ? 6.727 7.246 26.406 1 89.94 155 ASP B CA 1
ATOM 3479 C C . ASP B 1 155 ? 5.516 8.164 26.266 1 89.94 155 ASP B C 1
ATOM 3481 O O . ASP B 1 155 ? 5.656 9.391 26.266 1 89.94 155 ASP B O 1
ATOM 3485 N N . GLY B 1 156 ? 4.312 7.578 26.172 1 95.25 156 GLY B N 1
ATOM 3486 C CA . GLY B 1 156 ? 3.084 8.352 26.156 1 95.25 156 GLY B CA 1
ATOM 3487 C C . GLY B 1 156 ? 2.885 9.148 24.891 1 95.25 156 GLY B C 1
ATOM 3488 O O . GLY B 1 156 ? 2.168 10.148 24.875 1 95.25 156 GLY B O 1
ATOM 3489 N N . ARG B 1 157 ? 3.559 8.75 23.828 1 97.06 157 ARG B N 1
ATOM 3490 C CA . ARG B 1 157 ? 3.492 9.484 22.578 1 97.06 157 ARG B CA 1
ATOM 3491 C C . ARG B 1 157 ? 2.449 8.883 21.641 1 97.06 157 ARG B C 1
ATOM 3493 O O . ARG B 1 157 ? 2.219 7.672 21.656 1 97.06 157 ARG B O 1
ATOM 3500 N N . ALA B 1 158 ? 1.797 9.727 20.906 1 98.62 158 ALA B N 1
ATOM 3501 C CA . ALA B 1 158 ? 0.885 9.352 19.828 1 98.62 158 ALA B CA 1
ATOM 3502 C C . ALA B 1 158 ? 1.268 10.047 18.516 1 98.62 158 ALA B C 1
ATOM 3504 O O . ALA B 1 158 ? 1.782 11.164 18.531 1 98.62 158 ALA B O 1
ATOM 3505 N N . TRP B 1 159 ? 1.048 9.422 17.438 1 98.75 159 TRP B N 1
ATOM 3506 C CA . TRP B 1 159 ? 1.399 9.969 16.125 1 98.75 159 TRP B CA 1
ATOM 3507 C C . TRP B 1 159 ? 0.458 9.453 15.047 1 98.75 159 TRP B C 1
ATOM 3509 O O . TRP B 1 159 ? -0.189 8.414 15.227 1 98.75 159 TRP B O 1
ATOM 3519 N N . LEU B 1 160 ? 0.3 10.18 14.008 1 98.94 160 LEU B N 1
ATOM 3520 C CA . LEU B 1 160 ? -0.389 9.688 12.82 1 98.94 160 LEU B CA 1
ATOM 3521 C C . LEU B 1 160 ? 0.439 8.617 12.117 1 98.94 160 LEU B C 1
ATOM 3523 O O . LEU B 1 160 ? 1.658 8.758 11.992 1 98.94 160 LEU B O 1
ATOM 3527 N N . ALA B 1 161 ? -0.25 7.543 11.727 1 98.94 161 ALA B N 1
ATOM 3528 C CA . ALA B 1 161 ? 0.435 6.457 11.023 1 98.94 161 ALA B CA 1
ATOM 3529 C C . ALA B 1 161 ? 0.507 6.727 9.523 1 98.94 161 ALA B C 1
ATOM 3531 O O . ALA B 1 161 ? -0.441 7.25 8.938 1 98.94 161 ALA B O 1
ATOM 3532 N N . HIS B 1 162 ? 1.596 6.352 8.883 1 98.88 162 HIS B N 1
ATOM 3533 C CA . HIS B 1 162 ? 1.837 6.602 7.469 1 98.88 162 HIS B CA 1
ATOM 3534 C C . HIS B 1 162 ? 1.044 5.637 6.598 1 98.88 162 HIS B C 1
ATOM 3536 O O . HIS B 1 162 ? 1.6 5.012 5.691 1 98.88 162 HIS B O 1
ATOM 3542 N N . CYS B 1 163 ? -0.263 5.539 6.832 1 98.94 163 CYS B N 1
ATOM 3543 C CA . CYS B 1 163 ? -1.143 4.699 6.023 1 98.94 163 CYS B CA 1
ATOM 3544 C C . CYS B 1 163 ? -1.339 5.297 4.633 1 98.94 163 CYS B C 1
ATOM 3546 O O . CYS B 1 163 ? -1.009 6.461 4.402 1 98.94 163 CYS B O 1
ATOM 3548 N N . TYR B 1 164 ? -1.806 4.473 3.668 1 98.94 164 TYR B N 1
ATOM 3549 C CA . TYR B 1 164 ? -2.162 4.91 2.324 1 98.94 164 TYR B CA 1
ATOM 3550 C C . TYR B 1 164 ? -3.043 6.152 2.371 1 98.94 164 TYR B C 1
ATOM 3552 O O . TYR B 1 164 ? -4.012 6.207 3.131 1 98.94 164 TYR B O 1
ATOM 3560 N N . GLY B 1 165 ? -2.631 7.207 1.615 1 98.94 165 GLY B N 1
ATOM 3561 C CA . GLY B 1 165 ? -3.441 8.406 1.478 1 98.94 165 GLY B CA 1
ATOM 3562 C C . GLY B 1 165 ? -3.072 9.492 2.469 1 98.94 165 GLY B C 1
ATOM 3563 O O . GLY B 1 165 ? -3.566 10.617 2.375 1 98.94 165 GLY B O 1
ATOM 3564 N N . MET B 1 166 ? -2.199 9.195 3.426 1 99 166 MET B N 1
ATOM 3565 C CA . MET B 1 166 ? -1.835 10.188 4.43 1 99 166 MET B CA 1
ATOM 3566 C C . MET B 1 166 ? -0.976 11.289 3.814 1 99 166 MET B C 1
ATOM 3568 O O . MET B 1 166 ? -0.156 11.023 2.934 1 99 166 MET B O 1
ATOM 3572 N N . LEU B 1 167 ? -1.144 12.516 4.293 1 99 167 LEU B N 1
ATOM 3573 C CA . LEU B 1 167 ? -0.454 13.719 3.846 1 99 167 LEU B CA 1
ATOM 3574 C C . LEU B 1 167 ? 0.684 14.078 4.797 1 99 167 LEU B C 1
ATOM 3576 O O . LEU B 1 167 ? 0.475 14.195 6.004 1 99 167 LEU B O 1
ATOM 3580 N N . GLY B 1 168 ? 1.862 14.297 4.234 1 98.94 168 GLY B N 1
ATOM 3581 C CA . GLY B 1 168 ? 2.996 14.68 5.059 1 98.94 168 GLY B CA 1
ATOM 3582 C C . GLY B 1 168 ? 3.727 15.898 4.539 1 98.94 168 GLY B C 1
ATOM 3583 O O . GLY B 1 168 ? 3.557 16.281 3.381 1 98.94 168 GLY B O 1
ATOM 3584 N N . ALA B 1 169 ? 4.445 16.547 5.43 1 98.88 169 ALA B N 1
ATOM 3585 C CA . ALA B 1 169 ? 5.355 17.641 5.09 1 98.88 169 ALA B CA 1
ATOM 3586 C C . ALA B 1 169 ? 6.758 17.125 4.805 1 98.88 169 ALA B C 1
ATOM 3588 O O . ALA B 1 169 ? 7.473 16.7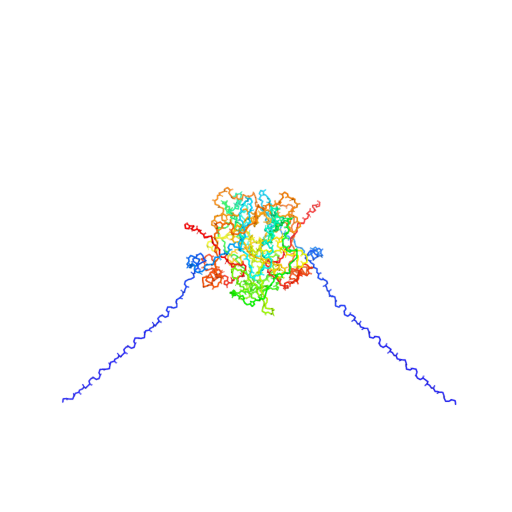03 5.723 1 98.88 169 ALA B O 1
ATOM 3589 N N . GLY B 1 170 ? 7.066 17.141 3.549 1 98.38 170 GLY B N 1
ATOM 3590 C CA . GLY B 1 170 ? 8.422 16.719 3.221 1 98.38 170 GLY B CA 1
ATOM 3591 C C . GLY B 1 170 ? 9.484 17.516 3.965 1 98.38 170 GLY B C 1
ATOM 3592 O O . GLY B 1 170 ? 9.273 18.688 4.289 1 98.38 170 GLY B O 1
ATOM 3593 N N . ARG B 1 171 ? 10.617 16.828 4.195 1 97.56 171 ARG B N 1
ATOM 3594 C CA . ARG B 1 171 ? 11.703 17.531 4.887 1 97.56 171 ARG B CA 1
ATOM 3595 C C . ARG B 1 171 ? 13.062 17.109 4.336 1 97.56 171 ARG B C 1
ATOM 3597 O O . ARG B 1 171 ? 13.18 16.047 3.715 1 97.56 171 ARG B O 1
ATOM 3604 N N . ALA B 1 172 ? 13.984 18 4.555 1 96.62 172 ALA B N 1
ATOM 3605 C CA . ALA B 1 172 ? 15.391 17.656 4.324 1 96.62 172 ALA B CA 1
ATOM 3606 C C . ALA B 1 172 ? 15.984 16.922 5.52 1 96.62 172 ALA B C 1
ATOM 3608 O O . ALA B 1 172 ? 15.258 16.25 6.266 1 96.62 172 ALA B O 1
ATOM 3609 N N . ASN B 1 173 ? 17.234 16.891 5.621 1 96.19 173 ASN B N 1
ATOM 3610 C CA . ASN B 1 173 ? 17.875 16.141 6.695 1 96.19 173 ASN B CA 1
ATOM 3611 C C . ASN B 1 173 ? 17.578 16.75 8.062 1 96.19 173 ASN B C 1
ATOM 3613 O O . ASN B 1 173 ? 17.391 16.031 9.039 1 96.19 173 ASN B O 1
ATOM 3617 N N . ASP B 1 174 ? 17.5 18.094 8.062 1 97.19 174 ASP B N 1
ATOM 3618 C CA . ASP B 1 174 ? 17.203 18.734 9.336 1 97.19 174 ASP B CA 1
ATOM 3619 C C . ASP B 1 174 ? 15.766 18.469 9.766 1 97.19 174 ASP B C 1
ATOM 3621 O O . ASP B 1 174 ? 14.836 18.641 8.977 1 97.19 174 ASP B O 1
ATOM 3625 N N . VAL B 1 175 ? 15.539 18.156 11.023 1 97.5 175 VAL B N 1
ATOM 3626 C CA . VAL B 1 175 ? 14.234 17.734 11.516 1 97.5 175 VAL B CA 1
ATOM 3627 C C . VAL B 1 175 ? 13.258 18.906 11.484 1 97.5 175 VAL B C 1
ATOM 3629 O O . VAL B 1 175 ? 12.039 18.703 11.492 1 97.5 175 VAL B O 1
ATOM 3632 N N . ASP B 1 176 ? 13.766 20.141 11.469 1 98.12 176 ASP B N 1
ATOM 3633 C CA . ASP B 1 176 ? 12.883 21.297 11.5 1 98.12 176 ASP B CA 1
ATOM 3634 C C . ASP B 1 176 ? 12.719 21.906 10.109 1 98.12 176 ASP B C 1
ATOM 3636 O O . ASP B 1 176 ? 12.148 22.984 9.961 1 98.12 176 ASP B O 1
ATOM 3640 N N . SER B 1 177 ? 13.18 21.156 9.094 1 97.88 177 SER B N 1
ATOM 3641 C CA . SER B 1 177 ? 13.133 21.688 7.738 1 97.88 177 SER B CA 1
ATOM 3642 C C . SER B 1 177 ? 11.781 21.438 7.082 1 97.88 177 SER B C 1
ATOM 3644 O O . SER B 1 177 ? 11.469 22.016 6.047 1 97.88 177 SER B O 1
ATOM 3646 N N . GLY B 1 178 ? 10.969 20.531 7.609 1 98.31 178 GLY B N 1
ATOM 3647 C CA . GLY B 1 178 ? 9.641 20.281 7.09 1 98.31 178 GLY B CA 1
ATOM 3648 C C . GLY B 1 178 ? 8.633 21.344 7.488 1 98.31 178 GLY B C 1
ATOM 3649 O O . GLY B 1 178 ? 8.039 21.266 8.562 1 98.31 178 GLY B O 1
ATOM 3650 N N . ASN B 1 179 ? 8.43 22.297 6.598 1 98.31 179 ASN B N 1
ATOM 3651 C CA . ASN B 1 179 ? 7.637 23.453 6.977 1 98.31 179 ASN B CA 1
ATOM 3652 C C . ASN B 1 179 ? 6.355 23.562 6.152 1 98.31 179 ASN B C 1
ATOM 3654 O O . ASN B 1 179 ? 5.777 24.641 6.027 1 98.31 179 ASN B O 1
ATOM 3658 N N . ALA B 1 180 ? 5.973 22.469 5.441 1 98.56 180 ALA B N 1
ATOM 3659 C CA . ALA B 1 180 ? 4.742 22.328 4.664 1 98.56 180 ALA B CA 1
ATOM 3660 C C . ALA B 1 180 ? 4.871 23.016 3.309 1 98.56 180 ALA B C 1
ATOM 3662 O O . ALA B 1 180 ? 3.896 23.125 2.561 1 98.56 180 ALA B O 1
ATOM 3663 N N . ALA B 1 181 ? 6.105 23.469 2.961 1 98.38 181 ALA B N 1
ATOM 3664 C CA . ALA B 1 181 ? 6.316 24.031 1.635 1 98.38 181 ALA B CA 1
ATOM 3665 C C . ALA B 1 181 ? 6.465 22.938 0.582 1 98.38 181 ALA B C 1
ATOM 3667 O O . ALA B 1 181 ? 6.363 23.203 -0.618 1 98.38 181 ALA B O 1
ATOM 3668 N N . GLU B 1 182 ? 6.809 21.797 1.004 1 98.31 182 GLU B N 1
ATOM 3669 C CA . GLU B 1 182 ? 6.809 20.562 0.231 1 98.31 182 GLU B CA 1
ATOM 3670 C C . GLU B 1 182 ? 5.906 19.516 0.873 1 98.31 182 GLU B C 1
ATOM 3672 O O . GLU B 1 182 ? 6 19.25 2.074 1 98.31 182 GLU B O 1
ATOM 3677 N N . LEU B 1 183 ? 5.055 18.984 0.064 1 98.94 183 LEU B N 1
ATOM 3678 C CA . LEU B 1 183 ? 4.066 18.047 0.592 1 98.94 183 LEU B CA 1
ATOM 3679 C C . LEU B 1 183 ? 4.113 16.719 -0.158 1 98.94 183 LEU B C 1
ATOM 3681 O O . LEU B 1 183 ? 4.59 16.656 -1.295 1 98.94 183 LEU B O 1
ATOM 3685 N N . TYR B 1 184 ? 3.689 15.633 0.468 1 98.94 184 TYR B N 1
ATOM 3686 C CA . TYR B 1 184 ? 3.582 14.344 -0.193 1 98.94 184 TYR B CA 1
ATOM 3687 C C . TYR B 1 184 ? 2.375 13.562 0.32 1 98.94 184 TYR B C 1
ATOM 3689 O O . TYR B 1 184 ? 1.857 13.852 1.401 1 98.94 184 TYR B O 1
ATOM 3697 N N . VAL B 1 185 ? 1.898 12.648 -0.446 1 99 185 VAL B N 1
ATOM 3698 C CA . VAL B 1 185 ? 0.856 11.688 -0.093 1 99 185 VAL B CA 1
ATOM 3699 C C . VAL B 1 185 ? 1.379 10.266 -0.276 1 99 185 VAL B C 1
ATOM 3701 O O . VAL B 1 185 ? 2.055 9.969 -1.265 1 99 185 VAL B O 1
ATOM 3704 N N . VAL B 1 186 ? 1.088 9.43 0.709 1 99 186 VAL B N 1
ATOM 3705 C CA . VAL B 1 186 ? 1.46 8.023 0.612 1 99 186 VAL B CA 1
ATOM 3706 C C . VAL B 1 186 ? 0.583 7.324 -0.426 1 99 186 VAL B C 1
ATOM 3708 O O . VAL B 1 186 ? -0.645 7.316 -0.305 1 99 186 VAL B O 1
ATOM 3711 N N . THR B 1 187 ? 1.183 6.707 -1.447 1 98.94 187 THR B N 1
ATOM 3712 C CA . THR B 1 187 ? 0.428 6.078 -2.527 1 98.94 187 THR B CA 1
ATOM 3713 C C . THR B 1 187 ? 0.855 4.625 -2.709 1 98.94 187 THR B C 1
ATOM 3715 O O . THR B 1 187 ? 0.72 4.062 -3.799 1 98.94 187 THR B O 1
ATOM 3718 N N . GLY B 1 188 ? 1.431 3.984 -1.758 1 98.69 188 GLY B N 1
ATOM 3719 C CA . GLY B 1 188 ? 1.841 2.588 -1.744 1 98.69 188 GLY B CA 1
ATOM 3720 C C . GLY B 1 188 ? 1.629 1.918 -0.4 1 98.69 188 GLY B C 1
ATOM 3721 O O . GLY B 1 188 ? 0.821 2.379 0.409 1 98.69 188 GLY B O 1
ATOM 3722 N N . HIS B 1 189 ? 2.225 0.751 -0.244 1 98.81 189 HIS B N 1
ATOM 3723 C CA . HIS B 1 189 ? 2.209 0.105 1.063 1 98.81 189 HIS B CA 1
ATOM 3724 C C . HIS B 1 189 ? 2.742 1.037 2.145 1 98.81 189 HIS B C 1
ATOM 3726 O O . HIS B 1 189 ? 3.746 1.725 1.939 1 98.81 189 HIS B O 1
ATOM 3732 N N . ALA B 1 190 ? 2.064 1.059 3.242 1 98.88 190 ALA B N 1
ATOM 3733 C CA . ALA B 1 190 ? 2.342 2 4.324 1 98.88 190 ALA B CA 1
ATOM 3734 C C . ALA B 1 190 ? 3.812 1.955 4.727 1 98.88 190 ALA B C 1
ATOM 3736 O O . ALA B 1 190 ? 4.273 0.966 5.301 1 98.88 190 ALA B O 1
ATOM 3737 N N . PRO B 1 191 ? 4.559 3.045 4.43 1 98.5 191 PRO B N 1
ATOM 3738 C CA . PRO B 1 191 ? 5.957 3.104 4.871 1 98.5 191 PRO B CA 1
ATOM 3739 C C . PRO B 1 191 ? 6.094 3.514 6.336 1 98.5 191 PRO B C 1
ATOM 3741 O O . PRO B 1 191 ? 6.637 4.582 6.633 1 98.5 191 PRO B O 1
ATOM 3744 N N . ARG B 1 192 ? 5.801 2.639 7.219 1 98.25 192 ARG B N 1
ATOM 3745 C CA . ARG B 1 192 ? 5.609 2.939 8.633 1 98.25 192 ARG B CA 1
ATOM 3746 C C . ARG B 1 192 ? 6.941 3.248 9.312 1 98.25 192 ARG B C 1
ATOM 3748 O O . ARG B 1 192 ? 6.969 3.768 10.43 1 98.25 192 ARG B O 1
ATOM 3755 N N . HIS B 1 193 ? 8.055 2.959 8.617 1 97.62 193 HIS B N 1
ATOM 3756 C CA . HIS B 1 193 ? 9.352 3.385 9.125 1 97.62 193 HIS B CA 1
ATOM 3757 C C . HIS B 1 193 ? 9.453 4.906 9.18 1 97.62 193 HIS B C 1
ATOM 3759 O O . HIS B 1 193 ? 10.344 5.453 9.828 1 97.62 193 HIS B O 1
ATOM 3765 N N . LEU B 1 194 ? 8.562 5.609 8.492 1 98.19 194 LEU B N 1
ATOM 3766 C CA . LEU B 1 194 ? 8.539 7.066 8.508 1 98.19 194 LEU B CA 1
ATOM 3767 C C . LEU B 1 194 ? 7.805 7.594 9.734 1 98.19 194 LEU B C 1
ATOM 3769 O O . LEU B 1 194 ? 7.898 8.781 10.062 1 98.19 194 LEU B O 1
ATOM 3773 N N . ASP B 1 195 ? 7.031 6.703 10.414 1 98.12 195 ASP B N 1
ATOM 3774 C CA . ASP B 1 195 ? 6.387 7.133 11.648 1 98.12 195 ASP B CA 1
ATOM 3775 C C . ASP B 1 195 ? 7.387 7.789 12.594 1 98.12 195 ASP B C 1
ATOM 3777 O O . ASP B 1 195 ? 8.5 7.293 12.766 1 98.12 195 ASP B O 1
ATOM 3781 N N . ARG B 1 196 ? 6.957 8.938 13.109 1 97.19 196 ARG B N 1
ATOM 3782 C CA . ARG B 1 196 ? 7.715 9.695 14.102 1 97.19 196 ARG B CA 1
ATOM 3783 C C . ARG B 1 196 ? 8.977 10.297 13.484 1 97.19 196 ARG B C 1
ATOM 3785 O O . ARG B 1 196 ? 9.883 10.711 14.211 1 97.19 196 ARG B O 1
ATOM 3792 N N . ASN B 1 197 ? 9.062 10.336 12.156 1 98.06 197 ASN B N 1
ATOM 3793 C CA . ASN B 1 197 ? 10.219 10.938 11.508 1 98.06 197 ASN B CA 1
ATOM 3794 C C . ASN B 1 197 ? 9.812 12.062 10.562 1 98.06 197 ASN B C 1
ATOM 3796 O O . ASN B 1 197 ? 10.648 12.867 10.148 1 98.06 197 ASN B O 1
ATOM 3800 N N . VAL B 1 198 ? 8.578 12.094 10.195 1 98.38 198 VAL B N 1
ATOM 3801 C CA . VAL B 1 198 ? 8.023 13.133 9.328 1 98.38 198 VAL B CA 1
ATOM 3802 C C . VAL B 1 198 ? 6.664 13.578 9.867 1 98.38 198 VAL B C 1
ATOM 3804 O O . VAL B 1 198 ? 5.879 12.758 10.344 1 98.38 198 VAL B O 1
ATOM 3807 N N . THR B 1 199 ? 6.434 14.867 9.789 1 98.81 199 THR B N 1
ATOM 3808 C CA . THR B 1 199 ? 5.141 15.367 10.25 1 98.81 199 THR B CA 1
ATOM 3809 C C . THR B 1 199 ? 4.039 15.016 9.258 1 98.81 199 THR B C 1
ATOM 3811 O O . THR B 1 199 ? 4.074 15.445 8.102 1 98.81 199 THR B O 1
ATOM 3814 N N . LEU B 1 200 ? 3.127 14.211 9.703 1 98.94 200 LEU B N 1
ATOM 3815 C CA . LEU B 1 200 ? 1.882 14.008 8.969 1 98.94 200 LEU B CA 1
ATOM 3816 C C . LEU B 1 200 ? 0.837 15.039 9.375 1 98.94 200 LEU B C 1
ATOM 3818 O O . LEU B 1 200 ? 0.74 15.398 10.547 1 98.94 200 LEU B O 1
ATOM 3822 N N . MET B 1 201 ? 0.014 15.453 8.312 1 98.69 201 MET B N 1
ATOM 3823 C CA . MET B 1 201 ? -0.855 16.594 8.602 1 98.69 201 MET B CA 1
ATOM 3824 C C . MET B 1 201 ? -2.277 16.328 8.117 1 98.69 201 MET B C 1
ATOM 3826 O O . MET B 1 201 ? -3.117 17.219 8.125 1 98.69 201 MET B O 1
ATOM 3830 N N . GLY B 1 202 ? -2.559 15.203 7.625 1 98.94 202 GLY B N 1
ATOM 3831 C CA . GLY B 1 202 ? -3.891 14.93 7.109 1 98.94 202 GLY B CA 1
ATOM 3832 C C . GLY B 1 202 ? -3.953 13.68 6.254 1 98.94 202 GLY B C 1
ATOM 3833 O O . GLY B 1 202 ? -3.094 12.805 6.359 1 98.94 202 GLY B O 1
ATOM 3834 N N . ARG B 1 203 ? -5.082 13.578 5.484 1 98.94 203 ARG B N 1
ATOM 3835 C CA . ARG B 1 203 ? -5.285 12.453 4.582 1 98.94 203 ARG B CA 1
ATOM 3836 C C . ARG B 1 203 ? -6.152 12.852 3.393 1 98.94 203 ARG B C 1
ATOM 3838 O O . ARG B 1 203 ? -6.973 13.766 3.494 1 98.94 203 ARG B O 1
ATOM 3845 N N . VAL B 1 204 ? -5.965 12.195 2.322 1 98.94 204 VAL B N 1
ATOM 3846 C CA . VAL B 1 204 ? -6.848 12.359 1.17 1 98.94 204 VAL B CA 1
ATOM 3847 C C . VAL B 1 204 ? -8.203 11.734 1.468 1 98.94 204 VAL B C 1
ATOM 3849 O O . VAL B 1 204 ? -8.281 10.617 1.978 1 98.94 204 VAL B O 1
ATOM 3852 N N . ILE B 1 205 ? -9.258 12.422 1.133 1 98.75 205 ILE B N 1
ATOM 3853 C CA . ILE B 1 205 ? -10.586 11.891 1.396 1 98.75 205 ILE B CA 1
ATOM 3854 C C . ILE B 1 205 ? -11.352 11.727 0.082 1 98.75 205 ILE B C 1
ATOM 3856 O O . ILE B 1 205 ? -12.414 11.102 0.046 1 98.75 205 ILE B O 1
ATOM 3860 N N . PHE B 1 206 ? -10.82 12.281 -0.938 1 98.19 206 PHE B N 1
ATOM 3861 C CA . PHE B 1 206 ? -11.43 12.164 -2.256 1 98.19 206 PHE B CA 1
ATOM 3862 C C . PHE B 1 206 ? -10.398 12.375 -3.355 1 98.19 206 PHE B C 1
ATOM 3864 O O . PHE B 1 206 ? -9.547 13.258 -3.252 1 98.19 206 PHE B O 1
ATOM 3871 N N . GLY B 1 207 ? -10.445 11.531 -4.418 1 98.56 207 GLY B N 1
ATOM 3872 C CA . GLY B 1 207 ? -9.695 11.781 -5.641 1 98.56 207 GLY B CA 1
ATOM 3873 C C . GLY B 1 207 ? -8.266 11.289 -5.574 1 98.56 207 GLY B C 1
ATOM 3874 O O . GLY B 1 207 ? -7.391 11.82 -6.27 1 98.56 207 GLY B O 1
ATOM 3875 N N . ILE B 1 208 ? -7.941 10.32 -4.754 1 98.88 208 ILE B N 1
ATOM 3876 C CA . ILE B 1 208 ? -6.559 9.883 -4.59 1 98.88 208 ILE B CA 1
ATOM 3877 C C . ILE B 1 208 ? -6.055 9.266 -5.891 1 98.88 208 ILE B C 1
ATOM 3879 O O . ILE B 1 208 ? -4.848 9.258 -6.152 1 98.88 208 ILE B O 1
ATOM 3883 N N . GLU B 1 209 ? -6.973 8.781 -6.746 1 98.56 209 GLU B N 1
ATOM 3884 C CA . GLU B 1 209 ? -6.578 8.164 -8.008 1 98.56 209 GLU B CA 1
ATOM 3885 C C . GLU B 1 209 ? -5.871 9.164 -8.914 1 98.56 209 GLU B C 1
ATOM 3887 O O . GLU B 1 209 ? -5.09 8.773 -9.789 1 98.56 209 GLU B O 1
ATOM 3892 N N . HIS B 1 210 ? -6.086 10.438 -8.727 1 98.81 210 HIS B N 1
ATOM 3893 C CA . HIS B 1 210 ? -5.426 11.469 -9.523 1 98.81 210 HIS B CA 1
ATOM 3894 C C . HIS B 1 210 ? -3.969 11.633 -9.109 1 98.81 210 HIS B C 1
ATOM 3896 O O . HIS B 1 210 ? -3.188 12.273 -9.82 1 98.81 210 HIS B O 1
ATOM 3902 N N . LEU B 1 211 ? -3.613 11.07 -7.969 1 98.94 211 LEU B N 1
ATOM 3903 C CA . LEU B 1 211 ? -2.232 11.055 -7.496 1 98.94 211 LEU B CA 1
ATOM 3904 C C . LEU B 1 211 ? -1.622 9.664 -7.668 1 98.94 211 LEU B C 1
ATOM 3906 O O . LEU B 1 211 ? -0.53 9.523 -8.227 1 98.94 211 LEU B O 1
ATOM 3910 N N . SER B 1 212 ? -2.334 8.625 -7.262 1 98.75 212 SER B N 1
ATOM 3911 C CA . SER B 1 212 ? -1.796 7.277 -7.145 1 98.75 212 SER B CA 1
ATOM 3912 C C . SER B 1 212 ? -1.579 6.648 -8.516 1 98.75 212 SER B C 1
ATOM 3914 O O . SER B 1 212 ? -0.851 5.66 -8.648 1 98.75 212 SER B O 1
ATOM 3916 N N . SER B 1 213 ? -2.176 7.227 -9.594 1 98.31 213 SER B N 1
ATOM 3917 C CA . SER B 1 213 ? -2.07 6.625 -10.922 1 98.31 213 SER B CA 1
ATOM 3918 C C . SER B 1 213 ? -1.145 7.438 -11.82 1 98.31 213 SER B C 1
ATOM 3920 O O . SER B 1 213 ? -1.085 7.203 -13.031 1 98.31 213 SER B O 1
ATOM 3922 N N . LEU B 1 214 ? -0.429 8.367 -11.258 1 98.75 214 LEU B N 1
ATOM 3923 C CA . LEU B 1 214 ? 0.512 9.156 -12.055 1 98.75 214 LEU B CA 1
ATOM 3924 C C . LEU B 1 214 ? 1.655 8.281 -12.562 1 98.75 214 LEU B C 1
ATOM 3926 O O . LEU B 1 214 ? 2.072 7.34 -11.875 1 98.75 214 LEU B O 1
ATOM 3930 N N . PRO B 1 215 ? 2.15 8.648 -13.805 1 98.12 215 PRO B N 1
ATOM 3931 C CA . PRO B 1 215 ? 3.363 7.945 -14.234 1 98.12 215 PRO B CA 1
ATOM 3932 C C . PRO B 1 215 ? 4.492 8.039 -13.211 1 98.12 215 PRO B C 1
ATOM 3934 O O . PRO B 1 215 ? 4.68 9.086 -12.586 1 98.12 215 PRO B O 1
ATOM 3937 N N . ARG B 1 216 ? 5.152 6.93 -13.062 1 98.69 216 ARG B N 1
ATOM 3938 C CA . ARG B 1 216 ? 6.227 6.906 -12.078 1 98.69 216 ARG B CA 1
ATOM 3939 C C . ARG B 1 216 ? 7.484 7.578 -12.617 1 98.69 216 ARG B C 1
ATOM 3941 O O . ARG B 1 216 ? 7.793 7.465 -13.805 1 98.69 216 ARG B O 1
ATOM 3948 N N . GLY B 1 217 ? 8.148 8.289 -11.688 1 98.62 217 GLY B N 1
ATOM 3949 C CA . GLY B 1 217 ? 9.43 8.875 -12.062 1 98.62 217 GLY B CA 1
ATOM 3950 C C . GLY B 1 217 ? 10.531 7.84 -12.227 1 98.62 217 GLY B C 1
ATOM 3951 O O . GLY B 1 217 ? 10.523 6.805 -11.555 1 98.62 217 GLY B O 1
ATOM 3952 N N . THR B 1 218 ? 11.484 8.156 -13.07 1 96.75 218 THR B N 1
ATOM 3953 C CA . THR B 1 218 ? 12.586 7.238 -13.336 1 96.75 218 THR B CA 1
ATOM 3954 C C . THR B 1 218 ? 13.883 7.762 -12.719 1 96.75 218 THR B C 1
ATOM 3956 O O . THR B 1 218 ? 14.898 7.07 -12.727 1 96.75 218 THR B O 1
ATOM 3959 N N . GLY B 1 219 ? 13.82 8.953 -12.195 1 97.25 219 GLY B N 1
ATOM 3960 C CA . GLY B 1 219 ? 14.984 9.5 -11.508 1 97.25 219 GLY B CA 1
ATOM 3961 C C . GLY B 1 219 ? 15.18 8.93 -10.117 1 97.25 219 GLY B C 1
ATOM 3962 O O . GLY B 1 219 ? 14.398 8.094 -9.672 1 97.25 219 GLY B O 1
ATOM 3963 N N . PRO B 1 220 ? 16.234 9.359 -9.445 1 95.69 220 PRO B N 1
ATOM 3964 C CA . PRO B 1 220 ? 16.469 8.891 -8.078 1 95.69 220 PRO B CA 1
ATOM 3965 C C . PRO B 1 220 ? 15.258 9.125 -7.172 1 95.69 220 PRO B C 1
ATOM 3967 O O . PRO B 1 220 ? 14.633 10.188 -7.23 1 95.69 220 PRO B O 1
ATOM 3970 N N . LEU B 1 221 ? 14.891 8.102 -6.496 1 95.5 221 LEU B N 1
ATOM 3971 C CA . LEU B 1 221 ? 13.812 8.148 -5.512 1 95.5 221 LEU B CA 1
ATOM 3972 C C . LEU B 1 221 ? 12.484 8.469 -6.18 1 95.5 221 LEU B C 1
ATOM 3974 O O . LEU B 1 221 ? 11.594 9.055 -5.547 1 95.5 221 LEU B O 1
ATOM 3978 N N . GLY B 1 222 ? 12.367 8.258 -7.465 1 98 222 GLY B N 1
ATOM 3979 C CA . GLY B 1 222 ? 11.102 8.422 -8.164 1 98 222 GLY B CA 1
ATOM 3980 C C . GLY B 1 222 ? 10.852 9.852 -8.609 1 98 222 GLY B C 1
ATOM 3981 O O . GLY B 1 222 ? 9.727 10.203 -8.969 1 98 222 GLY B O 1
ATOM 3982 N N . PHE B 1 223 ? 11.852 10.719 -8.523 1 98.62 223 PHE B N 1
ATOM 3983 C CA . PHE B 1 223 ? 11.719 12.062 -9.062 1 98.62 223 PHE B CA 1
ATOM 3984 C C . PHE B 1 223 ? 11.625 12.039 -10.586 1 98.62 223 PHE B C 1
ATOM 3986 O O . PHE B 1 223 ? 12.227 11.18 -11.234 1 98.62 223 PHE B O 1
ATOM 3993 N N . TYR B 1 224 ? 10.859 12.961 -11.039 1 98.62 224 TYR B N 1
ATOM 3994 C CA . TYR B 1 224 ? 10.867 13.156 -12.484 1 98.62 224 TYR B CA 1
ATOM 3995 C C . TYR B 1 224 ? 12.188 13.758 -12.945 1 98.62 224 TYR B C 1
ATOM 3997 O O . TYR B 1 224 ? 12.742 14.633 -12.273 1 98.62 224 TYR B O 1
ATOM 4005 N N . GLU B 1 225 ? 12.648 13.32 -14.078 1 98.25 225 GLU B N 1
ATOM 4006 C CA . GLU B 1 225 ? 13.961 13.742 -14.555 1 98.25 225 GLU B CA 1
ATOM 4007 C C . GLU B 1 225 ? 13.852 15.016 -15.398 1 98.25 225 GLU B C 1
ATOM 4009 O O . GLU B 1 225 ? 14.789 15.82 -15.438 1 98.25 225 GLU B O 1
ATOM 4014 N N . LYS B 1 226 ? 12.734 15.164 -16.094 1 97.81 226 LYS B N 1
ATOM 4015 C CA . LYS B 1 226 ? 12.531 16.312 -16.969 1 97.81 226 LYS B CA 1
ATOM 4016 C C . LYS B 1 226 ? 11.375 17.188 -16.469 1 97.81 226 LYS B C 1
ATOM 4018 O O . LYS B 1 226 ? 10.359 16.656 -16 1 97.81 226 LYS B O 1
ATOM 4023 N N . GLU B 1 227 ? 11.5 18.438 -16.609 1 96.19 227 GLU B N 1
ATOM 4024 C CA . GLU B 1 227 ? 10.469 19.375 -16.188 1 96.19 227 GLU B CA 1
ATOM 4025 C C . GLU B 1 227 ? 9.141 19.078 -16.875 1 96.19 227 GLU B C 1
ATOM 4027 O O . GLU B 1 227 ? 8.07 19.266 -16.297 1 96.19 227 GLU B O 1
ATOM 4032 N N . SER B 1 228 ? 9.195 18.578 -18.078 1 97.5 228 SER B N 1
ATOM 4033 C CA . SER B 1 228 ? 7.996 18.312 -18.859 1 97.5 228 SER B CA 1
ATOM 4034 C C . SER B 1 228 ? 7.207 17.141 -18.266 1 97.5 228 SER B C 1
ATOM 4036 O O . SER B 1 228 ? 6.047 16.938 -18.609 1 97.5 228 SER B O 1
ATOM 4038 N N . GLU B 1 229 ? 7.836 16.391 -17.359 1 97.94 229 GLU B N 1
ATOM 4039 C CA . GLU B 1 229 ? 7.164 15.266 -16.703 1 97.94 229 GLU B CA 1
ATOM 4040 C C . GLU B 1 229 ? 6.422 15.727 -15.453 1 97.94 229 GLU B C 1
ATOM 4042 O O . GLU B 1 229 ? 5.586 14.992 -14.922 1 97.94 229 GLU B O 1
ATOM 4047 N N . ASN B 1 230 ? 6.785 16.938 -15.039 1 98.56 230 ASN B N 1
ATOM 4048 C CA . ASN B 1 230 ? 6.086 17.453 -13.867 1 98.56 230 ASN B CA 1
ATOM 4049 C C . ASN B 1 230 ? 4.594 17.625 -14.133 1 98.56 230 ASN B C 1
ATOM 4051 O O . ASN B 1 230 ? 4.184 17.844 -15.273 1 98.56 230 ASN B O 1
ATOM 4055 N N . VAL B 1 231 ? 3.812 17.469 -13.086 1 98.81 231 VAL B N 1
ATOM 4056 C CA . VAL B 1 231 ? 2.369 17.656 -13.195 1 98.81 231 VAL B CA 1
ATOM 4057 C C . VAL B 1 231 ? 1.961 18.953 -12.5 1 98.81 231 VAL B C 1
ATOM 4059 O O . VAL B 1 231 ? 1.941 19.031 -11.273 1 98.81 231 VAL B O 1
ATOM 4062 N N . PRO B 1 232 ? 1.572 19.969 -13.25 1 98.62 232 PRO B N 1
ATOM 4063 C CA . PRO B 1 232 ? 1.216 21.25 -12.633 1 98.62 232 PRO B CA 1
ATOM 4064 C C . PRO B 1 232 ? 0 21.141 -11.719 1 98.62 232 PRO B C 1
ATOM 4066 O O . PRO B 1 232 ? -0.939 20.406 -12.008 1 98.62 232 PRO B O 1
ATOM 4069 N N . ILE B 1 233 ? 0.066 21.797 -10.656 1 98.75 233 ILE B N 1
ATOM 4070 C CA . ILE B 1 233 ? -1.076 22 -9.773 1 98.75 233 ILE B CA 1
ATOM 4071 C C . ILE B 1 233 ? -1.711 23.359 -10.07 1 98.75 233 ILE B C 1
ATOM 4073 O O . ILE B 1 233 ? -1.067 24.406 -9.914 1 98.75 233 ILE B O 1
ATOM 4077 N N . ARG B 1 234 ? -2.939 23.344 -10.445 1 98.06 234 ARG B N 1
ATOM 4078 C CA . ARG B 1 234 ? -3.615 24.547 -10.883 1 98.06 234 ARG B CA 1
ATOM 4079 C C . ARG B 1 234 ? -3.922 25.469 -9.695 1 98.06 234 ARG B C 1
ATOM 4081 O O . ARG B 1 234 ? -3.82 26.688 -9.805 1 98.06 234 ARG B O 1
ATOM 4088 N N . SER B 1 235 ? -4.359 24.859 -8.688 1 97.06 235 SER B N 1
ATOM 4089 C CA . SER B 1 235 ? -4.652 25.641 -7.492 1 97.06 235 SER B CA 1
ATOM 4090 C C . SER B 1 235 ? -4.691 24.766 -6.25 1 97.06 235 SER B C 1
ATOM 4092 O O . SER B 1 235 ? -4.934 23.562 -6.344 1 97.06 235 SER B O 1
ATOM 4094 N N . MET B 1 236 ? -4.363 25.312 -5.184 1 97.44 236 MET B N 1
ATOM 4095 C CA . MET B 1 236 ? -4.547 24.781 -3.838 1 97.44 236 MET B CA 1
ATOM 4096 C C . MET B 1 236 ? -5.316 25.766 -2.961 1 97.44 236 MET B C 1
ATOM 4098 O O . MET B 1 236 ? -4.863 26.891 -2.744 1 97.44 236 MET B O 1
ATOM 4102 N N . ARG B 1 237 ? -6.496 25.297 -2.512 1 96 237 ARG B N 1
ATOM 4103 C CA . ARG B 1 237 ? -7.363 26.188 -1.751 1 96 237 ARG B CA 1
ATOM 4104 C C . ARG B 1 237 ? -8.078 25.438 -0.636 1 96 237 ARG B C 1
ATOM 4106 O O . ARG B 1 237 ? -8.273 24.234 -0.722 1 96 237 ARG B O 1
ATOM 4113 N N . PHE B 1 238 ? -8.469 26.188 0.305 1 94.94 238 PHE B N 1
ATOM 4114 C CA . PHE B 1 238 ? -9.227 25.578 1.394 1 94.94 238 PHE B CA 1
ATOM 4115 C C . PHE B 1 238 ? -10.711 25.5 1.042 1 94.94 238 PHE B C 1
ATOM 4117 O O . PHE B 1 238 ? -11.172 26.203 0.129 1 94.94 238 PHE B O 1
ATOM 4124 N N . GLY B 1 239 ? -11.398 24.594 1.707 1 87.44 239 GLY B N 1
ATOM 4125 C CA . GLY B 1 239 ? -12.797 24.281 1.465 1 87.44 239 GLY B CA 1
ATOM 4126 C C . GLY B 1 239 ? -13.719 25.469 1.655 1 87.44 239 GLY B C 1
ATOM 4127 O O . GLY B 1 239 ? -14.836 25.484 1.133 1 87.44 239 GLY B O 1
ATOM 4128 N N . SER B 1 240 ? -13.312 26.438 2.398 1 83.06 240 SER B N 1
ATOM 4129 C CA . SER B 1 240 ? -14.141 27.609 2.609 1 83.06 240 SER B CA 1
ATOM 4130 C C . SER B 1 240 ? -14.422 28.328 1.294 1 83.06 240 SER B C 1
ATOM 4132 O O . SER B 1 240 ? -15.375 29.109 1.201 1 83.06 240 SER B O 1
ATOM 4134 N N . ASP B 1 241 ? -13.727 27.906 0.33 1 79.38 241 ASP B N 1
ATOM 4135 C CA . ASP B 1 241 ? -13.875 28.531 -0.983 1 79.38 241 ASP B CA 1
ATOM 4136 C C . ASP B 1 241 ? -14.781 27.703 -1.887 1 79.38 241 ASP B C 1
ATOM 4138 O O . ASP B 1 241 ? -14.984 28.031 -3.055 1 79.38 241 ASP B O 1
ATOM 4142 N N . TYR B 1 242 ? -15.273 26.562 -1.393 1 81.75 242 TYR B N 1
ATOM 4143 C CA . TYR B 1 242 ? -16.031 25.625 -2.215 1 81.75 242 TYR B CA 1
ATOM 4144 C C . TYR B 1 242 ? -17.438 25.422 -1.643 1 81.75 242 TYR B C 1
ATOM 4146 O O . TYR B 1 242 ? -17.641 25.531 -0.43 1 81.75 242 TYR B O 1
ATOM 4154 N N . ASP B 1 243 ? -18.328 25.172 -2.582 1 78.44 243 ASP B N 1
ATOM 4155 C CA . ASP B 1 243 ? -19.688 24.797 -2.182 1 78.44 243 ASP B CA 1
ATOM 4156 C C . ASP B 1 243 ? -19.844 23.281 -2.064 1 78.44 243 ASP B C 1
ATOM 4158 O O . ASP B 1 243 ? -20.547 22.672 -2.861 1 78.44 243 ASP B O 1
ATOM 4162 N N . ALA B 1 244 ? -19.047 22.703 -1.338 1 84.81 244 ALA B N 1
ATOM 4163 C CA . ALA B 1 244 ? -19.094 21.266 -1.066 1 84.81 244 ALA B CA 1
ATOM 4164 C C . ALA B 1 244 ? -18.891 20.984 0.419 1 84.81 244 ALA B C 1
ATOM 4166 O O . ALA B 1 244 ? -18.125 21.672 1.088 1 84.81 244 ALA B O 1
ATOM 4167 N N . ALA B 1 245 ? -19.703 20.125 0.844 1 92.88 245 ALA B N 1
ATOM 4168 C CA . ALA B 1 245 ? -19.547 19.688 2.23 1 92.88 245 ALA B CA 1
ATOM 4169 C C . ALA B 1 245 ? -19.219 18.203 2.311 1 92.88 245 ALA B C 1
ATOM 4171 O O . ALA B 1 245 ? -19.703 17.406 1.496 1 92.88 245 ALA B O 1
ATOM 4172 N N . TRP B 1 246 ? -18.344 17.922 3.207 1 97.19 246 TRP B N 1
ATOM 4173 C CA . TRP B 1 246 ? -17.906 16.547 3.416 1 97.19 246 TRP B CA 1
ATOM 4174 C C . TRP B 1 246 ? -18.172 16.094 4.848 1 97.19 246 TRP B C 1
ATOM 4176 O O . TRP B 1 246 ? -18.125 16.906 5.777 1 97.19 246 TRP B O 1
ATOM 4186 N N . GLN B 1 247 ? -18.484 14.828 4.965 1 98.25 247 GLN B N 1
ATOM 4187 C CA . GLN B 1 247 ? -18.594 14.203 6.277 1 98.25 247 GLN B CA 1
ATOM 4188 C C . GLN B 1 247 ? -17.734 12.945 6.359 1 98.25 247 GLN B C 1
ATOM 4190 O O . GLN B 1 247 ? -17.516 12.266 5.352 1 98.25 247 GLN B O 1
ATOM 4195 N N . ALA B 1 248 ? -17.234 12.688 7.488 1 98.75 248 ALA B N 1
ATOM 4196 C CA . ALA B 1 248 ? -16.5 11.461 7.789 1 98.75 248 ALA B CA 1
ATOM 4197 C C . ALA B 1 248 ? -17.234 10.625 8.836 1 98.75 248 ALA B C 1
ATOM 4199 O O . ALA B 1 248 ? -17.812 11.172 9.781 1 98.75 248 ALA B O 1
ATOM 4200 N N . LEU B 1 249 ? -17.266 9.328 8.641 1 98.81 249 LEU B N 1
ATOM 4201 C CA . LEU B 1 249 ? -17.797 8.469 9.695 1 98.81 249 LEU B CA 1
ATOM 4202 C C . LEU B 1 249 ? -16.969 8.617 10.969 1 98.81 249 LEU B C 1
ATOM 4204 O O . LEU B 1 249 ? -15.742 8.516 10.938 1 98.81 249 LEU B O 1
ATOM 4208 N N . ARG B 1 250 ? -17.656 8.898 12.039 1 98.81 250 ARG B N 1
ATOM 4209 C CA . ARG B 1 250 ? -16.984 9.008 13.32 1 98.81 250 ARG B CA 1
ATOM 4210 C C . ARG B 1 250 ? -16.344 7.676 13.719 1 98.81 250 ARG B C 1
ATOM 4212 O O . ARG B 1 250 ? -16.922 6.613 13.477 1 98.81 250 ARG B O 1
ATOM 4219 N N . THR B 1 251 ? -15.211 7.75 14.383 1 98.81 251 THR B N 1
ATOM 4220 C CA . THR B 1 251 ? -14.492 6.535 14.734 1 98.81 251 THR B CA 1
ATOM 4221 C C . THR B 1 251 ? -14.734 6.164 16.188 1 98.81 251 THR B C 1
ATOM 4223 O O . THR B 1 251 ? -14.109 5.242 16.719 1 98.81 251 THR B O 1
ATOM 4226 N N . ASP B 1 252 ? -15.594 6.91 16.875 1 98.56 252 ASP B N 1
ATOM 4227 C CA . ASP B 1 252 ? -15.883 6.645 18.281 1 98.56 252 ASP B CA 1
ATOM 4228 C C . ASP B 1 252 ? -17.312 6.16 18.469 1 98.56 252 ASP B C 1
ATOM 4230 O O . ASP B 1 252 ? -17.906 6.355 19.531 1 98.56 252 ASP B O 1
ATOM 4234 N N . THR B 1 253 ? -17.922 5.566 17.469 1 98.56 253 THR B N 1
ATOM 4235 C CA . THR B 1 253 ? -19.312 5.133 17.516 1 98.56 253 THR B CA 1
ATOM 4236 C C . THR B 1 253 ? -19.406 3.609 17.453 1 98.56 253 THR B C 1
ATOM 4238 O O . THR B 1 253 ? -18.453 2.941 17.047 1 98.56 253 THR B O 1
ATOM 4241 N N . GLU B 1 254 ? -20.578 3.111 17.797 1 97.69 254 GLU B N 1
ATOM 4242 C CA . GLU B 1 254 ? -20.859 1.69 17.625 1 97.69 254 GLU B CA 1
ATOM 4243 C C . GLU B 1 254 ? -20.891 1.31 16.141 1 97.69 254 GLU B C 1
ATOM 4245 O O . GLU B 1 254 ? -20.516 0.195 15.781 1 97.69 254 GLU B O 1
ATOM 4250 N N . THR B 1 255 ? -21.281 2.293 15.383 1 98.44 255 THR B N 1
ATOM 4251 C CA . THR B 1 255 ? -21.312 2.059 13.945 1 98.44 255 THR B CA 1
ATOM 4252 C C . THR B 1 255 ? -19.906 1.765 13.43 1 98.44 255 THR B C 1
ATOM 4254 O O . THR B 1 255 ? -19.703 0.824 12.656 1 98.44 255 THR B O 1
ATOM 4257 N N . PHE B 1 256 ? -18.969 2.521 13.898 1 98.75 256 PHE B N 1
ATOM 4258 C CA . PHE B 1 256 ? -17.594 2.297 13.469 1 98.75 256 PHE B CA 1
ATOM 4259 C C . PHE B 1 256 ? -17.062 0.973 14.016 1 98.75 256 PHE B C 1
ATOM 4261 O O . PHE B 1 256 ? -16.359 0.244 13.312 1 98.75 256 PHE B O 1
ATOM 4268 N N . LYS B 1 257 ? -17.344 0.661 15.164 1 97.88 257 LYS B N 1
ATOM 4269 C CA . LYS B 1 257 ? -16.969 -0.633 15.719 1 97.88 257 LYS B CA 1
ATOM 4270 C C . LYS B 1 257 ? -17.484 -1.778 14.859 1 97.88 257 LYS B C 1
ATOM 4272 O O . LYS B 1 257 ? -16.766 -2.738 14.586 1 97.88 257 LYS B O 1
ATOM 4277 N N . ALA B 1 258 ? -18.766 -1.661 14.453 1 97.81 258 ALA B N 1
ATOM 4278 C CA . ALA B 1 258 ? -19.375 -2.674 13.594 1 97.81 258 ALA B CA 1
ATOM 4279 C C . ALA B 1 258 ? -18.672 -2.746 12.25 1 97.81 258 ALA B C 1
ATOM 4281 O O . ALA B 1 258 ? -18.484 -3.832 11.695 1 97.81 258 ALA B O 1
ATOM 4282 N N . LEU B 1 259 ? -18.297 -1.579 11.727 1 98.25 259 LEU B N 1
ATOM 4283 C CA . LEU B 1 259 ? -17.562 -1.541 10.469 1 98.25 259 LEU B CA 1
ATOM 4284 C C . LEU B 1 259 ? -16.234 -2.279 10.594 1 98.25 259 LEU B C 1
ATOM 4286 O O . LEU B 1 259 ? -15.906 -3.113 9.75 1 98.25 259 LEU B O 1
ATOM 4290 N N . VAL B 1 260 ? -15.5 -2.014 11.633 1 98.31 260 VAL B N 1
ATOM 4291 C CA . VAL B 1 260 ? -14.211 -2.66 11.859 1 98.31 260 VAL B CA 1
ATOM 4292 C C . VAL B 1 260 ? -14.406 -4.172 11.969 1 98.31 260 VAL B C 1
ATOM 4294 O O . VAL B 1 260 ? -13.656 -4.945 11.367 1 98.31 260 VAL B O 1
ATOM 4297 N N . GLU B 1 261 ? -15.43 -4.602 12.68 1 96.38 261 GLU B N 1
ATOM 4298 C CA . GLU B 1 261 ? -15.695 -6.023 12.852 1 96.38 261 GLU B CA 1
ATOM 4299 C C . GLU B 1 261 ? -16.047 -6.68 11.516 1 96.38 261 GLU B C 1
ATOM 4301 O O . GLU B 1 261 ? -15.625 -7.805 11.242 1 96.38 261 GLU B O 1
ATOM 4306 N N . SER B 1 262 ? -16.797 -5.941 10.75 1 96.56 262 SER B N 1
ATOM 4307 C CA . SER B 1 262 ? -17.172 -6.473 9.438 1 96.56 262 SER B CA 1
ATOM 4308 C C . SER B 1 262 ? -15.93 -6.727 8.586 1 96.56 262 SER B C 1
ATOM 4310 O O . SER B 1 262 ? -15.891 -7.691 7.816 1 96.56 262 SER B O 1
ATOM 4312 N N . ARG B 1 263 ? -14.922 -5.871 8.734 1 97 263 ARG B N 1
ATOM 4313 C CA . ARG B 1 263 ? -13.703 -5.996 7.93 1 97 263 ARG B CA 1
ATOM 4314 C C . ARG B 1 263 ? -12.734 -6.992 8.555 1 97 263 ARG B C 1
ATOM 4316 O O . ARG B 1 263 ? -11.977 -7.656 7.844 1 97 263 ARG B O 1
ATOM 4323 N N . ARG B 1 264 ? -12.781 -7.176 9.836 1 95.62 264 ARG B N 1
ATOM 4324 C CA . ARG B 1 264 ? -11.938 -8.117 10.57 1 95.62 264 ARG B CA 1
ATOM 4325 C C . ARG B 1 264 ? -12.32 -9.555 10.25 1 95.62 264 ARG B C 1
ATOM 4327 O O . ARG B 1 264 ? -11.453 -10.391 9.984 1 95.62 264 ARG B O 1
ATOM 4334 N N . TYR B 1 265 ? -13.602 -9.898 10.172 1 90.81 265 TYR B N 1
ATOM 4335 C CA . TYR B 1 265 ? -14.031 -11.289 10.055 1 90.81 265 TYR B CA 1
ATOM 4336 C C . TYR B 1 265 ? -14.477 -11.602 8.625 1 90.81 265 TYR B C 1
ATOM 4338 O O . TYR B 1 265 ? -14.391 -12.75 8.18 1 90.81 265 TYR B O 1
ATOM 4346 N N . ARG B 1 266 ? -14.844 -10.594 7.875 1 89.25 266 ARG B N 1
ATOM 4347 C CA . ARG B 1 266 ? -15.258 -10.781 6.488 1 89.25 266 ARG B CA 1
ATOM 4348 C C . ARG B 1 266 ? -16.047 -12.078 6.32 1 89.25 266 ARG B C 1
ATOM 4350 O O . ARG B 1 266 ? -15.633 -12.961 5.562 1 89.25 266 ARG B O 1
ATOM 4357 N N . ASN B 1 267 ? -17.156 -12.203 6.789 1 87.5 267 ASN B N 1
ATOM 4358 C CA . ASN B 1 267 ? -17.938 -13.43 6.801 1 87.5 267 ASN B CA 1
ATOM 4359 C C . ASN B 1 267 ? -18.797 -13.57 5.543 1 87.5 267 ASN B C 1
ATOM 4361 O O . ASN B 1 267 ? -19.734 -14.367 5.504 1 87.5 267 ASN B O 1
ATOM 4365 N N . GLU B 1 268 ? -18.469 -12.805 4.578 1 89.5 268 GLU B N 1
ATOM 4366 C CA . GLU B 1 268 ? -19.109 -13.008 3.285 1 89.5 268 GLU B CA 1
ATOM 4367 C C . GLU B 1 268 ? -18.828 -14.414 2.744 1 89.5 268 GLU B C 1
ATOM 4369 O O . GLU B 1 268 ? -17.797 -15.008 3.051 1 89.5 268 GLU B O 1
ATOM 4374 N N . GLU B 1 269 ? -19.703 -14.844 1.901 1 89.94 269 GLU B N 1
ATOM 4375 C CA . GLU B 1 269 ? -19.609 -16.188 1.336 1 89.94 269 GLU B CA 1
ATOM 4376 C C . GLU B 1 269 ? -18.281 -16.406 0.614 1 89.94 269 GLU B C 1
ATOM 4378 O O . GLU B 1 269 ? -17.734 -17.516 0.629 1 89.94 269 GLU B O 1
ATOM 4383 N N . TRP B 1 270 ? -17.734 -15.414 0.125 1 93.38 270 TRP B N 1
ATOM 4384 C CA . TRP B 1 270 ? -16.531 -15.492 -0.703 1 93.38 270 TRP B CA 1
ATOM 4385 C C . TRP B 1 270 ? -15.328 -15.938 0.124 1 93.38 270 TRP B C 1
ATOM 4387 O O . TRP B 1 270 ? -14.461 -16.656 -0.373 1 93.38 270 TRP B O 1
ATOM 4397 N N . PHE B 1 271 ? -15.336 -15.641 1.375 1 95.31 271 PHE B N 1
ATOM 4398 C CA . PHE B 1 271 ? -14.188 -15.953 2.221 1 95.31 271 PHE B CA 1
ATOM 4399 C C . PHE B 1 271 ? -14.312 -17.359 2.801 1 95.31 271 PHE B C 1
ATOM 4401 O O . PHE B 1 271 ? -15.203 -17.625 3.615 1 95.31 271 PHE B O 1
ATOM 4408 N N . ALA B 1 272 ? -13.406 -18.188 2.426 1 94.12 272 ALA B N 1
ATOM 4409 C CA . ALA B 1 272 ? -13.344 -19.547 2.949 1 94.12 272 ALA B CA 1
ATOM 4410 C C . ALA B 1 272 ? -12.664 -19.578 4.316 1 94.12 272 ALA B C 1
ATOM 4412 O O . ALA B 1 272 ? -12.969 -20.453 5.145 1 94.12 272 ALA B O 1
ATOM 4413 N N . ASP B 1 273 ? -11.758 -18.672 4.527 1 92.69 273 ASP B N 1
ATOM 4414 C CA . ASP B 1 273 ? -11 -18.562 5.773 1 92.69 273 ASP B CA 1
ATOM 4415 C C . ASP B 1 273 ? -10.945 -17.109 6.25 1 92.69 273 ASP B C 1
ATOM 4417 O O . ASP B 1 273 ? -9.953 -16.422 6.016 1 92.69 273 ASP B O 1
ATOM 4421 N N . PRO B 1 274 ? -12 -16.703 6.98 1 92.38 274 PRO B N 1
ATOM 4422 C CA . PRO B 1 274 ? -11.938 -15.336 7.508 1 92.38 274 PRO B CA 1
ATOM 4423 C C . PRO B 1 274 ? -10.727 -15.109 8.414 1 92.38 274 PRO B C 1
ATOM 4425 O O . PRO B 1 274 ? -10.445 -15.93 9.289 1 92.38 274 PRO B O 1
ATOM 4428 N N . ALA B 1 275 ? -10.039 -14.047 8.25 1 91.44 275 ALA B N 1
ATOM 4429 C CA . ALA B 1 275 ? -8.781 -13.789 8.938 1 91.44 275 ALA B CA 1
ATOM 4430 C C . ALA B 1 275 ? -9 -13.648 10.445 1 91.44 275 ALA B C 1
ATOM 4432 O O . ALA B 1 275 ? -8.188 -14.117 11.242 1 91.44 275 ALA B O 1
ATOM 4433 N N . GLY B 1 276 ? -10.156 -12.969 10.797 1 94.56 276 GLY B N 1
ATOM 4434 C CA . GLY B 1 276 ? -10.406 -12.656 12.195 1 94.56 276 GLY B CA 1
ATOM 4435 C C . GLY B 1 276 ? -9.43 -11.641 12.766 1 94.56 276 GLY B C 1
ATOM 4436 O O . GLY B 1 276 ? -9.258 -11.547 13.977 1 94.56 276 GLY B O 1
ATOM 4437 N N . LYS B 1 277 ? -8.68 -11.07 11.906 1 95.69 277 LYS B N 1
ATOM 4438 C CA . LYS B 1 277 ? -7.664 -10.07 12.211 1 95.69 277 LYS B CA 1
ATOM 4439 C C . LYS B 1 277 ? -7.75 -8.883 11.258 1 95.69 277 LYS B C 1
ATOM 4441 O O . LYS B 1 277 ? -8.289 -9.008 10.156 1 95.69 277 LYS B O 1
ATOM 4446 N N . ILE B 1 278 ? -7.262 -7.762 11.727 1 97.44 278 ILE B N 1
ATOM 4447 C CA . ILE B 1 278 ? -7.16 -6.605 10.844 1 97.44 278 ILE B CA 1
ATOM 4448 C C . ILE B 1 278 ? -6.027 -5.695 11.305 1 97.44 278 ILE B C 1
ATOM 4450 O O . ILE B 1 278 ? -5.844 -5.492 12.508 1 97.44 278 ILE B O 1
ATOM 4454 N N . GLU B 1 279 ? -5.273 -5.281 10.359 1 97.94 279 GLU B N 1
ATOM 4455 C CA . GLU B 1 279 ? -4.219 -4.324 10.68 1 97.94 279 GLU B CA 1
ATOM 4456 C C . GLU B 1 279 ? -4.691 -2.889 10.461 1 97.94 279 GLU B C 1
ATOM 4458 O O . GLU B 1 279 ? -5.645 -2.65 9.711 1 97.94 279 GLU B O 1
ATOM 4463 N N . LEU B 1 280 ? -4.059 -1.93 11.094 1 98.75 280 LEU B N 1
ATOM 4464 C CA . LEU B 1 280 ? -4.465 -0.533 11.203 1 98.75 280 L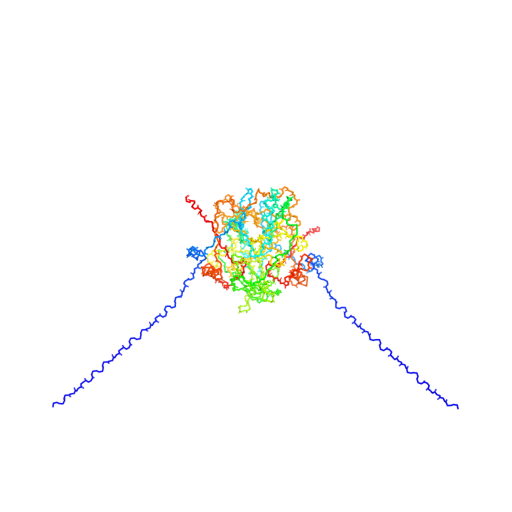EU B CA 1
ATOM 4465 C C . LEU B 1 280 ? -4.762 0.059 9.828 1 98.75 280 LEU B C 1
ATOM 4467 O O . LEU B 1 280 ? -5.836 0.622 9.609 1 98.75 280 LEU B O 1
ATOM 4471 N N . CYS B 1 281 ? -3.846 -0.083 8.891 1 98.81 281 CYS B N 1
ATOM 4472 C CA . CYS B 1 281 ? -3.916 0.635 7.625 1 98.81 281 CYS B CA 1
ATOM 4473 C C . CYS B 1 281 ? -4.84 -0.077 6.648 1 98.81 281 CYS B C 1
ATOM 4475 O O . CYS B 1 281 ? -5.027 0.38 5.516 1 98.81 281 CYS B O 1
ATOM 4477 N N . ASN B 1 282 ? -5.477 -1.192 7.078 1 98.5 282 ASN B N 1
ATOM 4478 C CA . ASN B 1 282 ? -6.484 -1.869 6.266 1 98.5 282 ASN B CA 1
ATOM 4479 C C . ASN B 1 282 ? -7.898 -1.47 6.68 1 98.5 282 ASN B C 1
ATOM 4481 O O . ASN B 1 282 ? -8.875 -1.886 6.055 1 98.5 282 ASN B O 1
ATOM 4485 N N . VAL B 1 283 ? -8.055 -0.675 7.727 1 98.69 283 VAL B N 1
ATOM 4486 C CA . VAL B 1 283 ? -9.375 -0.257 8.172 1 98.69 283 VAL B CA 1
ATOM 4487 C C . VAL B 1 283 ? -9.875 0.898 7.309 1 98.69 283 VAL B C 1
ATOM 4489 O O . VAL B 1 283 ? -9.234 1.951 7.242 1 98.69 283 VAL B O 1
ATOM 4492 N N . PRO B 1 284 ? -10.984 0.711 6.652 1 98.12 284 PRO B N 1
ATOM 4493 C CA . PRO B 1 284 ? -11.547 1.816 5.871 1 98.12 284 PRO B CA 1
ATOM 4494 C C . PRO B 1 284 ? -12.062 2.957 6.746 1 98.12 284 PRO B C 1
ATOM 4496 O O . PRO B 1 284 ? -12.609 2.711 7.824 1 98.12 284 PRO B O 1
ATOM 4499 N N . LEU B 1 285 ? -11.883 4.152 6.324 1 98.75 285 LEU B N 1
ATOM 4500 C CA . LEU B 1 285 ? -12.391 5.363 6.961 1 98.75 285 LEU B CA 1
ATOM 4501 C C . LEU B 1 285 ? -13.336 6.117 6.031 1 98.75 285 LEU B C 1
ATOM 4503 O O . LEU B 1 285 ? -12.922 7.059 5.352 1 98.75 285 LEU B O 1
ATOM 4507 N N . PRO B 1 286 ? -14.57 5.758 6.008 1 98.56 286 PRO B N 1
ATOM 4508 C CA . PRO B 1 286 ? -15.523 6.27 5.016 1 98.56 286 PRO B CA 1
ATOM 4509 C C . PRO B 1 286 ? -15.734 7.777 5.125 1 98.56 286 PRO B C 1
ATOM 4511 O O . PRO B 1 286 ? -15.789 8.32 6.23 1 98.56 286 PRO B O 1
ATOM 4514 N N . VAL B 1 287 ? -15.82 8.398 4.027 1 98.44 287 VAL B N 1
ATOM 4515 C CA . VAL B 1 287 ? -16.188 9.805 3.857 1 98.44 287 VAL B CA 1
ATOM 4516 C C . VAL B 1 287 ? -17.297 9.922 2.807 1 98.44 287 VAL B C 1
ATOM 4518 O O . VAL B 1 287 ? -17.453 9.047 1.957 1 98.44 287 VAL B O 1
ATOM 4521 N N . ARG B 1 288 ? -18.094 10.914 2.924 1 96.75 288 ARG B N 1
ATOM 4522 C CA . ARG B 1 288 ? -19.125 11.156 1.928 1 96.75 288 ARG B CA 1
ATOM 4523 C C . ARG B 1 288 ? -19.312 12.648 1.678 1 96.75 288 ARG B C 1
ATOM 4525 O O . ARG B 1 288 ? -19.047 13.469 2.561 1 96.75 288 ARG B O 1
ATOM 4532 N N . ARG B 1 289 ? -19.688 12.945 0.452 1 94.75 289 ARG B N 1
ATOM 4533 C CA . ARG B 1 289 ? -20.078 14.312 0.104 1 94.75 289 ARG B CA 1
ATOM 4534 C C . ARG B 1 289 ? -21.516 14.594 0.512 1 94.75 289 ARG B C 1
ATOM 4536 O O . ARG B 1 289 ? -22.391 13.742 0.338 1 94.75 289 ARG B O 1
ATOM 4543 N N . VAL B 1 290 ? -21.734 15.766 1.108 1 90.38 290 VAL B N 1
ATOM 4544 C CA . VAL B 1 290 ? -23.078 16.156 1.524 1 90.38 290 VAL B CA 1
ATOM 4545 C C . VAL B 1 290 ? -23.641 17.203 0.573 1 90.38 290 VAL B C 1
ATOM 4547 O O . VAL B 1 290 ? -22.906 18.094 0.118 1 90.38 290 VAL B O 1
ATOM 4550 N N . GLU B 1 291 ? -24.766 16.953 -0.103 1 72.56 291 GLU B N 1
ATOM 4551 C CA . GLU B 1 291 ? -25.438 17.938 -0.954 1 72.56 291 GLU B CA 1
ATOM 4552 C C . GLU B 1 291 ? -25.859 19.156 -0.151 1 72.56 291 GLU B C 1
ATOM 4554 O O . GLU B 1 291 ? -26.422 19.031 0.938 1 72.56 291 GLU B O 1
ATOM 4559 N N . THR B 1 292 ? -25.156 20.234 -0.149 1 59.69 292 THR B N 1
ATOM 4560 C CA . THR B 1 292 ? -25.562 21.453 0.529 1 59.69 292 THR B CA 1
ATOM 4561 C C . THR B 1 292 ? -26.875 21.984 -0.049 1 59.69 292 THR B C 1
ATOM 4563 O O . THR B 1 292 ? -27 22.156 -1.263 1 59.69 292 THR B O 1
ATOM 4566 N N . THR B 1 293 ? -28 21.469 0.402 1 47.66 293 THR B N 1
ATOM 4567 C CA . THR B 1 293 ? -29.219 22.156 -0.003 1 47.66 293 THR B CA 1
ATOM 4568 C C . THR B 1 293 ? -29.156 23.625 0.372 1 47.66 293 THR B C 1
ATOM 4570 O O . THR B 1 293 ? -29.031 23.969 1.55 1 47.66 293 THR B O 1
ATOM 4573 N N . ARG B 1 294 ? -28.531 24.438 -0.353 1 43.78 294 ARG B N 1
ATOM 4574 C CA . ARG B 1 294 ? -28.828 25.828 -0.104 1 43.78 294 ARG B CA 1
ATOM 4575 C C . ARG B 1 294 ? -30.328 26.047 0.116 1 43.78 294 ARG B C 1
ATOM 4577 O O . ARG B 1 294 ? -31.141 25.609 -0.698 1 43.78 294 ARG B O 1
ATOM 4584 N N . PRO B 1 295 ? -30.609 26.547 1.382 1 40 295 PRO B N 1
ATOM 4585 C CA . PRO B 1 295 ? -32 27 1.421 1 40 295 PRO B CA 1
ATOM 4586 C C . PRO B 1 295 ? -32.344 27.969 0.288 1 40 295 PRO B C 1
ATOM 4588 O O . PRO B 1 295 ? -31.453 28.656 -0.219 1 40 295 PRO B O 1
#

Foldseek 3Di:
DPPDPPPPPPPPPPPPPPPPPPPPPPDADALVRLVVPDDPVLKDWQDLQQWKWWDFPVGIWIWGWDCVQCVQLSVQLVQCQVQVQQQWKWFFFDFPQWKTKIAGHGDSHVHDQWADFSLKDALPPFPWDWDPADDDQAPTWTDGFLFTKGAHPVVRIIHGFQFAFWKWQDADPDQGRRRNRMMMGTQHHGPRVCRSRTHTTTGTQDDCCVRNVQDFAPDPNRGNPDPVSITTTNGMDGSVVDPKIKIKRGCPDVSNVSNSQSQQQVPPPVDPHGNNHDDRSRRDTHMDIDNPPDD/DDPPPPPPPPPPPPPPPPPPPPPPPPDADALVRLVVPDDPVLKDWQDLQQWKWWDFPVGIWIWGWDCVQCVQLSVQLVQCQVQVQQQWKWFFFDFPQWKTKIAGHGDSHVHDQWADFSLKDALPPFPWDWDPADDDQAPTWTDGFLFTKGAHPVVRIIHGFQFAFWKWQDADPDQGRRRNRMMMGTQHHGPRVCRSRTHTTTGTQDDCCVRNVQDFAPDPNRGNPDPVSITTTNGMDTSVVDPKIKIKRGCPDVSNVSNSQSQQQVPPPVDPHGNNHDDRSRRDTHMDIDNPPDD

Organism: NCBI:txid1548547

Radius of gyration: 30.16 Å; Cα contacts (8 Å, |Δi|>4): 1318; chains: 2; bounding box: 157×78×85 Å